Protein AF-0000000084516221 (afdb_homodimer)

InterPro domains:
  IPR004136 Nitronate monooxygenase [cd04730] (12-237)
  IPR013785 Aldolase-type TIM barrel [G3DSA:3.20.20.70] (4-315)

Structure (mmCIF, N/CA/C/O backbone):
data_AF-0000000084516221-model_v1
#
loop_
_entity.id
_entity.type
_entity.pdbx_description
1 polymer 'Putative enoyl-'
#
loop_
_atom_site.group_PDB
_atom_site.id
_atom_site.type_symbol
_atom_site.label_atom_id
_atom_site.label_alt_id
_atom_site.label_comp_id
_atom_site.label_asym_id
_atom_site.label_entity_id
_atom_site.label_seq_id
_atom_site.pdbx_PDB_ins_code
_atom_site.Cartn_x
_atom_si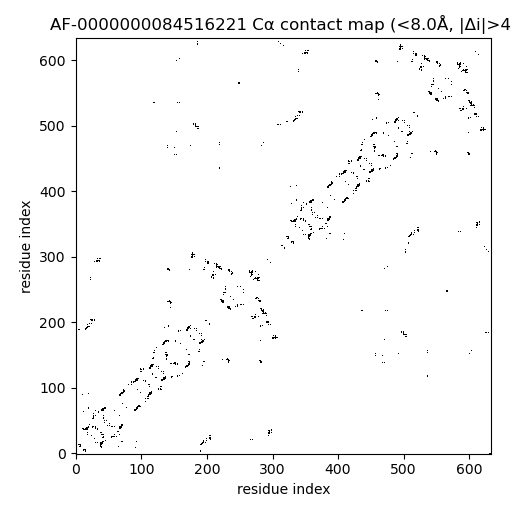te.Cartn_y
_atom_site.Cartn_z
_atom_site.occupancy
_atom_site.B_iso_or_equiv
_atom_site.auth_seq_id
_atom_site.auth_comp_id
_atom_site.auth_asym_id
_atom_site.auth_atom_id
_atom_site.pdbx_PDB_model_num
ATOM 1 N N . MET A 1 1 ? -27.266 -11.719 -10.594 1 51.94 1 MET A N 1
ATOM 2 C CA . MET A 1 1 ? -26.031 -10.969 -10.406 1 51.94 1 MET A CA 1
ATOM 3 C C . MET A 1 1 ? -25 -11.352 -11.461 1 51.94 1 MET A C 1
ATOM 5 O O . MET A 1 1 ? -24.906 -12.516 -11.852 1 51.94 1 MET A O 1
ATOM 9 N N . GLN A 1 2 ? -24.453 -10.406 -12.227 1 69.31 2 GLN A N 1
ATOM 10 C CA . GLN A 1 2 ? -23.469 -10.688 -13.258 1 69.31 2 GLN A CA 1
ATOM 11 C C . GLN A 1 2 ? -22.234 -11.383 -12.672 1 69.31 2 GLN A C 1
ATOM 13 O O . GLN A 1 2 ? -21.766 -11.023 -11.594 1 69.31 2 GLN A O 1
ATOM 18 N N . PRO A 1 3 ? -21.938 -12.391 -13.305 1 82.94 3 PRO A N 1
ATOM 19 C CA . PRO A 1 3 ? -20.781 -13.141 -12.797 1 82.94 3 PRO A CA 1
ATOM 20 C C . PRO A 1 3 ? -19.5 -12.312 -12.758 1 82.94 3 PRO A C 1
ATOM 22 O O . PRO A 1 3 ? -19.312 -11.422 -13.586 1 82.94 3 PRO A O 1
ATOM 25 N N . ASN A 1 4 ? -18.766 -12.445 -11.75 1 92.69 4 ASN A N 1
ATOM 26 C CA . ASN A 1 4 ? -17.453 -11.828 -11.641 1 92.69 4 ASN A CA 1
ATOM 27 C C . ASN A 1 4 ? -16.547 -12.227 -12.805 1 92.69 4 ASN A C 1
ATOM 29 O O . ASN A 1 4 ? -16.531 -13.391 -13.211 1 92.69 4 ASN A O 1
ATOM 33 N N . ARG A 1 5 ? -15.867 -11.336 -13.414 1 96.06 5 ARG A N 1
ATOM 34 C CA . ARG A 1 5 ? -15.055 -11.547 -14.609 1 96.06 5 ARG A CA 1
ATOM 35 C C . ARG A 1 5 ? -13.977 -12.602 -14.367 1 96.06 5 ARG A C 1
ATOM 37 O O . ARG A 1 5 ? -13.617 -13.352 -15.273 1 96.06 5 ARG A O 1
ATOM 44 N N . ILE A 1 6 ? -13.422 -12.656 -13.164 1 98.38 6 ILE A N 1
ATOM 45 C CA . ILE A 1 6 ? -12.359 -13.602 -12.836 1 98.38 6 ILE A CA 1
ATOM 46 C C . ILE A 1 6 ? -12.945 -15.008 -12.711 1 98.38 6 ILE A C 1
ATOM 48 O O . ILE A 1 6 ? -12.391 -15.969 -13.242 1 98.38 6 ILE A O 1
ATOM 52 N N . THR A 1 7 ? -14.062 -15.141 -11.992 1 98.06 7 THR A N 1
ATOM 53 C CA . THR A 1 7 ? -14.68 -16.453 -11.836 1 98.06 7 THR A CA 1
ATOM 54 C C . THR A 1 7 ? -15.141 -17 -13.188 1 98.06 7 THR A C 1
ATOM 56 O O . THR A 1 7 ? -15.047 -18.203 -13.438 1 98.06 7 THR A O 1
ATOM 59 N N . LYS A 1 8 ? -15.617 -16.109 -14.023 1 97.75 8 LYS A N 1
ATOM 60 C CA . LYS A 1 8 ? -16.016 -16.531 -15.367 1 97.75 8 LYS A CA 1
ATOM 61 C C . LYS A 1 8 ? -14.805 -16.969 -16.188 1 97.75 8 LYS A C 1
ATOM 63 O O . LYS A 1 8 ? -14.852 -17.984 -16.875 1 97.75 8 LYS A O 1
ATOM 68 N N . LEU A 1 9 ? -13.75 -16.219 -16.141 1 98.38 9 LEU A N 1
ATOM 69 C CA . LEU A 1 9 ? -12.539 -16.469 -16.922 1 98.38 9 LEU A CA 1
ATOM 70 C C . LEU A 1 9 ? -11.922 -17.812 -16.547 1 98.38 9 LEU A C 1
ATOM 72 O O . LEU A 1 9 ? -11.492 -18.562 -17.422 1 98.38 9 LEU A O 1
ATOM 76 N N . PHE A 1 10 ? -11.898 -18.141 -15.234 1 98.5 10 PHE A N 1
ATOM 77 C CA . PHE A 1 10 ? -11.141 -19.281 -14.773 1 98.5 10 PHE A CA 1
ATOM 78 C C . PHE A 1 10 ? -12.062 -20.469 -14.484 1 98.5 10 PHE A C 1
ATOM 80 O O . PHE A 1 10 ? -11.594 -21.594 -14.297 1 98.5 10 PHE A O 1
ATOM 87 N N . GLY A 1 11 ? -13.367 -20.234 -14.406 1 97.94 11 GLY A N 1
ATOM 88 C CA . GLY A 1 11 ? -14.297 -21.297 -14.031 1 97.94 11 GLY A CA 1
ATOM 89 C C . GLY A 1 11 ? -14.227 -21.656 -12.562 1 97.94 11 GLY A C 1
ATOM 90 O O . GLY A 1 11 ? -14.336 -22.828 -12.195 1 97.94 11 GLY A O 1
ATOM 91 N N . THR A 1 12 ? -13.992 -20.688 -11.711 1 98.25 12 THR A N 1
ATOM 92 C CA . THR A 1 12 ? -13.906 -20.906 -10.266 1 98.25 12 THR A CA 1
ATOM 93 C C . THR A 1 12 ? -15.133 -20.344 -9.562 1 98.25 12 THR A C 1
ATOM 95 O O . THR A 1 12 ? -15.906 -19.594 -10.156 1 98.25 12 THR A O 1
ATOM 98 N N . LYS A 1 13 ? -15.273 -20.75 -8.32 1 98.12 13 LYS A N 1
ATOM 99 C CA . LYS A 1 13 ? -16.375 -20.25 -7.516 1 98.12 13 LYS A CA 1
ATOM 100 C C . LYS A 1 13 ? -16.078 -18.859 -6.977 1 98.12 13 LYS A C 1
ATOM 102 O O . LYS A 1 13 ? -16.953 -18 -6.91 1 98.12 13 LYS A O 1
ATOM 107 N N . TYR A 1 14 ? -14.883 -18.625 -6.5 1 98.69 14 TYR A N 1
ATOM 108 C CA . TYR A 1 14 ? -14.469 -17.359 -5.91 1 98.69 14 TYR A CA 1
ATOM 109 C C . TYR A 1 14 ? -13.336 -16.734 -6.707 1 98.69 14 TYR A C 1
ATOM 111 O O . TYR A 1 14 ? -12.531 -17.438 -7.324 1 98.69 14 TYR A O 1
ATOM 119 N N . PRO A 1 15 ? -13.234 -15.398 -6.75 1 98.75 15 PRO A N 1
ATOM 120 C CA . PRO A 1 15 ? -12.148 -14.719 -7.453 1 98.75 15 PRO A CA 1
ATOM 121 C C . PRO A 1 15 ? -10.883 -14.609 -6.609 1 98.75 15 PRO A C 1
ATOM 123 O O . PRO A 1 15 ? -10.344 -13.516 -6.426 1 98.75 15 PRO A O 1
ATOM 126 N N . ILE A 1 16 ? -10.43 -15.711 -6.102 1 98.94 16 ILE A N 1
ATOM 127 C CA . ILE A 1 16 ? -9.242 -15.844 -5.266 1 98.94 16 ILE A CA 1
ATOM 128 C C . ILE A 1 16 ? -8.242 -16.781 -5.938 1 98.94 16 ILE A C 1
ATOM 130 O O . ILE A 1 16 ? -8.562 -17.938 -6.238 1 98.94 16 ILE A O 1
ATOM 134 N N . VAL A 1 17 ? -7.074 -16.25 -6.203 1 98.94 17 VAL A N 1
ATOM 135 C CA . VAL A 1 17 ? -6 -17.031 -6.809 1 98.94 17 VAL A CA 1
ATOM 136 C C . VAL A 1 17 ? -4.859 -17.203 -5.809 1 98.94 17 VAL A C 1
ATOM 138 O O . VAL A 1 17 ? -4.406 -16.234 -5.199 1 98.94 17 VAL A O 1
ATOM 141 N N . GLN A 1 18 ? -4.488 -18.422 -5.566 1 98.94 18 GLN A N 1
ATOM 142 C CA . GLN A 1 18 ? -3.221 -18.688 -4.887 1 98.94 18 GLN A CA 1
ATOM 143 C C . GLN A 1 18 ? -2.039 -18.453 -5.824 1 98.94 18 GLN A C 1
ATOM 145 O O . GLN A 1 18 ? -1.926 -19.109 -6.863 1 98.94 18 GLN A O 1
ATOM 150 N N . GLY A 1 19 ? -1.216 -17.484 -5.516 1 97.88 19 GLY A N 1
ATOM 151 C CA . GLY A 1 19 ? -0.15 -17.062 -6.41 1 97.88 19 GLY A CA 1
ATOM 152 C C . GLY A 1 19 ? 0.954 -18.094 -6.551 1 97.88 19 GLY A C 1
ATOM 153 O O . GLY A 1 19 ? 1.023 -19.047 -5.773 1 97.88 19 GLY A O 1
ATOM 154 N N . GLY A 1 20 ? 1.755 -17.922 -7.602 1 96.56 20 GLY A N 1
ATOM 155 C CA . GLY A 1 20 ? 2.963 -18.719 -7.75 1 96.56 20 GLY A CA 1
ATOM 156 C C . GLY A 1 20 ? 4.023 -18.391 -6.719 1 96.56 20 GLY A C 1
ATOM 157 O O . GLY A 1 20 ? 4.484 -17.25 -6.633 1 96.56 20 GLY A O 1
ATOM 158 N N . MET A 1 21 ? 4.395 -19.344 -5.984 1 97.25 21 MET A N 1
ATOM 159 C CA . MET A 1 21 ? 5.359 -19.156 -4.902 1 97.25 21 MET A CA 1
ATOM 160 C C . MET A 1 21 ? 6.398 -20.281 -4.902 1 97.25 21 MET A C 1
ATOM 162 O O . MET A 1 21 ? 6.074 -21.438 -4.625 1 97.25 21 MET A O 1
ATOM 166 N N . ILE A 1 22 ? 7.617 -19.906 -5.148 1 96.12 22 ILE A N 1
ATOM 167 C CA . ILE A 1 22 ? 8.688 -20.891 -5.117 1 96.12 22 ILE A CA 1
ATOM 168 C C . ILE A 1 22 ? 8.742 -21.562 -3.738 1 96.12 22 ILE A C 1
ATOM 170 O O . ILE A 1 22 ? 8.5 -20.906 -2.721 1 96.12 22 ILE A O 1
ATOM 174 N N . TRP A 1 23 ? 8.914 -22.875 -3.746 1 97.69 23 TRP A N 1
ATOM 175 C CA . TRP A 1 23 ? 9.117 -23.719 -2.568 1 97.69 23 TRP A CA 1
ATOM 176 C C . TRP A 1 23 ? 7.832 -23.828 -1.755 1 97.69 23 TRP A C 1
ATOM 178 O O . TRP A 1 23 ? 7.82 -24.438 -0.684 1 97.69 23 TRP A O 1
ATOM 188 N N . CYS A 1 24 ? 6.707 -23.203 -2.197 1 98.25 24 CYS A N 1
ATOM 189 C CA . CYS A 1 24 ? 5.43 -23.266 -1.502 1 98.25 24 CYS A CA 1
ATOM 190 C C . CYS A 1 24 ? 4.371 -23.938 -2.367 1 98.25 24 CYS A C 1
ATOM 192 O O . CYS A 1 24 ? 3.508 -24.656 -1.855 1 98.25 24 CYS A O 1
ATOM 194 N N . GLY A 1 25 ? 4.398 -23.672 -3.658 1 98.12 25 GLY A N 1
ATOM 195 C CA . GLY A 1 25 ? 3.279 -23.953 -4.547 1 98.12 25 GLY A CA 1
ATOM 196 C C . GLY A 1 25 ? 3.32 -25.344 -5.145 1 98.12 25 GLY A C 1
ATOM 197 O O . GLY A 1 25 ? 3.391 -25.5 -6.363 1 98.12 25 GLY A O 1
ATOM 198 N N . GLY A 1 26 ? 3.289 -26.406 -4.406 1 98.5 26 GLY A N 1
ATOM 199 C CA . GLY A 1 26 ? 3.152 -27.766 -4.887 1 98.5 26 GLY A CA 1
ATOM 200 C C . GLY A 1 26 ? 1.711 -28.172 -5.133 1 98.5 26 GLY A C 1
ATOM 201 O O . GLY A 1 26 ? 0.797 -27.359 -4.977 1 98.5 26 GLY A O 1
ATOM 202 N N . TRP A 1 27 ? 1.504 -29.469 -5.551 1 98.75 27 TRP A N 1
ATOM 203 C CA . TRP A 1 27 ? 0.184 -29.938 -5.961 1 98.75 27 TRP A CA 1
ATOM 204 C C . TRP A 1 27 ? -0.775 -29.969 -4.773 1 98.75 27 TRP A C 1
ATOM 206 O O . TRP A 1 27 ? -1.981 -29.766 -4.938 1 98.75 27 TRP A O 1
ATOM 216 N N . ARG A 1 28 ? -0.313 -30.188 -3.518 1 98.88 28 ARG A N 1
ATOM 217 C CA . ARG A 1 28 ? -1.202 -30.25 -2.363 1 98.88 28 ARG A CA 1
ATOM 218 C C . ARG A 1 28 ? -1.867 -28.891 -2.115 1 98.88 28 ARG A C 1
ATOM 220 O O . ARG A 1 28 ? -3.074 -28.828 -1.88 1 98.88 28 ARG A O 1
ATOM 227 N N . LEU A 1 29 ? -1.044 -27.828 -2.186 1 98.94 29 LEU A N 1
ATOM 228 C CA . LEU A 1 29 ? -1.582 -26.484 -1.982 1 98.94 29 LEU A CA 1
ATOM 229 C C . LEU A 1 29 ? -2.498 -26.094 -3.135 1 98.94 29 LEU A C 1
ATOM 231 O O . LEU A 1 29 ? -3.619 -25.641 -2.912 1 98.94 29 LEU A O 1
ATOM 235 N N . ALA A 1 30 ? -2.039 -26.281 -4.352 1 98.94 30 ALA A N 1
ATOM 236 C CA . ALA A 1 30 ? -2.801 -25.875 -5.531 1 98.94 30 ALA A CA 1
ATOM 237 C C . ALA A 1 30 ? -4.156 -26.562 -5.574 1 98.94 30 ALA A C 1
ATOM 239 O O . ALA A 1 30 ? -5.191 -25.922 -5.758 1 98.94 30 ALA A O 1
ATOM 240 N N . SER A 1 31 ? -4.164 -27.906 -5.398 1 98.94 31 SER A N 1
ATOM 241 C CA . SER A 1 31 ? -5.418 -28.656 -5.461 1 98.94 31 SER A CA 1
ATOM 242 C C . SER A 1 31 ? -6.34 -28.281 -4.305 1 98.94 31 SER A C 1
ATOM 244 O O . SER A 1 31 ? -7.559 -28.219 -4.469 1 98.94 31 SER A O 1
ATOM 246 N N . ALA A 1 32 ? -5.766 -28.016 -3.1 1 98.94 32 ALA A N 1
ATOM 247 C CA . ALA A 1 32 ? -6.57 -27.625 -1.944 1 98.94 32 ALA A CA 1
ATOM 248 C C . ALA A 1 32 ? -7.293 -26.312 -2.191 1 98.94 32 ALA A C 1
ATOM 250 O O . ALA A 1 32 ? -8.469 -26.156 -1.855 1 98.94 32 ALA A O 1
ATOM 251 N N . VAL A 1 33 ? -6.617 -25.344 -2.766 1 98.94 33 VAL A N 1
ATOM 252 C CA . VAL A 1 33 ? -7.215 -24.047 -3.062 1 98.94 33 VAL A CA 1
ATOM 253 C C . VAL A 1 33 ? -8.297 -24.203 -4.121 1 98.94 33 VAL A C 1
ATOM 255 O O . VAL A 1 33 ? -9.398 -23.641 -3.984 1 98.94 33 VAL A O 1
ATOM 258 N N . SER A 1 34 ? -8 -24.969 -5.188 1 98.94 34 SER A N 1
ATOM 259 C CA . SER A 1 34 ? -8.984 -25.203 -6.238 1 98.94 34 SER A CA 1
ATOM 260 C C . SER A 1 34 ? -10.227 -25.891 -5.688 1 98.94 34 SER A C 1
ATOM 262 O O . SER A 1 34 ? -11.352 -25.484 -5.98 1 98.94 34 SER A O 1
ATOM 264 N N . ASN A 1 35 ? -9.984 -26.906 -4.887 1 98.94 35 ASN A N 1
ATOM 265 C CA . ASN A 1 35 ? -11.102 -27.641 -4.293 1 98.94 35 ASN A CA 1
ATOM 266 C C . ASN A 1 35 ? -11.953 -26.734 -3.402 1 98.94 35 ASN A C 1
ATOM 268 O O . ASN A 1 35 ? -13.156 -26.953 -3.258 1 98.94 35 ASN A O 1
ATOM 272 N N . ALA A 1 36 ? -11.328 -25.734 -2.816 1 98.88 36 ALA A N 1
ATOM 273 C CA . ALA A 1 36 ? -12.023 -24.812 -1.914 1 98.88 36 ALA A CA 1
ATOM 274 C C . ALA A 1 36 ? -12.758 -23.734 -2.693 1 98.88 36 ALA A C 1
ATOM 276 O O . ALA A 1 36 ? -13.477 -22.922 -2.107 1 98.88 36 ALA A O 1
ATOM 277 N N . GLY A 1 37 ? -12.617 -23.703 -4.02 1 98.75 37 GLY A N 1
ATOM 278 C CA . GLY A 1 37 ? -13.398 -22.797 -4.84 1 98.75 37 GLY A CA 1
ATOM 279 C C . GLY A 1 37 ? -12.57 -21.688 -5.461 1 98.75 37 GLY A C 1
ATOM 280 O O . GLY A 1 37 ? -13.078 -20.906 -6.266 1 98.75 37 GLY A O 1
ATOM 281 N N . GLY A 1 38 ? -11.266 -21.531 -5.09 1 98.81 38 GLY A N 1
ATOM 282 C CA . GLY A 1 38 ? -10.344 -20.609 -5.738 1 98.81 38 GLY A CA 1
ATOM 283 C C . GLY A 1 38 ? -9.578 -21.234 -6.887 1 98.81 38 GLY A C 1
ATOM 284 O O . GLY A 1 38 ? -9.984 -22.281 -7.41 1 98.81 38 GLY A O 1
ATOM 285 N N . LEU A 1 39 ? -8.609 -20.578 -7.367 1 98.94 39 LEU A N 1
ATOM 286 C CA . LEU A 1 39 ? -7.695 -21.109 -8.367 1 98.94 39 LEU A CA 1
ATOM 287 C C . LEU A 1 39 ? -6.324 -21.391 -7.75 1 98.94 39 LEU A C 1
ATOM 289 O O . LEU A 1 39 ? -5.652 -20.484 -7.281 1 98.94 39 LEU A O 1
ATOM 293 N N . GLY A 1 40 ? -5.969 -22.641 -7.707 1 98.88 40 GLY A N 1
ATOM 294 C CA . GLY A 1 40 ? -4.633 -23 -7.27 1 98.88 40 GLY A CA 1
ATOM 295 C C . GLY A 1 40 ? -3.619 -23.047 -8.398 1 98.88 40 GLY A C 1
ATOM 296 O O . GLY A 1 40 ? -3.941 -23.453 -9.516 1 98.88 40 GLY A O 1
ATOM 297 N N . LEU A 1 41 ? -2.369 -22.656 -8.125 1 98.94 41 LEU A N 1
ATOM 298 C CA . LEU A 1 41 ? -1.301 -22.672 -9.117 1 98.94 41 LEU A CA 1
ATOM 299 C C . LEU A 1 41 ? -0.158 -23.578 -8.664 1 98.94 41 LEU A C 1
ATOM 301 O O . LEU A 1 41 ? 0.379 -23.406 -7.566 1 98.94 41 LEU A O 1
ATOM 305 N N . VAL A 1 42 ? 0.215 -24.484 -9.469 1 98.81 42 VAL A N 1
ATOM 306 C CA . VAL A 1 42 ? 1.478 -25.203 -9.297 1 98.81 42 VAL A CA 1
ATOM 307 C C . VAL A 1 42 ? 2.635 -24.312 -9.758 1 98.81 42 VAL A C 1
ATOM 309 O O . VAL A 1 42 ? 2.65 -23.859 -10.898 1 98.81 42 VAL A O 1
ATOM 312 N N . SER A 1 43 ? 3.584 -24.094 -8.906 1 98.06 43 SER A N 1
ATOM 313 C CA . SER A 1 43 ? 4.66 -23.156 -9.195 1 98.06 43 SER A CA 1
ATOM 314 C C . SER A 1 43 ? 5.895 -23.875 -9.734 1 98.06 43 SER A C 1
ATOM 316 O O . SER A 1 43 ? 6.547 -24.625 -9.008 1 98.06 43 SER A O 1
ATOM 318 N N . ALA A 1 44 ? 6.344 -23.547 -10.852 1 96.94 44 ALA A N 1
ATOM 319 C CA . ALA A 1 44 ? 7.422 -24.266 -11.539 1 96.94 44 ALA A CA 1
ATOM 320 C C . ALA A 1 44 ? 8.789 -23.75 -11.078 1 96.94 44 ALA A C 1
ATOM 322 O O . ALA A 1 44 ? 9.781 -24.469 -11.156 1 96.94 44 ALA A O 1
ATOM 323 N N . GLY A 1 45 ? 8.852 -22.516 -10.594 1 93.38 45 GLY A N 1
ATOM 324 C CA . GLY A 1 45 ? 10.078 -21.734 -10.484 1 93.38 45 GLY A CA 1
ATOM 325 C C . GLY A 1 45 ? 11.141 -22.422 -9.641 1 93.38 45 GLY A C 1
ATOM 326 O O . GLY A 1 45 ? 12.336 -22.188 -9.82 1 93.38 45 GLY A O 1
ATOM 327 N N . SER A 1 46 ? 10.734 -23.297 -8.703 1 91.69 46 SER A N 1
ATOM 328 C CA . SER A 1 46 ? 11.695 -23.938 -7.805 1 91.69 46 SER A CA 1
ATOM 329 C C . SER A 1 46 ? 11.797 -25.422 -8.086 1 91.69 46 SER A C 1
ATOM 331 O O . SER A 1 46 ? 12.266 -26.188 -7.234 1 91.69 46 SER A O 1
ATOM 333 N N . MET A 1 47 ? 11.383 -25.891 -9.258 1 95.69 47 MET A N 1
ATOM 334 C CA . MET A 1 47 ? 11.289 -27.328 -9.539 1 95.69 47 MET A CA 1
ATOM 335 C C . MET A 1 47 ? 12.148 -27.703 -10.742 1 95.69 47 MET A C 1
ATOM 337 O O . MET A 1 47 ? 12.156 -26.984 -11.75 1 95.69 47 MET A O 1
ATOM 341 N N . ASN A 1 48 ? 12.852 -28.812 -10.547 1 96.38 48 ASN A N 1
ATOM 342 C CA . ASN A 1 48 ? 13.305 -29.469 -11.766 1 96.38 48 ASN A CA 1
ATOM 343 C C . ASN A 1 48 ? 12.125 -29.938 -12.625 1 96.38 48 ASN A C 1
ATOM 345 O O . ASN A 1 48 ? 11.016 -30.109 -12.125 1 96.38 48 ASN A O 1
ATOM 349 N N . PHE A 1 49 ? 12.438 -30.078 -13.906 1 97.56 49 PHE A N 1
ATOM 350 C CA . PHE A 1 49 ? 11.367 -30.359 -14.844 1 97.56 49 PHE A CA 1
ATOM 351 C C . PHE A 1 49 ? 10.602 -31.609 -14.438 1 97.56 49 PHE A C 1
ATOM 353 O O . PHE A 1 49 ? 9.375 -31.672 -14.539 1 97.56 49 PHE A O 1
ATOM 360 N N . ASP A 1 50 ? 11.281 -32.688 -13.992 1 98.19 50 ASP A N 1
ATOM 361 C CA . ASP A 1 50 ? 10.633 -33.906 -13.586 1 98.19 50 ASP A CA 1
ATOM 362 C C . ASP A 1 50 ? 9.742 -33.688 -12.375 1 98.19 50 ASP A C 1
ATOM 364 O O . ASP A 1 50 ? 8.656 -34.281 -12.273 1 98.19 50 ASP A O 1
ATOM 368 N N . VAL A 1 51 ? 10.18 -32.875 -11.469 1 98.25 51 VAL A N 1
ATOM 369 C CA . VAL A 1 51 ? 9.398 -32.531 -10.281 1 98.25 51 VAL A CA 1
ATOM 370 C C . VAL A 1 51 ? 8.164 -31.734 -10.68 1 98.25 51 VAL A C 1
ATOM 372 O O . VAL A 1 51 ? 7.078 -31.953 -10.141 1 98.25 51 VAL A O 1
ATOM 375 N N . PHE A 1 52 ? 8.367 -30.828 -11.594 1 98.38 52 PHE A N 1
ATOM 376 C CA . PHE A 1 52 ? 7.254 -30.062 -12.133 1 98.38 52 PHE A CA 1
ATOM 377 C C . PHE A 1 52 ? 6.203 -30.969 -12.75 1 98.38 52 PHE A C 1
ATOM 379 O O . PHE A 1 52 ? 5.012 -30.844 -12.453 1 98.38 52 PHE A O 1
ATOM 386 N N . GLN A 1 53 ? 6.656 -31.922 -13.562 1 98.56 53 GLN A N 1
ATOM 387 C CA . GLN A 1 53 ? 5.746 -32.906 -14.172 1 98.56 53 GLN A CA 1
ATOM 388 C C . GLN A 1 53 ? 4.984 -33.688 -13.102 1 98.56 53 GLN A C 1
ATOM 390 O O . GLN A 1 53 ? 3.777 -33.906 -13.234 1 98.56 53 GLN A O 1
ATOM 395 N N . HIS A 1 54 ? 5.707 -34.062 -12.109 1 98.62 54 HIS A N 1
ATOM 396 C CA . HIS A 1 54 ? 5.102 -34.812 -11.016 1 98.62 54 HIS A CA 1
ATOM 397 C C . HIS A 1 54 ? 3.98 -34 -10.359 1 98.62 54 HIS A C 1
ATOM 399 O O . HIS A 1 54 ? 2.885 -34.531 -10.141 1 98.62 54 HIS A O 1
ATOM 405 N N . HIS A 1 55 ? 4.199 -32.75 -10.086 1 98.69 55 HIS A N 1
ATOM 406 C CA . HIS A 1 55 ? 3.223 -31.938 -9.391 1 98.69 55 HIS A CA 1
ATOM 407 C C . HIS A 1 55 ? 2.01 -31.656 -10.266 1 98.69 55 HIS A C 1
ATOM 409 O O . HIS A 1 55 ? 0.876 -31.625 -9.781 1 98.69 55 HIS A O 1
ATOM 415 N N . VAL A 1 56 ? 2.217 -31.438 -11.562 1 98.75 56 VAL A N 1
ATOM 416 C CA . VAL A 1 56 ? 1.095 -31.219 -12.469 1 98.75 56 VAL A CA 1
ATOM 417 C C . VAL A 1 56 ? 0.228 -32.469 -12.523 1 98.75 56 VAL A C 1
ATOM 419 O O . VAL A 1 56 ? -0.997 -32.406 -12.398 1 98.75 56 VAL A O 1
ATOM 422 N N . SER A 1 57 ? 0.877 -33.625 -12.672 1 98.5 57 SER A N 1
ATOM 423 C CA . SER A 1 57 ? 0.165 -34.875 -12.742 1 98.5 57 SER A CA 1
ATOM 424 C C . SER A 1 57 ? -0.621 -35.156 -11.461 1 98.5 57 SER A C 1
ATOM 426 O O . SER A 1 57 ? -1.798 -35.5 -11.508 1 98.5 57 SER A O 1
ATOM 428 N N . ARG A 1 58 ? 0.006 -34.906 -10.328 1 98.69 58 ARG A N 1
ATOM 429 C CA . ARG A 1 58 ? -0.644 -35.156 -9.039 1 98.69 58 ARG A CA 1
ATOM 430 C C . ARG A 1 58 ? -1.808 -34.188 -8.828 1 98.69 58 ARG A C 1
ATOM 432 O O . ARG A 1 58 ? -2.818 -34.562 -8.227 1 98.69 58 ARG A O 1
ATOM 439 N N . CYS A 1 59 ? -1.63 -33 -9.234 1 98.69 59 CYS A N 1
ATOM 440 C CA . CYS A 1 59 ? -2.705 -32 -9.094 1 98.69 59 CYS A CA 1
ATOM 441 C C . CYS A 1 59 ? -3.93 -32.438 -9.898 1 98.69 59 CYS A C 1
ATOM 443 O O . CYS A 1 59 ? -5.059 -32.312 -9.422 1 98.69 59 CYS A O 1
ATOM 445 N N . LYS A 1 60 ? -3.779 -32.938 -11.117 1 98.19 60 LYS A N 1
ATOM 446 C CA . LYS A 1 60 ? -4.863 -33.406 -11.969 1 98.19 60 LYS A CA 1
ATOM 447 C C . LYS A 1 60 ? -5.629 -34.531 -11.289 1 98.19 60 LYS A C 1
ATOM 449 O O . LYS A 1 60 ? -6.844 -34.656 -11.453 1 98.19 60 LYS A O 1
ATOM 454 N N . GLU A 1 61 ? -4.91 -35.312 -10.578 1 98.44 61 GLU A N 1
ATOM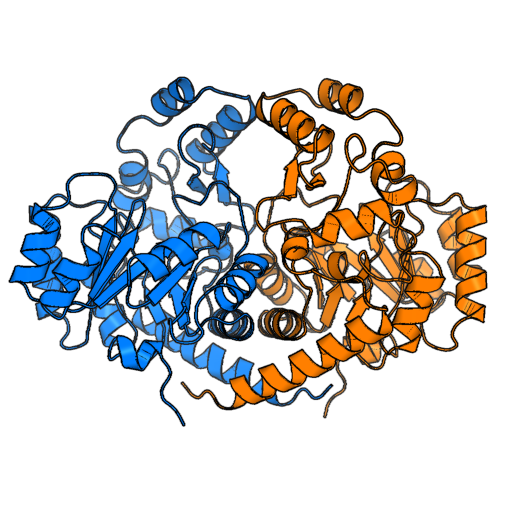 455 C CA . GLU A 1 61 ? -5.523 -36.406 -9.867 1 98.44 61 GLU A CA 1
ATOM 456 C C . GLU A 1 61 ? -6.277 -35.938 -8.625 1 98.44 61 GLU A C 1
ATOM 458 O O . GLU A 1 61 ? -7.305 -36.5 -8.258 1 98.44 61 GLU A O 1
ATOM 463 N N . ALA A 1 62 ? -5.805 -34.906 -8.008 1 98.62 62 ALA A N 1
ATOM 464 C CA . ALA A 1 62 ? -6.266 -34.5 -6.684 1 98.62 62 ALA A CA 1
ATOM 465 C C . ALA A 1 62 ? -7.477 -33.562 -6.781 1 98.62 62 ALA A C 1
ATOM 467 O O . ALA A 1 62 ? -8.172 -33.344 -5.789 1 98.62 62 ALA A O 1
ATOM 468 N N . THR A 1 63 ? -7.766 -33.031 -7.965 1 98.5 63 THR A N 1
ATOM 469 C CA . THR A 1 63 ? -8.906 -32.125 -8.086 1 98.5 63 THR A CA 1
ATOM 470 C C . THR A 1 63 ? -9.539 -32.25 -9.477 1 98.5 63 THR A C 1
ATOM 472 O O . THR A 1 63 ? -8.836 -32.469 -10.461 1 98.5 63 THR A O 1
ATOM 475 N N . LYS A 1 64 ? -10.805 -32.062 -9.57 1 97.94 64 LYS A N 1
ATOM 476 C CA . LYS A 1 64 ? -11.539 -31.969 -10.828 1 97.94 64 LYS A CA 1
ATOM 477 C C . LYS A 1 64 ? -11.867 -30.516 -11.172 1 97.94 64 LYS A C 1
ATOM 479 O O . LYS A 1 64 ? -12.469 -30.234 -12.203 1 97.94 64 LYS A O 1
ATOM 484 N N . LYS A 1 65 ? -11.492 -29.609 -10.234 1 98.5 65 LYS A N 1
ATOM 485 C CA . LYS A 1 65 ? -11.672 -28.172 -10.438 1 98.5 65 LYS A CA 1
ATOM 486 C C . LYS A 1 65 ? -10.516 -27.578 -11.227 1 98.5 65 LYS A C 1
ATOM 488 O O . LYS A 1 65 ? -9.445 -28.188 -11.312 1 98.5 65 LYS A O 1
ATOM 493 N N . PRO A 1 66 ? -10.758 -26.438 -11.812 1 98.25 66 PRO A N 1
ATOM 494 C CA . PRO A 1 66 ? -9.664 -25.797 -12.555 1 98.25 66 PRO A CA 1
ATOM 495 C C . PRO A 1 66 ? -8.461 -25.469 -11.664 1 98.25 66 PRO A C 1
ATOM 497 O O . PRO A 1 66 ? -8.641 -25.047 -10.516 1 98.25 66 PRO A O 1
ATOM 500 N N . PHE A 1 67 ? -7.289 -25.703 -12.156 1 98.75 67 PHE A N 1
ATOM 501 C CA . PHE A 1 67 ? -6.031 -25.234 -11.602 1 98.75 67 PHE A CA 1
ATOM 502 C C . PHE A 1 67 ? -5.117 -24.703 -12.703 1 98.75 67 PHE A C 1
ATOM 504 O O . PHE A 1 67 ? -5.418 -24.844 -13.891 1 98.75 67 PHE A O 1
ATOM 511 N N . GLY A 1 68 ? -4.07 -23.953 -12.359 1 98.81 68 GLY A N 1
ATOM 512 C CA . GLY A 1 68 ? -3.09 -23.469 -13.312 1 98.81 68 GLY A CA 1
ATOM 513 C C . GLY A 1 68 ? -1.659 -23.734 -12.891 1 98.81 68 GLY A C 1
ATOM 514 O O . GLY A 1 68 ? -1.418 -24.516 -11.961 1 98.81 68 GLY A O 1
ATOM 515 N N . VAL A 1 69 ? -0.784 -23.266 -13.711 1 98.81 69 VAL A N 1
ATOM 516 C CA . VAL A 1 69 ? 0.639 -23.312 -13.391 1 98.81 69 VAL A CA 1
ATOM 517 C C . VAL A 1 69 ? 1.233 -21.906 -13.469 1 98.81 69 VAL A C 1
ATOM 519 O O . VAL A 1 69 ? 0.72 -21.047 -14.188 1 98.81 69 VAL A O 1
ATOM 522 N N . ASN A 1 70 ? 2.154 -21.641 -12.672 1 98.75 70 ASN A N 1
ATOM 523 C CA . ASN A 1 70 ? 2.945 -20.422 -12.719 1 98.75 70 ASN A CA 1
ATOM 524 C C . ASN A 1 70 ? 4.344 -20.688 -13.273 1 98.75 70 ASN A C 1
ATOM 526 O O . ASN A 1 70 ? 5.078 -21.516 -12.75 1 98.75 70 ASN A O 1
ATOM 530 N N . ILE A 1 71 ? 4.723 -20 -14.32 1 98.25 71 ILE A N 1
ATOM 531 C CA . ILE A 1 71 ? 6.012 -20.156 -14.984 1 98.25 71 ILE A CA 1
ATOM 532 C C . ILE A 1 71 ? 6.656 -18.781 -15.188 1 98.25 71 ILE A C 1
ATOM 534 O O . ILE A 1 71 ? 6.125 -17.938 -15.906 1 98.25 71 ILE A O 1
ATOM 538 N N . SER A 1 72 ? 7.809 -18.562 -14.555 1 95.88 72 SER A N 1
ATOM 539 C CA . SER A 1 72 ? 8.578 -17.344 -14.766 1 95.88 72 SER A CA 1
ATOM 540 C C . SER A 1 72 ? 9.336 -17.391 -16.094 1 95.88 72 SER A C 1
ATOM 542 O O . SER A 1 72 ? 9.961 -18.391 -16.422 1 95.88 72 SER A O 1
ATOM 544 N N . LEU A 1 73 ? 9.352 -16.328 -16.844 1 94.62 73 LEU A N 1
ATOM 545 C CA . LEU A 1 73 ? 9.961 -16.281 -18.172 1 94.62 73 LEU A CA 1
ATOM 546 C C . LEU A 1 73 ? 11.391 -15.758 -18.094 1 94.62 73 LEU A C 1
ATOM 548 O O . LEU A 1 73 ? 11.789 -14.898 -18.891 1 94.62 73 LEU A O 1
ATOM 552 N N . THR A 1 74 ? 12.156 -16.203 -17.156 1 88 74 THR A N 1
ATOM 553 C CA . THR A 1 74 ? 13.523 -15.742 -16.938 1 88 74 THR A CA 1
ATOM 554 C C . THR A 1 74 ? 14.492 -16.484 -17.859 1 88 74 THR A C 1
ATOM 556 O O . THR A 1 74 ? 15.625 -16.047 -18.062 1 88 74 THR A O 1
ATOM 559 N N . GLY A 1 75 ? 14.18 -17.594 -18.469 1 88.06 75 GLY A N 1
ATOM 560 C CA . GLY A 1 75 ? 15 -18.406 -19.359 1 88.06 75 GLY A CA 1
ATOM 561 C C . GLY A 1 75 ? 14.203 -19.109 -20.438 1 88.06 75 GLY A C 1
ATOM 562 O O . GLY A 1 75 ? 13.141 -18.641 -20.844 1 88.06 75 GLY A O 1
ATOM 563 N N . ASP A 1 76 ? 14.828 -20.125 -20.984 1 92 76 ASP A N 1
ATOM 564 C CA . ASP A 1 76 ? 14.125 -20.938 -21.969 1 92 76 ASP A CA 1
ATOM 565 C C . ASP A 1 76 ? 13.109 -21.859 -21.297 1 92 76 ASP A C 1
ATOM 567 O O . ASP A 1 76 ? 13.492 -22.844 -20.641 1 92 76 ASP A O 1
ATOM 571 N N . MET A 1 77 ? 11.875 -21.516 -21.547 1 95.19 77 MET A N 1
ATOM 572 C CA . MET A 1 77 ? 10.82 -22.281 -20.891 1 95.19 77 MET A CA 1
ATOM 573 C C . MET A 1 77 ? 10.062 -23.141 -21.891 1 95.19 77 MET A C 1
ATOM 575 O O . MET A 1 77 ? 8.922 -23.531 -21.641 1 95.19 77 MET A O 1
ATOM 579 N N . SER A 1 78 ? 10.711 -23.438 -23 1 96.56 78 SER A N 1
ATOM 580 C CA . SER A 1 78 ? 10.047 -24.172 -24.062 1 96.56 78 SER A CA 1
ATOM 581 C C . SER A 1 78 ? 9.562 -25.531 -23.578 1 96.56 78 SER A C 1
ATOM 583 O O . SER A 1 78 ? 8.43 -25.938 -23.875 1 96.56 78 SER A O 1
ATOM 585 N N . GLN A 1 79 ? 10.414 -26.219 -22.859 1 97.25 79 GLN A N 1
ATOM 586 C CA . GLN A 1 79 ? 10.07 -27.547 -22.375 1 97.25 79 GLN A CA 1
ATOM 587 C C . GLN A 1 79 ? 8.836 -27.5 -21.469 1 97.25 79 GLN A C 1
ATOM 589 O O . GLN A 1 79 ? 7.945 -28.344 -21.562 1 97.25 79 GLN A O 1
ATOM 594 N N . HIS A 1 80 ? 8.812 -26.547 -20.578 1 98.12 80 HIS A N 1
ATOM 595 C CA . HIS A 1 80 ? 7.68 -26.375 -19.672 1 98.12 80 HIS A CA 1
ATOM 596 C C . HIS A 1 80 ? 6.402 -26.047 -20.438 1 98.12 80 HIS A C 1
ATOM 598 O O . HIS A 1 80 ? 5.348 -26.625 -20.172 1 98.12 80 HIS A O 1
ATOM 604 N N . MET A 1 81 ? 6.535 -25.141 -21.422 1 98.06 81 MET A N 1
ATOM 605 C CA . MET A 1 81 ? 5.375 -24.672 -22.172 1 98.06 81 MET A CA 1
ATOM 606 C C . MET A 1 81 ? 4.809 -25.797 -23.031 1 98.06 81 MET A C 1
ATOM 608 O O . MET A 1 81 ? 3.59 -25.984 -23.109 1 98.06 81 MET A O 1
ATOM 612 N N . GLU A 1 82 ? 5.672 -26.5 -23.641 1 98.06 82 GLU A N 1
ATOM 613 C CA . GLU A 1 82 ? 5.223 -27.625 -24.453 1 98.06 82 GLU A CA 1
ATOM 614 C C . GLU A 1 82 ? 4.512 -28.672 -23.594 1 98.06 82 GLU A C 1
ATOM 616 O O . GLU A 1 82 ? 3.5 -29.234 -24 1 98.06 82 GLU A O 1
ATOM 621 N N . TYR A 1 83 ? 5.078 -28.938 -22.484 1 98.5 83 TYR A N 1
ATOM 622 C CA . TYR A 1 83 ? 4.461 -29.891 -21.562 1 98.5 83 TYR A CA 1
ATOM 623 C C . TYR A 1 83 ? 3.076 -29.422 -21.141 1 98.5 83 TYR A C 1
ATOM 625 O O . TYR A 1 83 ? 2.131 -30.219 -21.094 1 98.5 83 TYR A O 1
ATOM 633 N N . VAL A 1 84 ? 2.9 -28.188 -20.781 1 98.06 84 VAL A N 1
ATOM 634 C CA . VAL A 1 84 ? 1.631 -27.609 -20.359 1 98.06 84 VAL A CA 1
ATOM 635 C C . VAL A 1 84 ? 0.599 -27.766 -21.484 1 98.06 84 VAL A C 1
ATOM 637 O O . VAL A 1 84 ? -0.566 -28.062 -21.219 1 98.06 84 VAL A O 1
ATOM 640 N N . ILE A 1 85 ? 1.018 -27.516 -22.719 1 98.25 85 ILE A N 1
ATOM 641 C CA . ILE A 1 85 ? 0.144 -27.672 -23.875 1 98.25 85 ILE A CA 1
ATOM 642 C C . ILE A 1 85 ? -0.291 -29.125 -24 1 98.25 85 ILE A C 1
ATOM 644 O O . ILE A 1 85 ? -1.481 -29.422 -24.141 1 98.25 85 ILE A O 1
ATOM 648 N N . ASP A 1 86 ? 0.723 -30 -23.891 1 98.31 86 ASP A N 1
ATOM 649 C CA . ASP A 1 86 ? 0.466 -31.438 -24.047 1 98.31 86 ASP A CA 1
ATOM 650 C C . ASP A 1 86 ? -0.501 -31.938 -22.969 1 98.31 86 ASP A C 1
ATOM 652 O O . ASP A 1 86 ? -1.371 -32.75 -23.25 1 98.31 86 ASP A O 1
ATOM 656 N N . GLN A 1 87 ? -0.319 -31.422 -21.766 1 97.94 87 GLN A N 1
ATOM 657 C CA . GLN A 1 87 ? -1.123 -31.875 -20.641 1 97.94 87 GLN A CA 1
ATOM 658 C C . GLN A 1 87 ? -2.453 -31.125 -20.578 1 97.94 87 GLN A C 1
ATOM 660 O O . GLN A 1 87 ? -3.307 -31.422 -19.75 1 97.94 87 GLN A O 1
ATOM 665 N N . LYS A 1 88 ? -2.645 -30.141 -21.406 1 97.12 88 LYS A N 1
ATOM 666 C CA . LYS A 1 88 ? -3.865 -29.344 -21.516 1 97.12 88 LYS A CA 1
ATOM 667 C C . LYS A 1 88 ? -4.184 -28.656 -20.188 1 97.12 88 LYS A C 1
ATOM 669 O O . LYS A 1 88 ? -5.32 -28.703 -19.703 1 97.12 88 LYS A O 1
ATOM 674 N N . VAL A 1 89 ? -3.152 -28.188 -19.531 1 97.88 89 VAL A N 1
ATOM 675 C CA . VAL A 1 89 ? -3.383 -27.312 -18.375 1 97.88 89 VAL A CA 1
ATOM 676 C C . VAL A 1 89 ? -4.195 -26.094 -18.812 1 97.88 89 VAL A C 1
ATOM 678 O O . VAL A 1 89 ? -3.852 -25.422 -19.781 1 97.88 89 VAL A O 1
ATOM 681 N N . PRO A 1 90 ? -5.23 -25.781 -18.125 1 98 90 PRO A N 1
ATOM 682 C CA . PRO A 1 90 ? -6.172 -24.797 -18.656 1 98 90 PRO A CA 1
ATOM 683 C C . PRO A 1 90 ? -5.664 -23.359 -18.516 1 98 90 PRO A C 1
ATOM 685 O O . PRO A 1 90 ? -6.07 -22.484 -19.297 1 98 90 PRO A O 1
ATOM 688 N N . ILE A 1 91 ? -4.809 -23.062 -17.547 1 98.81 91 ILE A N 1
ATOM 689 C CA . ILE A 1 91 ? -4.445 -21.688 -17.234 1 98.81 91 ILE A CA 1
ATOM 690 C C . ILE A 1 91 ? -2.951 -21.609 -16.922 1 98.81 91 ILE A C 1
ATOM 692 O O . ILE A 1 91 ? -2.422 -22.438 -16.172 1 98.81 91 ILE A O 1
ATOM 696 N N . VAL A 1 92 ? -2.256 -20.609 -17.469 1 98.81 92 VAL A N 1
ATOM 697 C CA . VAL A 1 92 ? -0.841 -20.359 -17.203 1 98.81 92 VAL A CA 1
ATOM 698 C C . VAL A 1 92 ? -0.645 -18.922 -16.734 1 98.81 92 VAL A C 1
ATOM 700 O O . VAL A 1 92 ? -1.084 -17.984 -17.391 1 98.81 92 VAL A O 1
ATOM 703 N N . PHE A 1 93 ? -0.084 -18.766 -15.562 1 98.88 93 PHE A N 1
ATOM 704 C CA . PHE A 1 93 ? 0.403 -17.484 -15.078 1 98.88 93 PHE A CA 1
ATOM 705 C C . PHE A 1 93 ? 1.887 -17.312 -15.383 1 98.88 93 PHE A C 1
ATOM 707 O O . PHE A 1 93 ? 2.691 -18.188 -15.07 1 98.88 93 PHE A O 1
ATOM 714 N N . THR A 1 94 ? 2.244 -16.219 -16 1 98.31 94 THR A N 1
ATOM 715 C CA . THR A 1 94 ? 3.645 -15.938 -16.281 1 98.31 94 THR A CA 1
ATOM 716 C C . THR A 1 94 ? 4.094 -14.664 -15.57 1 98.31 94 THR A C 1
ATOM 718 O O . THR A 1 94 ? 3.264 -13.891 -15.094 1 98.31 94 THR A O 1
ATOM 721 N N . SER A 1 95 ? 5.441 -14.547 -15.391 1 95.06 95 SER A N 1
ATOM 722 C CA . SER A 1 95 ? 6.07 -13.391 -14.766 1 95.06 95 SER A CA 1
ATOM 723 C C . SER A 1 95 ? 7.508 -13.219 -15.242 1 95.06 95 SER A C 1
ATOM 725 O O . SER A 1 95 ? 8.023 -14.039 -16 1 95.06 95 SER A O 1
ATOM 727 N N . ALA A 1 96 ? 8.281 -12.164 -14.805 1 89.88 96 ALA A N 1
ATOM 728 C CA . ALA A 1 96 ? 9.711 -11.883 -14.953 1 89.88 96 ALA A CA 1
ATOM 729 C C . ALA A 1 96 ? 10.133 -11.953 -16.422 1 89.88 96 ALA A C 1
ATOM 731 O O . ALA A 1 96 ? 11.281 -12.273 -16.734 1 89.88 96 ALA A O 1
ATOM 732 N N . GLY A 1 97 ? 9.477 -11.422 -17.359 1 90.19 97 GLY A N 1
ATOM 733 C CA . GLY A 1 97 ? 9.75 -11.422 -18.781 1 90.19 97 GLY A CA 1
ATOM 734 C C . GLY A 1 97 ? 8.578 -10.938 -19.625 1 90.19 97 GLY A C 1
ATOM 735 O O . GLY A 1 97 ? 7.535 -10.57 -19.078 1 90.19 97 GLY A O 1
ATOM 736 N N . SER A 1 98 ? 8.836 -11.078 -20.922 1 93.56 98 SER A N 1
ATOM 737 C CA . SER A 1 98 ? 7.797 -10.609 -21.828 1 93.56 98 SER A CA 1
ATOM 738 C C . SER A 1 98 ? 6.781 -11.703 -22.141 1 93.56 98 SER A C 1
ATOM 740 O O . SER A 1 98 ? 7.156 -12.82 -22.516 1 93.56 98 SER A O 1
ATOM 742 N N . PRO A 1 99 ? 5.531 -11.375 -21.953 1 94.44 99 PRO A N 1
ATOM 743 C CA . PRO A 1 99 ? 4.516 -12.375 -22.281 1 94.44 99 PRO A CA 1
ATOM 744 C C . PRO A 1 99 ? 4.285 -12.508 -23.797 1 94.44 99 PRO A C 1
ATOM 746 O O . PRO A 1 99 ? 3.492 -13.352 -24.219 1 94.44 99 PRO A O 1
ATOM 749 N N . LYS A 1 100 ? 4.965 -11.805 -24.641 1 94.44 100 LYS A N 1
ATOM 750 C CA . LYS A 1 100 ? 4.691 -11.719 -26.062 1 94.44 100 LYS A CA 1
ATOM 751 C C . LYS A 1 100 ? 4.891 -13.07 -26.75 1 94.44 100 LYS A C 1
ATOM 753 O O . LYS A 1 100 ? 4.082 -13.477 -27.578 1 94.44 100 LYS A O 1
ATOM 758 N N . LEU A 1 101 ? 5.883 -13.75 -26.359 1 92.56 101 LEU A N 1
ATOM 759 C CA . LEU A 1 101 ? 6.309 -14.953 -27.078 1 92.56 101 LEU A CA 1
ATOM 760 C C . LEU A 1 101 ? 5.289 -16.078 -26.922 1 92.56 101 LEU A C 1
ATOM 762 O O . LEU A 1 101 ? 4.969 -16.766 -27.875 1 92.56 101 LEU A O 1
ATOM 766 N N . TRP A 1 102 ? 4.773 -16.25 -25.781 1 96 102 TRP A N 1
ATOM 767 C CA . TRP A 1 102 ? 4.066 -17.5 -25.5 1 96 102 TRP A CA 1
ATOM 768 C C . TRP A 1 102 ? 2.559 -17.266 -25.469 1 96 102 TRP A C 1
ATOM 770 O O . TRP A 1 102 ? 1.78 -18.219 -25.547 1 96 102 TRP A O 1
ATOM 780 N N . THR A 1 103 ? 2.074 -16.078 -25.297 1 98.19 103 THR A N 1
ATOM 781 C CA . THR A 1 103 ? 0.662 -15.805 -25.062 1 98.19 103 THR A CA 1
ATOM 782 C C . THR A 1 103 ? -0.197 -16.359 -26.188 1 98.19 103 THR A C 1
ATOM 784 O O . THR A 1 103 ? -1.083 -17.188 -25.953 1 98.19 103 THR A O 1
ATOM 787 N N . GLN A 1 104 ? 0.102 -16.031 -27.422 1 97.75 104 GLN A N 1
ATOM 788 C CA . GLN A 1 104 ? -0.715 -16.453 -28.547 1 97.75 104 GLN A CA 1
ATOM 789 C C . GLN A 1 104 ? -0.635 -17.969 -28.75 1 97.75 104 GLN A C 1
ATOM 791 O O . GLN A 1 104 ? -1.638 -18.609 -29.078 1 97.75 104 GLN A O 1
ATOM 796 N N . LYS A 1 105 ? 0.581 -18.469 -28.625 1 97.25 105 LYS A N 1
ATOM 797 C CA . LYS A 1 105 ? 0.749 -19.906 -28.797 1 97.25 105 LYS A CA 1
ATOM 798 C C . LYS A 1 105 ? -0.114 -20.672 -27.797 1 97.25 105 LYS A C 1
ATOM 800 O O . LYS A 1 105 ? -0.819 -21.609 -28.188 1 97.25 105 LYS A O 1
ATOM 805 N N . LEU A 1 106 ? -0.054 -20.312 -26.562 1 98.56 106 LEU A N 1
ATOM 806 C CA . LEU A 1 106 ? -0.826 -20.984 -25.516 1 98.56 106 LEU A CA 1
ATOM 807 C C . LEU A 1 106 ? -2.322 -20.812 -25.766 1 98.56 106 LEU A C 1
ATOM 809 O O . LEU A 1 106 ? -3.078 -21.797 -25.672 1 98.56 106 LEU A O 1
ATOM 813 N N . GLN A 1 107 ? -2.719 -19.656 -26.109 1 98.5 107 GLN A N 1
ATOM 814 C CA . GLN A 1 107 ? -4.129 -19.375 -26.375 1 98.5 107 GLN A CA 1
ATOM 815 C C . GLN A 1 107 ? -4.633 -20.172 -27.562 1 98.5 107 GLN A C 1
ATOM 817 O O . GLN A 1 107 ? -5.793 -20.594 -27.609 1 98.5 107 GLN A O 1
ATOM 822 N N . GLY A 1 108 ? -3.789 -20.344 -28.547 1 98.31 108 GLY A N 1
ATOM 823 C CA . GLY A 1 108 ? -4.133 -21.156 -29.703 1 98.31 108 GLY A CA 1
ATOM 824 C C . GLY A 1 108 ? -4.488 -22.594 -29.328 1 98.31 108 GLY A C 1
ATOM 825 O O . GLY A 1 108 ? -5.16 -23.281 -30.094 1 98.31 108 GLY A O 1
ATOM 826 N N . HIS A 1 109 ? -4.051 -23.031 -28.234 1 98.38 109 HIS A N 1
ATOM 827 C CA . HIS A 1 109 ? -4.355 -24.375 -27.75 1 98.38 109 HIS A CA 1
ATOM 828 C C . HIS A 1 109 ? -5.434 -24.344 -26.672 1 98.38 109 HIS A C 1
ATOM 830 O O . HIS A 1 109 ? -5.594 -25.297 -25.906 1 98.38 109 HIS A O 1
ATOM 836 N N . GLY A 1 110 ? -6.074 -23.156 -26.5 1 98.06 110 GLY A N 1
ATOM 837 C CA . GLY A 1 110 ? -7.191 -23.031 -25.594 1 98.06 110 GLY A CA 1
ATOM 838 C C . GLY A 1 110 ? -6.766 -22.719 -24.172 1 98.06 110 GLY A C 1
ATOM 839 O O . GLY A 1 110 ? -7.574 -22.797 -23.234 1 98.06 110 GLY A O 1
ATOM 840 N N . ILE A 1 111 ? -5.539 -22.391 -23.922 1 98.69 111 ILE A N 1
ATOM 841 C CA . ILE A 1 111 ? -5.008 -22.125 -22.594 1 98.69 111 ILE A CA 1
ATOM 842 C C . ILE A 1 111 ? -5.105 -20.625 -22.297 1 98.69 111 ILE A C 1
ATOM 844 O O . ILE A 1 111 ? -4.73 -19.797 -23.125 1 98.69 111 ILE A O 1
ATOM 848 N N . LYS A 1 112 ? -5.652 -20.25 -21.125 1 98.75 112 LYS A N 1
ATOM 849 C CA . LYS A 1 112 ? -5.703 -18.859 -20.688 1 98.75 112 LYS A CA 1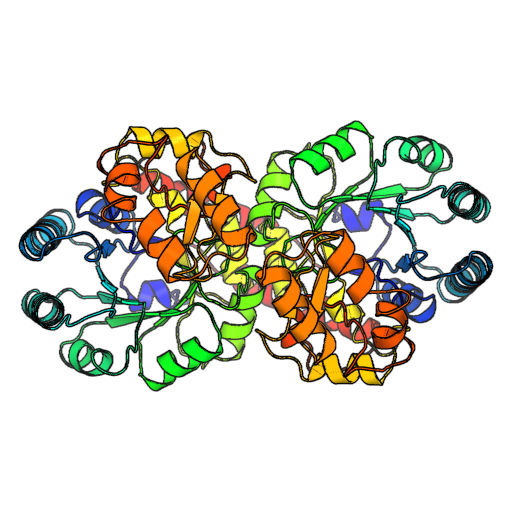
ATOM 850 C C . LYS A 1 112 ? -4.352 -18.406 -20.141 1 98.75 112 LYS A C 1
ATOM 852 O O . LYS A 1 112 ? -3.682 -19.156 -19.438 1 98.75 112 LYS A O 1
ATOM 857 N N . VAL A 1 113 ? -3.969 -17.188 -20.5 1 98.81 113 VAL A N 1
ATOM 858 C CA . VAL A 1 113 ? -2.672 -16.656 -20.094 1 98.81 113 VAL A CA 1
ATOM 859 C C . VAL A 1 113 ? -2.871 -15.398 -19.25 1 98.81 113 VAL A C 1
ATOM 861 O O . VAL A 1 113 ? -3.562 -14.461 -19.672 1 98.81 113 VAL A O 1
ATOM 864 N N . VAL A 1 114 ? -2.342 -15.406 -18.062 1 98.88 114 VAL A N 1
ATOM 865 C CA . VAL A 1 114 ? -2.316 -14.273 -17.141 1 98.88 114 VAL A CA 1
ATOM 866 C C . VAL A 1 114 ? -0.87 -13.875 -16.844 1 98.88 114 VAL A C 1
ATOM 868 O O . VAL A 1 114 ? 0.009 -14.734 -16.75 1 98.88 114 VAL A O 1
ATOM 871 N N . HIS A 1 115 ? -0.568 -12.586 -16.734 1 98.88 115 HIS A N 1
ATOM 872 C CA . HIS A 1 115 ? 0.803 -12.148 -16.5 1 98.88 115 HIS A CA 1
ATOM 873 C C . HIS A 1 115 ? 0.875 -11.18 -15.32 1 98.88 115 HIS A C 1
ATOM 875 O O . HIS A 1 115 ? 0.027 -10.297 -15.188 1 98.88 115 HIS A O 1
ATOM 881 N N . VAL A 1 116 ? 1.843 -11.383 -14.477 1 98.69 116 VAL A N 1
ATOM 882 C CA . VAL A 1 116 ? 2.043 -10.57 -13.281 1 98.69 116 VAL A CA 1
ATOM 883 C C . VAL A 1 116 ? 2.963 -9.391 -13.602 1 98.69 116 VAL A C 1
ATOM 885 O O . VAL A 1 116 ? 4.043 -9.578 -14.164 1 98.69 116 VAL A O 1
ATOM 888 N N . VAL A 1 117 ? 2.547 -8.18 -13.25 1 98.5 117 VAL A N 1
ATOM 889 C CA . VAL A 1 117 ? 3.352 -6.992 -13.523 1 98.5 117 VAL A CA 1
ATOM 890 C C . VAL A 1 117 ? 3.404 -6.113 -12.273 1 98.5 117 VAL A C 1
ATOM 892 O O . VAL A 1 117 ? 2.465 -6.102 -11.477 1 98.5 117 VAL A O 1
ATOM 895 N N . PRO A 1 118 ? 4.445 -5.293 -12.117 1 98.19 118 PRO A N 1
ATOM 896 C CA . PRO A 1 118 ? 4.57 -4.395 -10.961 1 98.19 118 PRO A CA 1
ATOM 897 C C . PRO A 1 118 ? 4.285 -2.936 -11.32 1 98.19 118 PRO A C 1
ATOM 899 O O . PRO A 1 118 ? 4.574 -2.035 -10.531 1 98.19 118 PRO A O 1
ATOM 902 N N . SER A 1 119 ? 3.748 -2.631 -12.57 1 97.94 119 SER A N 1
ATOM 903 C CA . SER A 1 119 ? 3.578 -1.242 -12.977 1 97.94 119 SER A CA 1
ATOM 904 C C . SER A 1 119 ? 2.531 -1.114 -14.078 1 97.94 119 SER A C 1
ATOM 906 O O . SER A 1 119 ? 2.184 -2.104 -14.734 1 97.94 119 SER A O 1
ATOM 908 N N . CYS A 1 120 ? 2.074 0.067 -14.203 1 97.31 120 CYS A N 1
ATOM 909 C CA . CYS A 1 120 ? 1.126 0.377 -15.266 1 97.31 120 CYS A CA 1
ATOM 910 C C . CYS A 1 120 ? 1.773 0.224 -16.641 1 97.31 120 CYS A C 1
ATOM 912 O O . CYS A 1 120 ? 1.152 -0.293 -17.562 1 97.31 120 CYS A O 1
ATOM 914 N N . LYS A 1 121 ? 2.953 0.716 -16.734 1 96.25 121 LYS A N 1
ATOM 915 C CA . LYS A 1 121 ? 3.693 0.61 -17.984 1 96.25 121 LYS A CA 1
ATOM 916 C C . LYS A 1 121 ? 3.758 -0.836 -18.469 1 96.25 121 LYS A C 1
ATOM 918 O O . LYS A 1 121 ? 3.49 -1.12 -19.641 1 96.25 121 LYS A O 1
ATOM 923 N N . LEU A 1 122 ? 4.078 -1.734 -17.609 1 97.81 122 LEU A N 1
ATOM 924 C CA . LEU A 1 122 ? 4.199 -3.143 -17.969 1 97.81 122 LEU A CA 1
ATOM 925 C C . LEU A 1 122 ? 2.824 -3.775 -18.172 1 97.81 122 LEU A C 1
ATOM 927 O O . LEU A 1 122 ? 2.67 -4.699 -18.969 1 97.81 122 LEU A O 1
ATOM 931 N N . ALA A 1 123 ? 1.823 -3.273 -17.453 1 98.5 123 ALA A N 1
ATOM 932 C CA . ALA A 1 123 ? 0.457 -3.742 -17.672 1 98.5 123 ALA A CA 1
ATOM 933 C C . ALA A 1 123 ? 0.007 -3.475 -19.109 1 98.5 123 ALA A C 1
ATOM 935 O O . ALA A 1 123 ? -0.644 -4.316 -19.719 1 98.5 123 ALA A O 1
ATOM 936 N N . LEU A 1 124 ? 0.332 -2.322 -19.578 1 98.12 124 LEU A N 1
ATOM 937 C CA . LEU A 1 124 ? -0.046 -1.965 -20.938 1 98.12 124 LEU A CA 1
ATOM 938 C C . LEU A 1 124 ? 0.658 -2.863 -21.953 1 98.12 124 LEU A C 1
ATOM 940 O O . LEU A 1 124 ? 0.094 -3.184 -23 1 98.12 124 LEU A O 1
ATOM 944 N N . LYS A 1 125 ? 1.878 -3.26 -21.641 1 97.62 125 LYS A N 1
ATOM 945 C CA . LYS A 1 125 ? 2.58 -4.215 -22.5 1 97.62 125 LYS A CA 1
ATOM 946 C C . LYS A 1 125 ? 1.876 -5.566 -22.516 1 97.62 125 LYS A C 1
ATOM 948 O O . LYS A 1 125 ? 1.867 -6.262 -23.531 1 97.62 125 LYS A O 1
ATOM 953 N N . CYS A 1 126 ? 1.357 -5.977 -21.375 1 98.25 126 CYS A N 1
ATOM 954 C CA . CYS A 1 126 ? 0.584 -7.211 -21.281 1 98.25 126 CYS A CA 1
ATOM 955 C C . CYS A 1 126 ? -0.664 -7.133 -22.156 1 98.25 126 CYS A C 1
ATOM 957 O O . CYS A 1 126 ? -1.005 -8.094 -22.844 1 98.25 126 CYS A O 1
ATOM 959 N N . GLU A 1 127 ? -1.349 -5.996 -22.047 1 98.25 127 GLU A N 1
ATOM 960 C CA . GLU A 1 127 ? -2.516 -5.797 -22.906 1 98.25 127 GLU A CA 1
ATOM 961 C C . GLU A 1 127 ? -2.15 -5.93 -24.375 1 98.25 127 GLU A C 1
ATOM 963 O O . GLU A 1 127 ? -2.852 -6.602 -25.141 1 98.25 127 GLU A O 1
ATOM 968 N N . ALA A 1 128 ? -1.031 -5.297 -24.766 1 98.06 128 ALA A N 1
ATOM 969 C CA . ALA A 1 128 ? -0.563 -5.355 -26.156 1 98.06 128 ALA A CA 1
ATOM 970 C C . ALA A 1 128 ? -0.227 -6.789 -26.562 1 98.06 128 ALA A C 1
ATOM 972 O O . ALA A 1 128 ? -0.411 -7.172 -27.719 1 98.06 128 ALA A O 1
ATOM 973 N N . ALA A 1 129 ? 0.208 -7.59 -25.625 1 98.12 129 ALA A N 1
ATOM 974 C CA . ALA A 1 129 ? 0.569 -8.984 -25.875 1 98.12 129 ALA A CA 1
ATOM 975 C C . ALA A 1 129 ? -0.672 -9.867 -25.938 1 98.12 129 ALA A C 1
ATOM 977 O O . ALA A 1 129 ? -0.594 -11.031 -26.344 1 98.12 129 ALA A O 1
ATOM 978 N N . GLY A 1 130 ? -1.798 -9.336 -25.484 1 98.38 130 GLY A N 1
ATOM 979 C CA . GLY A 1 130 ? -3.064 -10.031 -25.625 1 98.38 130 GLY A CA 1
ATOM 980 C C . GLY A 1 130 ? -3.332 -11.023 -24.516 1 98.38 130 GLY A C 1
ATOM 981 O O . GLY A 1 130 ? -4.035 -12.016 -24.703 1 98.38 130 GLY A O 1
ATOM 982 N N . VAL A 1 131 ? -2.809 -10.773 -23.344 1 98.69 131 VAL A N 1
ATOM 983 C CA . VAL A 1 131 ? -3.047 -11.695 -22.25 1 98.69 131 VAL A CA 1
ATOM 984 C C . VAL A 1 131 ? -4.531 -11.703 -21.891 1 98.69 131 VAL A C 1
ATOM 986 O O . VAL A 1 131 ? -5.262 -10.773 -22.234 1 98.69 131 VAL A O 1
ATOM 989 N N . ASN A 1 132 ? -4.98 -12.773 -21.25 1 98.81 132 ASN A N 1
ATOM 990 C CA . ASN A 1 132 ? -6.387 -12.891 -20.875 1 98.81 132 ASN A CA 1
ATOM 991 C C . ASN A 1 132 ? -6.711 -12.062 -19.641 1 98.81 132 ASN A C 1
ATOM 993 O O . ASN A 1 132 ? -7.852 -11.633 -19.453 1 98.81 132 ASN A O 1
ATOM 997 N N . ALA A 1 133 ? -5.746 -11.82 -18.766 1 98.88 133 ALA A N 1
ATOM 998 C CA . ALA A 1 133 ? -5.859 -11.008 -17.562 1 98.88 133 ALA A CA 1
ATOM 999 C C . ALA A 1 133 ? -4.488 -10.547 -17.078 1 98.88 133 ALA A C 1
ATOM 1001 O O . ALA A 1 133 ? -3.459 -11.055 -17.531 1 98.88 133 ALA A O 1
ATOM 1002 N N . VAL A 1 134 ? -4.484 -9.555 -16.219 1 98.94 134 VAL A N 1
ATOM 1003 C CA . VAL A 1 134 ? -3.256 -9 -15.656 1 98.94 134 VAL A CA 1
ATOM 1004 C C . VAL A 1 134 ? -3.299 -9.086 -14.125 1 98.94 134 VAL A C 1
ATOM 1006 O O . VAL A 1 134 ? -4.34 -8.844 -13.516 1 98.94 134 VAL A O 1
ATOM 1009 N N . VAL A 1 135 ? -2.236 -9.547 -13.523 1 98.94 135 VAL A N 1
ATOM 1010 C CA . VAL A 1 135 ? -2.035 -9.391 -12.086 1 98.94 135 VAL A CA 1
ATOM 1011 C C . VAL A 1 135 ? -1.123 -8.195 -11.82 1 98.94 135 VAL A C 1
ATOM 1013 O O . VAL A 1 135 ? 0.013 -8.156 -12.297 1 98.94 135 VAL A O 1
ATOM 1016 N N . ALA A 1 136 ? -1.629 -7.195 -11.141 1 98.88 136 ALA A N 1
ATOM 1017 C CA . ALA A 1 136 ? -0.78 -6.102 -10.688 1 98.88 136 ALA A CA 1
ATOM 1018 C C . ALA A 1 136 ? -0.33 -6.32 -9.242 1 98.88 136 ALA A C 1
ATOM 1020 O O . ALA A 1 136 ? -1.159 -6.434 -8.336 1 98.88 136 ALA A O 1
ATOM 1021 N N . GLU A 1 137 ? 0.945 -6.402 -9.078 1 98.81 137 GLU A N 1
ATOM 1022 C CA . GLU A 1 137 ? 1.516 -6.773 -7.785 1 98.81 137 GLU A CA 1
ATOM 1023 C C . GLU A 1 137 ? 2.266 -5.605 -7.152 1 98.81 137 GLU A C 1
ATOM 1025 O O . GLU A 1 137 ? 3.197 -5.062 -7.75 1 98.81 137 GLU A O 1
ATOM 1030 N N . GLY A 1 138 ? 1.884 -5.227 -5.91 1 98.69 138 GLY A N 1
ATOM 1031 C CA . GLY A 1 138 ? 2.408 -4.043 -5.25 1 98.69 138 GLY A CA 1
ATOM 1032 C C . GLY A 1 138 ? 3.688 -4.309 -4.48 1 98.69 138 GLY A C 1
ATOM 1033 O O . GLY A 1 138 ? 4.082 -5.461 -4.297 1 98.69 138 GLY A O 1
ATOM 1034 N N . PHE A 1 139 ? 4.227 -3.26 -3.936 1 98.44 139 PHE A N 1
ATOM 1035 C CA . PHE A 1 139 ? 5.496 -3.121 -3.238 1 98.44 139 PHE A CA 1
ATOM 1036 C C . PHE A 1 139 ? 5.57 -4.074 -2.049 1 98.44 139 PHE A C 1
ATOM 1038 O O . PHE A 1 139 ? 6.641 -4.578 -1.715 1 98.44 139 PHE A O 1
ATOM 1045 N N . GLU A 1 140 ? 4.477 -4.344 -1.389 1 97.88 140 GLU A N 1
ATOM 1046 C CA . GLU A 1 140 ? 4.449 -5.066 -0.121 1 97.88 140 GLU A CA 1
ATOM 1047 C C . GLU A 1 140 ? 4.422 -6.578 -0.346 1 97.88 140 GLU A C 1
ATOM 1049 O O . GLU A 1 140 ? 4.379 -7.352 0.611 1 97.88 140 GLU A O 1
ATOM 1054 N N . ALA A 1 141 ? 4.461 -7.016 -1.633 1 98.56 141 ALA A N 1
ATOM 1055 C CA . ALA A 1 141 ? 4.469 -8.445 -1.944 1 98.56 141 ALA A CA 1
ATOM 1056 C C . ALA A 1 141 ? 5.781 -9.094 -1.509 1 98.56 141 ALA A C 1
ATOM 1058 O O . ALA A 1 141 ? 6.805 -8.414 -1.382 1 98.56 141 ALA A O 1
ATOM 1059 N N . GLY A 1 142 ? 5.77 -10.344 -1.268 1 98.19 142 GLY A N 1
ATOM 1060 C CA . GLY A 1 142 ? 6.965 -11.117 -0.975 1 98.19 142 GLY A CA 1
ATOM 1061 C C . GLY A 1 142 ? 7.746 -11.5 -2.219 1 98.19 142 GLY A C 1
ATOM 1062 O O . GLY A 1 142 ? 7.188 -11.57 -3.312 1 98.19 142 GLY A O 1
ATOM 1063 N N . GLY A 1 143 ? 8.969 -11.773 -1.97 1 96.88 143 GLY A N 1
ATOM 1064 C CA . GLY A 1 143 ? 9.797 -12.227 -3.08 1 96.88 143 GLY A CA 1
ATOM 1065 C C . GLY A 1 143 ? 10.297 -11.086 -3.951 1 96.88 143 GLY A C 1
ATOM 1066 O O . GLY A 1 143 ? 10.672 -10.031 -3.445 1 96.88 143 GLY A O 1
ATOM 1067 N N . HIS A 1 144 ? 10.398 -11.32 -5.215 1 94.56 144 HIS A N 1
ATOM 1068 C CA . HIS A 1 144 ? 10.977 -10.359 -6.156 1 94.56 144 HIS A CA 1
ATOM 1069 C C . HIS A 1 144 ? 9.969 -9.289 -6.547 1 94.56 144 HIS A C 1
ATOM 1071 O O . HIS A 1 144 ? 8.883 -9.609 -7.039 1 94.56 144 HIS A O 1
ATOM 1077 N N . ASN A 1 145 ? 10.352 -8.07 -6.355 1 94.81 145 ASN A N 1
ATOM 1078 C CA . ASN A 1 145 ? 9.461 -6.93 -6.566 1 94.81 145 ASN A CA 1
ATOM 1079 C C . ASN A 1 145 ? 9.922 -6.074 -7.742 1 94.81 145 ASN A C 1
ATOM 1081 O O . ASN A 1 145 ? 11.023 -6.262 -8.258 1 94.81 145 ASN A O 1
ATOM 1085 N N . GLY A 1 146 ? 8.969 -5.215 -8.094 1 92.31 146 GLY A N 1
ATOM 1086 C CA . GLY A 1 146 ? 9.312 -4.242 -9.117 1 92.31 146 GLY A CA 1
ATOM 1087 C C . GLY A 1 146 ? 10.297 -3.189 -8.633 1 92.31 146 GLY A C 1
ATOM 1088 O O . GLY A 1 146 ? 10.414 -2.949 -7.43 1 92.31 146 GLY A O 1
ATOM 1089 N N . LEU A 1 147 ? 10.891 -2.557 -9.578 1 91.31 147 LEU A N 1
ATOM 1090 C CA . LEU A 1 147 ? 11.938 -1.584 -9.297 1 91.31 147 LEU A CA 1
ATOM 1091 C C . LEU A 1 147 ? 11.344 -0.286 -8.758 1 91.31 147 LEU A C 1
ATOM 1093 O O . LEU A 1 147 ? 11.977 0.396 -7.945 1 91.31 147 LEU A O 1
ATOM 1097 N N . GLU A 1 148 ? 10.172 0.049 -9.125 1 95.31 148 GLU A N 1
ATOM 1098 C CA . GLU A 1 148 ? 9.633 1.383 -8.883 1 95.31 148 GLU A CA 1
ATOM 1099 C C . GLU A 1 148 ? 8.93 1.461 -7.527 1 95.31 148 GLU A C 1
ATOM 1101 O O . GLU A 1 148 ? 8.492 2.535 -7.113 1 95.31 148 GLU A O 1
ATOM 1106 N N . GLU A 1 149 ? 8.828 0.375 -6.785 1 97.38 149 GLU A N 1
ATOM 1107 C CA . GLU A 1 149 ? 8.312 0.305 -5.422 1 97.38 149 GLU A CA 1
ATOM 1108 C C . GLU A 1 149 ? 6.926 0.937 -5.324 1 97.38 149 GLU A C 1
ATOM 1110 O O . GLU A 1 149 ? 6.668 1.743 -4.426 1 97.38 149 GLU A O 1
ATOM 1115 N N . ILE A 1 150 ? 6.016 0.622 -6.262 1 98.62 150 ILE A N 1
ATOM 1116 C CA . ILE A 1 150 ? 4.652 1.142 -6.273 1 98.62 150 ILE A CA 1
ATOM 1117 C C . ILE A 1 150 ? 3.756 0.263 -5.402 1 98.62 150 ILE A C 1
ATOM 1119 O O . ILE A 1 150 ? 3.729 -0.959 -5.566 1 98.62 150 ILE A O 1
ATOM 1123 N N . THR A 1 151 ? 3.039 0.864 -4.48 1 98.81 151 THR A N 1
ATOM 1124 C CA . THR A 1 151 ? 2.252 0.121 -3.5 1 98.81 151 THR A CA 1
ATOM 1125 C C . THR A 1 151 ? 0.922 -0.325 -4.102 1 98.81 151 THR A C 1
ATOM 1127 O O . THR A 1 151 ? 0.44 0.271 -5.066 1 98.81 151 THR A O 1
ATOM 1130 N N . THR A 1 152 ? 0.351 -1.342 -3.549 1 98.88 152 THR A N 1
ATOM 1131 C CA . THR A 1 152 ? -0.925 -1.866 -4.023 1 98.88 152 THR A CA 1
ATOM 1132 C C . THR A 1 152 ? -1.998 -0.782 -3.996 1 98.88 152 THR A C 1
ATOM 1134 O O . THR A 1 152 ? -2.771 -0.644 -4.945 1 98.88 152 THR A O 1
ATOM 1137 N N . MET A 1 153 ? -2.016 0.054 -2.961 1 98.88 153 MET A N 1
ATOM 1138 C CA . MET A 1 153 ? -2.994 1.124 -2.795 1 98.88 153 MET A CA 1
ATOM 1139 C C . MET A 1 153 ? -2.951 2.09 -3.975 1 98.88 153 MET A C 1
ATOM 1141 O O . MET A 1 153 ? -3.986 2.605 -4.398 1 98.88 153 MET A O 1
ATOM 1145 N N . THR A 1 154 ? -1.77 2.332 -4.52 1 98.88 154 THR A N 1
ATOM 1146 C CA . THR A 1 154 ? -1.622 3.314 -5.59 1 98.88 154 THR A CA 1
ATOM 1147 C C . THR A 1 154 ? -1.564 2.627 -6.949 1 98.88 154 THR A C 1
ATOM 1149 O O . THR A 1 154 ? -2.018 3.186 -7.953 1 98.88 154 THR A O 1
ATOM 1152 N N . LEU A 1 155 ? -1.091 1.403 -7.027 1 98.88 155 LEU A N 1
ATOM 1153 C CA . LEU A 1 155 ? -0.866 0.675 -8.273 1 98.88 155 LEU A CA 1
ATOM 1154 C C . LEU A 1 155 ? -2.189 0.254 -8.906 1 98.88 155 LEU A C 1
ATOM 1156 O O . LEU A 1 155 ? -2.396 0.441 -10.102 1 98.88 155 LEU A O 1
ATOM 1160 N N . ILE A 1 156 ? -3.125 -0.314 -8.141 1 98.88 156 ILE A N 1
ATOM 1161 C CA . ILE A 1 156 ? -4.316 -0.964 -8.672 1 98.88 156 ILE A CA 1
ATOM 1162 C C . ILE A 1 156 ? -5.191 0.065 -9.383 1 98.88 156 ILE A C 1
ATOM 1164 O O . ILE A 1 156 ? -5.602 -0.144 -10.531 1 98.88 156 ILE A O 1
ATOM 1168 N N . PRO A 1 157 ? -5.477 1.237 -8.703 1 98.69 157 PRO A N 1
ATOM 1169 C CA . PRO A 1 157 ? -6.324 2.191 -9.422 1 98.69 157 PRO A CA 1
ATOM 1170 C C . PRO A 1 157 ? -5.664 2.729 -10.695 1 98.69 157 PRO A C 1
ATOM 1172 O O . PRO A 1 157 ? -6.348 2.998 -11.68 1 98.69 157 PRO A O 1
ATOM 1175 N N . GLN A 1 158 ? -4.363 2.879 -10.68 1 98.25 158 GLN A N 1
ATOM 1176 C CA . GLN A 1 158 ? -3.662 3.381 -11.859 1 98.25 158 GLN A CA 1
ATOM 1177 C C . GLN A 1 158 ? -3.699 2.363 -12.992 1 98.25 158 GLN A C 1
ATOM 1179 O O . GLN A 1 158 ? -3.943 2.723 -14.148 1 98.25 158 GLN A O 1
ATOM 1184 N N . VAL A 1 159 ? -3.459 1.116 -12.68 1 98.81 159 VAL A N 1
ATOM 1185 C CA . VAL A 1 159 ? -3.49 0.063 -13.695 1 98.81 159 VAL A CA 1
ATOM 1186 C C . VAL A 1 159 ? -4.906 -0.082 -14.242 1 98.81 159 VAL A C 1
ATOM 1188 O O . VAL A 1 159 ? -5.094 -0.24 -15.453 1 98.81 159 VAL A O 1
ATOM 1191 N N . ARG A 1 160 ? -5.902 -0.086 -13.352 1 98.62 160 ARG A N 1
ATOM 1192 C CA . ARG A 1 160 ? -7.289 -0.19 -13.805 1 98.62 160 ARG A CA 1
ATOM 1193 C C . ARG A 1 160 ? -7.621 0.912 -14.805 1 98.62 160 ARG A C 1
ATOM 1195 O O . ARG A 1 160 ? -8.266 0.659 -15.82 1 98.62 160 ARG A O 1
ATOM 1202 N N . GLN A 1 161 ? -7.223 2.121 -14.477 1 97.56 161 GLN A N 1
ATOM 1203 C CA . GLN A 1 161 ? -7.496 3.258 -15.344 1 97.56 161 GLN A CA 1
ATOM 1204 C C . GLN A 1 161 ? -6.77 3.115 -16.688 1 97.56 161 GLN A C 1
ATOM 1206 O O . GLN A 1 161 ? -7.277 3.543 -17.719 1 97.56 161 GLN A O 1
ATOM 1211 N N . ALA A 1 162 ? -5.621 2.535 -16.672 1 97.81 162 ALA A N 1
ATOM 1212 C CA . ALA A 1 162 ? -4.773 2.453 -17.859 1 97.81 162 ALA A CA 1
ATOM 1213 C C . ALA A 1 162 ? -5.246 1.342 -18.781 1 97.81 162 ALA A C 1
ATOM 1215 O O . ALA A 1 162 ? -5.234 1.505 -20.016 1 97.81 162 ALA A O 1
ATOM 1216 N N . LEU A 1 163 ? -5.648 0.219 -18.25 1 98.5 163 LEU A N 1
ATOM 1217 C CA . LEU A 1 163 ? -6.039 -0.942 -19.031 1 98.5 163 LEU A CA 1
ATOM 1218 C C . LEU A 1 163 ? -7.41 -0.733 -19.672 1 98.5 163 LEU A C 1
ATOM 1220 O O . LEU A 1 163 ? -8.258 -0.042 -19.109 1 98.5 163 LEU A O 1
ATOM 1224 N N . SER A 1 164 ? -7.613 -1.361 -20.828 1 97.94 164 SER A N 1
ATOM 1225 C CA . SER A 1 164 ? -8.969 -1.459 -21.359 1 97.94 164 SER A CA 1
ATOM 1226 C C . SER A 1 164 ? -9.922 -2.064 -20.328 1 97.94 164 SER A C 1
ATOM 1228 O O . SER A 1 164 ? -9.57 -3.014 -19.625 1 97.94 164 SER A O 1
ATOM 1230 N N . PRO A 1 165 ? -11.125 -1.485 -20.281 1 95.94 165 PRO A N 1
ATOM 1231 C CA . PRO A 1 165 ? -12.086 -1.967 -19.297 1 95.94 165 PRO A CA 1
ATOM 1232 C C . PRO A 1 165 ? -12.398 -3.453 -19.438 1 95.94 165 PRO A C 1
ATOM 1234 O O . PRO A 1 165 ? -12.859 -4.09 -18.5 1 95.94 165 PRO A O 1
ATOM 1237 N N . GLU A 1 166 ? -12.117 -4.031 -20.547 1 96.38 166 GLU A N 1
ATOM 1238 C CA . GLU A 1 166 ? -12.484 -5.418 -20.828 1 96.38 166 GLU A CA 1
ATOM 1239 C C . GLU A 1 166 ? -11.445 -6.387 -20.25 1 96.38 166 GLU A C 1
ATOM 1241 O O . GLU A 1 166 ? -11.703 -7.586 -20.156 1 96.38 166 GLU A O 1
ATOM 1246 N N . ILE A 1 167 ? -10.266 -5.91 -19.922 1 98.31 167 ILE A N 1
ATOM 1247 C CA . ILE A 1 167 ? -9.211 -6.785 -19.422 1 98.31 167 ILE A CA 1
ATOM 1248 C C . ILE A 1 167 ? -9.383 -6.992 -17.906 1 98.31 167 ILE A C 1
ATOM 1250 O O . ILE A 1 167 ? -9.273 -6.047 -17.125 1 98.31 167 ILE A O 1
ATOM 1254 N N . PRO A 1 168 ? -9.656 -8.258 -17.453 1 98.81 168 PRO A N 1
ATOM 1255 C CA . PRO A 1 168 ? -9.742 -8.516 -16.016 1 98.81 168 PRO A CA 1
ATOM 1256 C C . PRO A 1 168 ? -8.438 -8.203 -15.289 1 98.81 168 PRO A C 1
ATOM 1258 O O . PRO A 1 168 ? -7.352 -8.453 -15.82 1 98.81 168 PRO A O 1
ATOM 1261 N N . LEU A 1 169 ? -8.555 -7.625 -14.125 1 98.94 169 LEU A N 1
ATOM 1262 C CA . LEU A 1 169 ? -7.418 -7.223 -13.305 1 98.94 169 LEU A CA 1
ATOM 1263 C C . LEU A 1 169 ? -7.457 -7.91 -11.945 1 98.94 169 LEU A C 1
ATOM 1265 O O . LEU A 1 169 ? -8.492 -7.898 -11.266 1 98.94 169 LEU A O 1
ATOM 1269 N N . LEU A 1 170 ? -6.371 -8.57 -11.602 1 98.94 170 LEU A N 1
ATOM 1270 C CA . LEU A 1 170 ? -6.164 -9.109 -10.266 1 98.94 170 LEU A CA 1
ATOM 1271 C C . LEU A 1 170 ? -5.176 -8.258 -9.477 1 98.94 170 LEU A C 1
ATOM 1273 O O . LEU A 1 170 ? -4.164 -7.812 -10.023 1 98.94 170 LEU A O 1
ATOM 1277 N N . ALA A 1 171 ? -5.52 -8 -8.211 1 98.94 171 ALA A N 1
ATOM 1278 C CA . ALA A 1 171 ? -4.594 -7.312 -7.316 1 98.94 171 ALA A CA 1
ATOM 1279 C C . ALA A 1 171 ? -3.773 -8.312 -6.5 1 98.94 171 ALA A C 1
ATOM 1281 O O . ALA A 1 171 ? -4.301 -9.32 -6.035 1 98.94 171 ALA A O 1
ATOM 1282 N N . ALA A 1 172 ? -2.521 -8.016 -6.367 1 98.88 172 ALA A N 1
ATOM 1283 C CA . ALA A 1 172 ? -1.635 -8.805 -5.516 1 98.88 172 ALA A CA 1
ATOM 1284 C C . ALA A 1 172 ? -0.723 -7.902 -4.691 1 98.88 172 ALA A C 1
ATOM 1286 O O . ALA A 1 172 ? -0.313 -6.832 -5.152 1 98.88 172 ALA A O 1
ATOM 1287 N N . GLY A 1 173 ? -0.365 -8.359 -3.479 1 98.69 173 GLY A N 1
ATOM 1288 C CA . GLY A 1 173 ? 0.486 -7.625 -2.557 1 98.69 173 GLY A CA 1
ATOM 1289 C C . GLY A 1 173 ? -0.258 -7.109 -1.34 1 98.69 173 GLY A C 1
ATOM 1290 O O . GLY A 1 173 ? -1.077 -6.195 -1.447 1 98.69 173 GLY A O 1
ATOM 1291 N N . GLY A 1 174 ? 0.02 -7.676 -0.196 1 98.69 174 GLY A N 1
ATOM 1292 C CA . GLY A 1 174 ? -0.517 -7.16 1.054 1 98.69 174 GLY A CA 1
ATOM 1293 C C . GLY A 1 174 ? -1.926 -7.641 1.342 1 98.69 174 GLY A C 1
ATOM 1294 O O . GLY A 1 174 ? -2.654 -7.023 2.119 1 98.69 174 GLY A O 1
ATOM 1295 N N . ILE A 1 175 ? -2.381 -8.703 0.744 1 98.88 175 ILE A N 1
ATOM 1296 C CA . ILE A 1 175 ? -3.756 -9.164 0.887 1 98.88 175 ILE A CA 1
ATOM 1297 C C . ILE A 1 175 ? -3.771 -10.516 1.599 1 98.88 175 ILE A C 1
ATOM 1299 O O . ILE A 1 175 ? -3.234 -11.5 1.086 1 98.88 175 ILE A O 1
ATOM 1303 N N . ALA A 1 176 ? -4.387 -10.547 2.805 1 98.75 176 ALA A N 1
ATOM 1304 C CA . ALA A 1 176 ? -4.441 -11.797 3.549 1 98.75 176 ALA A CA 1
ATOM 1305 C C . ALA A 1 176 ? -5.844 -12.062 4.078 1 98.75 176 ALA A C 1
ATOM 1307 O O . ALA A 1 176 ? -6.098 -13.109 4.691 1 98.75 176 ALA A O 1
ATOM 1308 N N . THR A 1 177 ? -6.836 -11.133 3.875 1 98.81 177 THR A N 1
ATOM 1309 C CA . THR A 1 177 ? -8.18 -11.25 4.438 1 98.81 177 THR A CA 1
ATOM 1310 C C . THR A 1 177 ? -9.234 -10.898 3.396 1 98.81 177 THR A C 1
ATOM 1312 O O . THR A 1 177 ? -8.914 -10.336 2.344 1 98.81 177 THR A O 1
ATOM 1315 N N . GLY A 1 178 ? -10.461 -11.242 3.754 1 98.81 178 GLY A N 1
ATOM 1316 C CA . GLY A 1 178 ? -11.578 -10.875 2.896 1 98.81 178 GLY A CA 1
ATOM 1317 C C . GLY A 1 178 ? -11.812 -9.375 2.828 1 98.81 178 GLY A C 1
ATOM 1318 O O . GLY A 1 178 ? -12.227 -8.859 1.793 1 98.81 178 GLY A O 1
ATOM 1319 N N . SER A 1 179 ? -11.594 -8.695 3.928 1 98.75 179 SER A N 1
ATOM 1320 C CA . SER A 1 179 ? -11.719 -7.242 3.938 1 98.75 179 SER A CA 1
ATOM 1321 C C . SER A 1 179 ? -10.688 -6.594 3.016 1 98.75 179 SER A C 1
ATOM 1323 O O . SER A 1 179 ? -10.992 -5.613 2.336 1 98.75 179 SER A O 1
ATOM 1325 N N . ALA A 1 180 ? -9.469 -7.141 3.01 1 98.88 180 ALA A N 1
ATOM 1326 C CA . ALA A 1 180 ? -8.445 -6.633 2.098 1 98.88 180 ALA A CA 1
ATOM 1327 C C . ALA A 1 180 ? -8.805 -6.93 0.646 1 98.88 180 ALA A C 1
ATOM 1329 O O . ALA A 1 180 ? -8.508 -6.137 -0.25 1 98.88 180 ALA A O 1
ATOM 1330 N N . MET A 1 181 ? -9.422 -8.117 0.4 1 98.88 181 MET A N 1
ATOM 1331 C CA . MET A 1 181 ? -9.93 -8.406 -0.937 1 98.88 181 MET A CA 1
ATOM 1332 C C . MET A 1 181 ? -10.961 -7.371 -1.37 1 98.88 181 MET A C 1
ATOM 1334 O O . MET A 1 181 ? -10.906 -6.871 -2.494 1 98.88 181 MET A O 1
ATOM 1338 N N . LEU A 1 182 ? -11.883 -7.035 -0.452 1 98.88 182 LEU A N 1
ATOM 1339 C CA . LEU A 1 182 ? -12.875 -6.008 -0.75 1 98.88 182 LEU A CA 1
ATOM 1340 C C . LEU A 1 182 ? -12.203 -4.676 -1.053 1 98.88 182 LEU A C 1
ATOM 1342 O O . LEU A 1 182 ? -12.602 -3.965 -1.976 1 98.88 182 LEU A O 1
ATOM 1346 N N . ALA A 1 183 ? -11.203 -4.324 -0.265 1 98.94 183 ALA A N 1
ATOM 1347 C CA . ALA A 1 183 ? -10.445 -3.098 -0.501 1 98.94 183 ALA A CA 1
ATOM 1348 C C . ALA A 1 183 ? -9.828 -3.09 -1.9 1 98.94 183 ALA A C 1
ATOM 1350 O O . ALA A 1 183 ? -9.93 -2.096 -2.621 1 98.94 183 ALA A O 1
ATOM 1351 N N . ALA A 1 184 ? -9.227 -4.211 -2.275 1 98.94 184 ALA A N 1
ATOM 1352 C CA . ALA A 1 184 ? -8.617 -4.324 -3.6 1 98.94 184 ALA A CA 1
ATOM 1353 C C . ALA A 1 184 ? -9.656 -4.141 -4.699 1 98.94 184 ALA A C 1
ATOM 1355 O O . ALA A 1 184 ? -9.391 -3.502 -5.719 1 98.94 184 ALA A O 1
ATOM 1356 N N . MET A 1 185 ? -10.773 -4.723 -4.512 1 98.81 185 MET A N 1
ATOM 1357 C CA . MET A 1 185 ? -11.836 -4.613 -5.512 1 98.81 185 MET A CA 1
ATOM 1358 C C . MET A 1 185 ? -12.383 -3.193 -5.57 1 98.81 185 MET A C 1
ATOM 1360 O O . MET A 1 185 ? -12.742 -2.707 -6.645 1 98.81 185 MET A O 1
ATOM 1364 N N . ALA A 1 186 ? -12.453 -2.496 -4.406 1 98.88 186 ALA A N 1
ATOM 1365 C CA . ALA A 1 186 ? -12.828 -1.084 -4.391 1 98.88 186 ALA A CA 1
ATOM 1366 C C . ALA A 1 186 ? -11.844 -0.246 -5.199 1 98.88 186 ALA A C 1
ATOM 1368 O O . ALA A 1 186 ? -12.219 0.759 -5.805 1 98.88 186 ALA A O 1
ATOM 1369 N N . LEU A 1 187 ? -10.625 -0.652 -5.254 1 98.88 187 LEU A N 1
ATOM 1370 C CA . LEU A 1 187 ? -9.586 0.068 -5.977 1 98.88 187 LEU A CA 1
ATOM 1371 C C . LEU A 1 187 ? -9.664 -0.212 -7.473 1 98.88 187 LEU A C 1
ATOM 1373 O O . LEU A 1 187 ? -8.992 0.443 -8.273 1 98.88 187 LEU A O 1
ATOM 1377 N N . GLY A 1 188 ? -10.406 -1.246 -7.871 1 98.62 188 GLY A N 1
ATOM 1378 C CA . GLY A 1 188 ? -10.633 -1.463 -9.289 1 98.62 188 GLY A CA 1
ATOM 1379 C C . GLY A 1 188 ? -10.289 -2.871 -9.742 1 98.62 188 GLY A C 1
ATOM 1380 O O . GLY A 1 188 ? -10.445 -3.205 -10.914 1 98.62 188 GLY A O 1
ATOM 1381 N N . ALA A 1 189 ? -9.836 -3.738 -8.844 1 98.88 189 ALA A N 1
ATOM 1382 C CA . ALA A 1 189 ? -9.531 -5.121 -9.211 1 98.88 189 ALA A CA 1
ATOM 1383 C C . ALA A 1 189 ? -10.805 -5.949 -9.328 1 98.88 189 ALA A C 1
ATOM 1385 O O . ALA A 1 189 ? -11.828 -5.613 -8.727 1 98.88 189 ALA A O 1
ATOM 1386 N N . ASP A 1 190 ? -10.734 -7.047 -10.117 1 98.69 190 ASP A N 1
ATOM 1387 C CA . ASP A 1 190 ? -11.852 -7.973 -10.273 1 98.69 190 ASP A CA 1
ATOM 1388 C C . ASP A 1 190 ? -11.711 -9.164 -9.32 1 98.69 190 ASP A C 1
ATOM 1390 O O . ASP A 1 190 ? -12.641 -9.961 -9.18 1 98.69 190 ASP A O 1
ATOM 1394 N N . GLY A 1 191 ? -10.633 -9.336 -8.695 1 98.81 191 GLY A N 1
ATOM 1395 C CA . GLY A 1 191 ? -10.25 -10.391 -7.77 1 98.81 191 GLY A CA 1
ATOM 1396 C C . GLY A 1 191 ? -8.852 -10.219 -7.211 1 98.81 191 GLY A C 1
ATOM 1397 O O . GLY A 1 191 ? -8.25 -9.156 -7.348 1 98.81 191 GLY A O 1
ATOM 1398 N N . VAL A 1 192 ? -8.375 -11.289 -6.535 1 98.94 192 VAL A N 1
ATOM 1399 C CA . VAL A 1 192 ? -7.09 -11.109 -5.867 1 98.94 192 VAL A CA 1
ATOM 1400 C C . VAL A 1 192 ? -6.211 -12.336 -6.102 1 98.94 192 VAL A C 1
ATOM 1402 O O . VAL A 1 192 ? -6.719 -13.445 -6.277 1 98.94 192 VAL A O 1
ATOM 1405 N N . GLN A 1 193 ? -4.93 -12.117 -6.23 1 98.94 193 GLN A N 1
ATOM 1406 C CA . GLN A 1 193 ? -3.885 -13.125 -6.082 1 98.94 193 GLN A CA 1
ATOM 1407 C C . GLN A 1 193 ? -3.207 -13.023 -4.719 1 98.94 193 GLN A C 1
ATOM 1409 O O . GLN A 1 193 ? -2.641 -11.984 -4.379 1 98.94 193 GLN A O 1
ATOM 1414 N N . VAL A 1 194 ? -3.277 -14.109 -3.973 1 98.94 194 VAL A N 1
ATOM 1415 C CA . VAL A 1 194 ? -2.811 -14.141 -2.59 1 98.94 194 VAL A CA 1
ATOM 1416 C C . VAL A 1 194 ? -1.588 -15.047 -2.477 1 98.94 194 VAL A C 1
ATOM 1418 O O . VAL A 1 194 ? -1.619 -16.203 -2.916 1 98.94 194 VAL A O 1
ATOM 1421 N N . GLY A 1 195 ? -0.52 -14.508 -1.944 1 98.81 195 GLY A N 1
ATOM 1422 C CA . GLY A 1 195 ? 0.705 -15.273 -1.761 1 98.81 195 GLY A CA 1
ATOM 1423 C C . GLY A 1 195 ? 0.984 -15.617 -0.309 1 98.81 195 GLY A C 1
ATOM 1424 O O . GLY A 1 195 ? 0.65 -16.703 0.153 1 98.81 195 GLY A O 1
ATOM 1425 N N . THR A 1 196 ? 1.265 -14.625 0.52 1 98.94 196 THR A N 1
ATOM 1426 C CA . THR A 1 196 ? 1.748 -14.766 1.889 1 98.94 196 THR A CA 1
ATOM 1427 C C . THR A 1 196 ? 0.779 -15.609 2.717 1 98.94 196 THR A C 1
ATOM 1429 O O . THR A 1 196 ? 1.192 -16.547 3.402 1 98.94 196 THR A O 1
ATOM 1432 N N . ARG A 1 197 ? -0.467 -15.336 2.699 1 98.94 197 ARG A N 1
ATOM 1433 C CA . ARG A 1 197 ? -1.42 -16.062 3.539 1 98.94 197 ARG A CA 1
ATOM 1434 C C . ARG A 1 197 ? -1.462 -17.531 3.176 1 98.94 197 ARG A C 1
ATOM 1436 O O . ARG A 1 197 ? -1.59 -18.391 4.055 1 98.94 197 ARG A O 1
ATOM 1443 N N . PHE A 1 198 ? -1.328 -17.859 1.862 1 98.94 198 PHE A N 1
ATOM 1444 C CA . PHE A 1 198 ? -1.364 -19.25 1.429 1 98.94 198 PHE A CA 1
ATOM 1445 C C . PHE A 1 198 ? -0.028 -19.938 1.688 1 98.94 198 PHE A C 1
ATOM 1447 O O . PHE A 1 198 ? 0.025 -21.141 1.896 1 98.94 198 PHE A O 1
ATOM 1454 N N . ALA A 1 199 ? 1.096 -19.156 1.692 1 98.94 199 ALA A N 1
ATOM 1455 C CA . ALA A 1 199 ? 2.398 -19.719 2.021 1 98.94 199 ALA A CA 1
ATOM 1456 C C . ALA A 1 199 ? 2.4 -20.312 3.432 1 98.94 199 ALA A C 1
ATOM 1458 O O . ALA A 1 199 ? 3.15 -21.234 3.725 1 98.94 199 ALA A O 1
ATOM 1459 N N . VAL A 1 200 ? 1.521 -19.734 4.301 1 98.88 200 VAL A N 1
ATOM 1460 C CA . VAL A 1 200 ? 1.46 -20.141 5.703 1 98.88 200 VAL A CA 1
ATOM 1461 C C . VAL A 1 200 ? 0.239 -21.016 5.938 1 98.88 200 VAL A C 1
ATOM 1463 O O . VAL A 1 200 ? -0.588 -20.734 6.805 1 98.88 200 VAL A O 1
ATOM 1466 N N . THR A 1 201 ? 0.079 -22.031 5.16 1 98.94 201 THR A N 1
ATOM 1467 C CA . THR A 1 201 ? -0.983 -23.031 5.293 1 98.94 201 THR A CA 1
ATOM 1468 C C . THR A 1 201 ? -0.401 -24.438 5.426 1 98.94 201 THR A C 1
ATOM 1470 O O . THR A 1 201 ? 0.773 -24.656 5.125 1 98.94 201 THR A O 1
ATOM 1473 N N . LYS A 1 202 ? -1.243 -25.391 5.844 1 98.88 202 LYS A N 1
ATOM 1474 C CA . LYS A 1 202 ? -0.824 -26.766 6.078 1 98.88 202 LYS A CA 1
ATOM 1475 C C . LYS A 1 202 ? -0.332 -27.422 4.789 1 98.88 202 LYS A C 1
ATOM 1477 O O . LYS A 1 202 ? 0.606 -28.219 4.812 1 98.88 202 LYS A O 1
ATOM 1482 N N . GLU A 1 203 ? -0.903 -27.047 3.639 1 98.94 203 GLU A N 1
ATOM 1483 C CA . GLU A 1 203 ? -0.651 -27.734 2.373 1 98.94 203 GLU A CA 1
ATOM 1484 C C . GLU A 1 203 ? 0.548 -27.125 1.648 1 98.94 203 GLU A C 1
ATOM 1486 O O . GLU A 1 203 ? 1.042 -27.688 0.673 1 98.94 203 GLU A O 1
ATOM 1491 N N . SER A 1 204 ? 1.03 -25.922 2.09 1 98.88 204 SER A N 1
ATOM 1492 C CA . SER A 1 204 ? 2.213 -25.312 1.485 1 98.88 204 SER A CA 1
ATOM 1493 C C . SER A 1 204 ? 3.414 -26.25 1.565 1 98.88 204 SER A C 1
ATOM 1495 O O . SER A 1 204 ? 3.629 -26.906 2.586 1 98.88 204 SER A O 1
ATOM 1497 N N . SER A 1 205 ? 4.215 -26.25 0.546 1 98.62 205 SER A N 1
ATOM 1498 C CA . SER A 1 205 ? 5.383 -27.125 0.497 1 98.62 205 SER A CA 1
ATOM 1499 C C . SER A 1 205 ? 6.52 -26.562 1.347 1 98.62 205 SER A C 1
ATOM 1501 O O . SER A 1 205 ? 7.535 -27.234 1.548 1 98.62 205 SER A O 1
ATOM 1503 N N . ALA A 1 206 ? 6.41 -25.359 1.841 1 98.75 206 ALA A N 1
ATOM 1504 C CA . ALA A 1 206 ? 7.465 -24.734 2.641 1 98.75 206 ALA A CA 1
ATOM 1505 C C . ALA A 1 206 ? 7.707 -25.516 3.93 1 98.75 206 ALA A C 1
ATOM 1507 O O . ALA A 1 206 ? 6.816 -26.203 4.422 1 98.75 206 ALA A O 1
ATOM 1508 N N . ALA A 1 207 ? 8.867 -25.422 4.441 1 98.88 207 ALA A N 1
ATOM 1509 C CA . ALA A 1 207 ? 9.234 -26.094 5.691 1 98.88 207 ALA A CA 1
ATOM 1510 C C . ALA A 1 207 ? 8.336 -25.625 6.84 1 98.88 207 ALA A C 1
ATOM 1512 O O . ALA A 1 207 ? 7.961 -24.453 6.906 1 98.88 207 ALA A O 1
ATOM 1513 N N . GLU A 1 208 ? 8.078 -26.609 7.77 1 98.75 208 GLU A N 1
ATOM 1514 C CA . GLU A 1 208 ? 7.301 -26.266 8.953 1 98.75 208 GLU A CA 1
ATOM 1515 C C . GLU A 1 208 ? 7.961 -25.141 9.75 1 98.75 208 GLU A C 1
ATOM 1517 O O . GLU A 1 208 ? 7.277 -24.266 10.281 1 98.75 208 GLU A O 1
ATOM 1522 N N . ALA A 1 209 ? 9.258 -25.141 9.812 1 98.88 209 ALA A N 1
ATOM 1523 C CA . ALA A 1 209 ? 9.992 -24.125 10.547 1 98.88 209 ALA A CA 1
ATOM 1524 C C . ALA A 1 209 ? 9.773 -22.734 9.922 1 98.88 209 ALA A C 1
ATOM 1526 O O . ALA A 1 209 ? 9.664 -21.734 10.641 1 98.88 209 ALA A O 1
ATOM 1527 N N . PHE A 1 210 ? 9.805 -22.719 8.641 1 98.88 210 PHE A N 1
ATOM 1528 C CA . PHE A 1 210 ? 9.539 -21.469 7.938 1 98.88 210 PHE A CA 1
ATOM 1529 C C . PHE A 1 210 ? 8.141 -20.953 8.258 1 98.88 210 PHE A C 1
ATOM 1531 O O . PHE A 1 210 ? 7.977 -19.781 8.602 1 98.88 210 PHE A O 1
ATOM 1538 N N . LYS A 1 211 ? 7.121 -21.812 8.148 1 98.94 211 LYS A N 1
ATOM 1539 C CA . LYS A 1 211 ? 5.742 -21.406 8.43 1 98.94 211 LYS A CA 1
ATOM 1540 C C . LYS A 1 211 ? 5.598 -20.906 9.867 1 98.94 211 LYS A C 1
ATOM 1542 O O . LYS A 1 211 ? 4.957 -19.891 10.109 1 98.94 211 LYS A O 1
ATOM 1547 N N . LYS A 1 212 ? 6.176 -21.594 10.766 1 98.81 212 LYS A N 1
ATOM 1548 C CA . LYS A 1 212 ? 6.117 -21.188 12.164 1 98.81 212 LYS A CA 1
ATOM 1549 C C . LYS A 1 212 ? 6.785 -19.828 12.375 1 98.81 212 LYS A C 1
ATOM 1551 O O . LYS A 1 212 ? 6.273 -18.984 13.117 1 98.81 212 LYS A O 1
ATOM 1556 N N . ARG A 1 213 ? 7.949 -19.625 11.758 1 98.81 213 ARG A N 1
ATOM 1557 C CA . ARG A 1 213 ? 8.641 -18.344 11.852 1 98.81 213 ARG A CA 1
ATOM 1558 C C . ARG A 1 213 ? 7.758 -17.203 11.328 1 98.81 213 ARG A C 1
ATOM 1560 O O . ARG A 1 213 ? 7.77 -16.109 11.883 1 98.81 213 ARG A O 1
ATOM 1567 N N . CYS A 1 214 ? 7.039 -17.438 10.273 1 98.88 214 CYS A N 1
ATOM 1568 C CA . CYS A 1 214 ? 6.133 -16.453 9.703 1 98.88 214 CYS A CA 1
ATOM 1569 C C . CYS A 1 214 ? 5.066 -16.031 10.703 1 98.88 214 CYS A C 1
ATOM 1571 O O . CYS A 1 214 ? 4.727 -14.852 10.797 1 98.88 214 CYS A O 1
ATOM 1573 N N . THR A 1 215 ? 4.531 -16.984 11.523 1 98.75 215 THR A N 1
ATOM 1574 C CA . THR A 1 215 ? 3.418 -16.703 12.43 1 98.75 215 THR A CA 1
ATOM 1575 C C . THR A 1 215 ? 3.865 -15.805 13.57 1 98.75 215 THR A C 1
ATOM 1577 O O . THR A 1 215 ? 3.035 -15.234 14.289 1 98.75 215 THR A O 1
ATOM 1580 N N . THR A 1 216 ? 5.223 -15.617 13.742 1 98.31 216 THR A N 1
ATOM 1581 C CA . THR A 1 216 ? 5.727 -14.797 14.844 1 98.31 216 THR A CA 1
ATOM 1582 C C . THR A 1 216 ? 6.258 -13.469 14.32 1 98.31 216 THR A C 1
ATOM 1584 O O . THR A 1 216 ? 6.719 -12.633 15.102 1 98.31 216 THR A O 1
ATOM 1587 N N . ALA A 1 217 ? 6.203 -13.273 13.062 1 98.44 217 ALA A N 1
ATOM 1588 C CA . ALA A 1 217 ? 6.727 -12.047 12.453 1 98.44 217 ALA A CA 1
ATOM 1589 C C . ALA A 1 217 ? 5.852 -10.844 12.797 1 98.44 217 ALA A C 1
ATOM 1591 O O . ALA A 1 217 ? 4.625 -10.953 12.828 1 98.44 217 ALA A O 1
ATOM 1592 N N . GLY A 1 218 ? 6.484 -9.703 13.039 1 97.5 218 GLY A N 1
ATOM 1593 C CA . GLY A 1 218 ? 5.785 -8.453 13.281 1 97.5 218 GLY A CA 1
ATOM 1594 C C . GLY A 1 218 ? 5.699 -7.574 12.047 1 97.5 218 GLY A C 1
ATOM 1595 O O . GLY A 1 218 ? 6.164 -7.953 10.977 1 97.5 218 GLY A O 1
ATOM 1596 N N . GLU A 1 219 ? 5.109 -6.426 12.195 1 95.88 219 GLU A N 1
ATOM 1597 C CA . GLU A 1 219 ? 4.785 -5.531 11.086 1 95.88 219 GLU A CA 1
ATOM 1598 C C . GLU A 1 219 ? 6.047 -5.004 10.422 1 95.88 219 GLU A C 1
ATOM 1600 O O . GLU A 1 219 ? 6.039 -4.684 9.227 1 95.88 219 GLU A O 1
ATOM 1605 N N . ALA A 1 220 ? 7.121 -4.941 11.141 1 95.62 220 ALA A N 1
ATOM 1606 C CA . ALA A 1 220 ? 8.352 -4.348 10.625 1 95.62 220 ALA A CA 1
ATOM 1607 C C . ALA A 1 220 ? 9.406 -5.414 10.344 1 95.62 220 ALA A C 1
ATOM 1609 O O . ALA A 1 220 ? 10.578 -5.098 10.141 1 95.62 220 ALA A O 1
ATOM 1610 N N . ASP A 1 221 ? 8.992 -6.652 10.281 1 98.12 221 ASP A N 1
ATOM 1611 C CA . ASP A 1 221 ? 9.961 -7.738 10.242 1 98.12 221 ASP A CA 1
ATOM 1612 C C . ASP A 1 221 ? 10.336 -8.102 8.805 1 98.12 221 ASP A C 1
ATOM 1614 O O . ASP A 1 221 ? 11.195 -8.953 8.578 1 98.12 221 ASP A O 1
ATOM 1618 N N . THR A 1 222 ? 9.758 -7.539 7.801 1 98.56 222 THR A N 1
ATOM 1619 C CA . THR A 1 222 ? 10.188 -7.758 6.426 1 98.56 222 THR A CA 1
ATOM 1620 C C . THR A 1 222 ? 10.727 -6.469 5.812 1 98.56 222 THR A C 1
ATOM 1622 O O . THR A 1 222 ? 10.367 -5.371 6.25 1 98.56 222 THR A O 1
ATOM 1625 N N . TRP A 1 223 ? 11.508 -6.609 4.848 1 98 223 TRP A N 1
ATOM 1626 C CA . TRP A 1 223 ? 12.109 -5.477 4.156 1 98 223 TRP A CA 1
ATOM 1627 C C . TRP A 1 223 ? 12.398 -5.816 2.695 1 98 223 TRP A C 1
ATOM 1629 O O . TRP A 1 223 ? 12.688 -6.969 2.369 1 98 223 TRP A O 1
ATOM 1639 N N . LEU A 1 224 ? 12.188 -4.887 1.814 1 97.94 224 LEU A N 1
ATOM 1640 C CA . LEU A 1 224 ? 12.695 -5.027 0.453 1 97.94 224 LEU A CA 1
ATOM 1641 C C . LEU A 1 224 ? 14.172 -4.66 0.384 1 97.94 224 LEU A C 1
ATOM 1643 O O . LEU A 1 224 ? 14.539 -3.508 0.625 1 97.94 224 LEU A O 1
ATOM 1647 N N . THR A 1 225 ? 15.008 -5.574 0.121 1 97 225 THR A N 1
ATOM 1648 C CA . THR A 1 225 ? 16.453 -5.363 0.092 1 97 225 THR A CA 1
ATOM 1649 C C . THR A 1 225 ? 17.062 -5.973 -1.165 1 97 225 THR A C 1
ATOM 1651 O O . THR A 1 225 ? 16.359 -6.277 -2.123 1 97 225 THR A O 1
ATOM 1654 N N . LEU A 1 226 ? 18.391 -5.961 -1.34 1 97.31 226 LEU A N 1
ATOM 1655 C CA . LEU A 1 226 ? 19.141 -6.465 -2.488 1 97.31 226 LEU A CA 1
ATOM 1656 C C . LEU A 1 226 ? 18.703 -5.75 -3.768 1 97.31 226 LEU A C 1
ATOM 1658 O O . LEU A 1 226 ? 18.625 -6.367 -4.832 1 97.31 226 LEU A O 1
ATOM 1662 N N . LYS A 1 227 ? 18.375 -4.539 -3.721 1 95 227 LYS A N 1
ATOM 1663 C CA . LYS A 1 227 ? 17.797 -3.807 -4.84 1 95 227 LYS A CA 1
ATOM 1664 C C . LYS A 1 227 ? 18.781 -3.67 -5.992 1 95 227 LYS A C 1
ATOM 1666 O O . LYS A 1 227 ? 18.391 -3.66 -7.16 1 95 227 LYS A O 1
ATOM 1671 N N . GLN A 1 228 ? 20.062 -3.529 -5.656 1 94.5 228 GLN A N 1
ATOM 1672 C CA . GLN A 1 228 ? 21.078 -3.4 -6.684 1 94.5 228 GLN A CA 1
ATOM 1673 C C . GLN A 1 228 ? 21.25 -4.703 -7.469 1 94.5 228 GLN A C 1
ATOM 1675 O O . GLN A 1 228 ? 21.766 -4.699 -8.586 1 94.5 228 GLN A O 1
ATOM 1680 N N . LEU A 1 229 ? 20.906 -5.809 -6.918 1 95.62 229 LEU A N 1
ATOM 1681 C CA . LEU A 1 229 ? 20.922 -7.117 -7.562 1 95.62 229 LEU A CA 1
ATOM 1682 C C . LEU A 1 229 ? 19.562 -7.477 -8.117 1 95.62 229 LEU A C 1
ATOM 1684 O O . LEU A 1 229 ? 19.297 -7.285 -9.305 1 95.62 229 LEU A O 1
ATOM 1688 N N . MET A 1 230 ? 18.641 -7.73 -7.281 1 95 230 MET A N 1
ATOM 1689 C CA . MET A 1 230 ? 17.234 -8.023 -7.531 1 95 230 MET A CA 1
ATOM 1690 C C . MET A 1 230 ? 16.391 -7.695 -6.305 1 95 230 MET A C 1
ATOM 1692 O O . MET A 1 230 ? 16.484 -8.375 -5.281 1 95 230 MET A O 1
ATOM 1696 N N . PRO A 1 231 ? 15.578 -6.691 -6.492 1 96.88 231 PRO A N 1
ATOM 1697 C CA . PRO A 1 231 ? 14.773 -6.344 -5.32 1 96.88 231 PRO A CA 1
ATOM 1698 C C . PRO A 1 231 ? 14.008 -7.539 -4.762 1 96.88 231 PRO A C 1
ATOM 1700 O O . PRO A 1 231 ? 13.195 -8.148 -5.473 1 96.88 231 PRO A O 1
ATOM 1703 N N . THR A 1 232 ? 14.258 -7.891 -3.506 1 98.06 232 THR A N 1
ATOM 1704 C CA . THR A 1 232 ? 13.664 -9.062 -2.869 1 98.06 232 THR A CA 1
ATOM 1705 C C . THR A 1 232 ? 13.164 -8.719 -1.467 1 98.06 232 THR A C 1
ATOM 1707 O O . THR A 1 232 ? 13.922 -8.219 -0.638 1 98.06 232 THR A O 1
ATOM 1710 N N . ARG A 1 233 ? 11.906 -8.945 -1.227 1 98.69 233 ARG A N 1
ATOM 1711 C CA . ARG A 1 233 ? 11.391 -8.773 0.13 1 98.69 233 ARG A CA 1
ATOM 1712 C C . ARG A 1 233 ? 11.516 -10.07 0.925 1 98.69 233 ARG A C 1
ATOM 1714 O O . ARG A 1 233 ? 11.094 -11.133 0.459 1 98.69 233 ARG A O 1
ATOM 1721 N N . MET A 1 234 ? 12 -9.922 2.107 1 98.81 234 MET A N 1
ATOM 1722 C CA . MET A 1 234 ? 12.242 -11.086 2.953 1 98.81 234 MET A CA 1
ATOM 1723 C C . MET A 1 234 ? 12.18 -10.711 4.43 1 98.81 234 MET A C 1
ATOM 1725 O O . MET A 1 234 ? 12.203 -9.531 4.773 1 98.81 234 MET A O 1
ATOM 1729 N N . ILE A 1 235 ? 12.023 -11.664 5.312 1 98.81 235 ILE A N 1
ATOM 1730 C CA . ILE A 1 235 ? 12.102 -11.469 6.758 1 98.81 235 ILE A CA 1
ATOM 1731 C C . ILE A 1 235 ? 13.516 -11.07 7.152 1 98.81 235 ILE A C 1
ATOM 1733 O O . ILE A 1 235 ? 14.492 -11.625 6.637 1 98.81 235 ILE A O 1
ATOM 1737 N N . LEU A 1 236 ? 13.617 -10.172 8.07 1 98.31 236 LEU A N 1
ATOM 1738 C CA . LEU A 1 236 ? 14.906 -9.734 8.594 1 98.31 236 LEU A CA 1
ATOM 1739 C C . LEU A 1 236 ? 15.398 -10.688 9.68 1 98.31 236 LEU A C 1
ATOM 1741 O O . LEU A 1 236 ? 15.562 -10.289 10.836 1 98.31 236 LEU A O 1
ATOM 1745 N N . ASN A 1 237 ? 15.602 -11.891 9.344 1 98.5 237 ASN A N 1
ATOM 1746 C CA . ASN A 1 237 ? 16.375 -12.781 10.195 1 98.5 237 ASN A CA 1
ATOM 1747 C C . ASN A 1 237 ? 17.859 -12.43 10.172 1 98.5 237 ASN A C 1
ATOM 1749 O O . ASN A 1 237 ? 18.234 -11.328 9.766 1 98.5 237 ASN A O 1
ATOM 1753 N N . GLU A 1 238 ? 18.781 -13.297 10.617 1 98.56 238 GLU A N 1
ATOM 1754 C CA . GLU A 1 238 ? 20.219 -12.984 10.617 1 98.56 238 GLU A CA 1
ATOM 1755 C C . GLU A 1 238 ? 20.703 -12.656 9.211 1 98.56 238 GLU A C 1
ATOM 1757 O O . GLU A 1 238 ? 21.375 -11.648 9 1 98.56 238 GLU A O 1
ATOM 1762 N N . TYR A 1 239 ? 20.406 -13.508 8.281 1 98.56 239 TYR A N 1
ATOM 1763 C CA . TYR A 1 239 ? 20.781 -13.289 6.891 1 98.56 239 TYR A CA 1
ATOM 1764 C C . TYR A 1 239 ? 20.156 -12.008 6.348 1 98.56 239 TYR A C 1
ATOM 1766 O O . TYR A 1 239 ? 20.812 -11.211 5.695 1 98.56 239 TYR A O 1
ATOM 1774 N N . GLY A 1 240 ? 18.812 -11.844 6.516 1 98.62 240 GLY A N 1
ATOM 1775 C CA . GLY A 1 240 ? 18.094 -10.688 6 1 98.62 240 GLY A CA 1
ATOM 1776 C C . GLY A 1 240 ? 18.656 -9.375 6.504 1 98.62 240 GLY A C 1
ATOM 1777 O O . GLY A 1 240 ? 18.766 -8.406 5.746 1 98.62 240 GLY A O 1
ATOM 1778 N N . LYS A 1 241 ? 18.984 -9.328 7.777 1 98.56 241 LYS A N 1
ATOM 1779 C CA . LYS A 1 241 ? 19.578 -8.125 8.359 1 98.56 241 LYS A CA 1
ATOM 1780 C C . LYS A 1 241 ? 20.922 -7.797 7.699 1 98.56 241 LYS A C 1
ATOM 1782 O O . LYS A 1 241 ? 21.203 -6.633 7.414 1 98.56 241 LYS A O 1
ATOM 1787 N N . GLU A 1 242 ? 21.75 -8.82 7.516 1 98.44 242 GLU A N 1
ATOM 1788 C CA . GLU A 1 242 ? 23.031 -8.625 6.852 1 98.44 242 GLU A CA 1
ATOM 1789 C C . GLU A 1 242 ? 22.844 -8.156 5.41 1 98.44 242 GLU A C 1
ATOM 1791 O O . GLU A 1 242 ? 23.547 -7.27 4.938 1 98.44 242 GLU A O 1
ATOM 1796 N N . ALA A 1 243 ? 21.938 -8.773 4.707 1 98.44 243 ALA A N 1
ATOM 1797 C CA . ALA A 1 243 ? 21.625 -8.391 3.334 1 98.44 243 ALA A CA 1
ATOM 1798 C C . ALA A 1 243 ? 21.219 -6.914 3.26 1 98.44 243 ALA A C 1
ATOM 1800 O O . ALA A 1 243 ? 21.672 -6.191 2.369 1 98.44 243 ALA A O 1
ATOM 1801 N N . ARG A 1 244 ? 20.344 -6.527 4.16 1 97.44 244 ARG A N 1
ATOM 1802 C CA . ARG A 1 244 ? 19.891 -5.145 4.211 1 97.44 244 ARG A CA 1
ATOM 1803 C C . ARG A 1 244 ? 21.047 -4.191 4.48 1 97.44 244 ARG A C 1
ATOM 1805 O O . ARG A 1 244 ? 21.188 -3.166 3.811 1 97.44 244 ARG A O 1
ATOM 1812 N N . GLN A 1 245 ? 21.844 -4.531 5.449 1 97.19 245 GLN A N 1
ATOM 1813 C CA . GLN A 1 245 ? 22.984 -3.695 5.809 1 97.19 245 GLN A CA 1
ATOM 1814 C C . GLN A 1 245 ? 23.938 -3.52 4.629 1 97.19 245 GLN A C 1
ATOM 1816 O O . GLN A 1 245 ? 24.391 -2.406 4.348 1 97.19 245 GLN A O 1
ATOM 1821 N N . LEU A 1 246 ? 24.25 -4.609 3.994 1 97.31 246 LEU A N 1
ATOM 1822 C CA . LEU A 1 246 ? 25.141 -4.566 2.838 1 97.31 246 LEU A CA 1
ATOM 1823 C C . LEU A 1 246 ? 24.547 -3.727 1.718 1 97.31 246 LEU A C 1
ATOM 1825 O O . LEU A 1 246 ? 25.234 -2.93 1.087 1 97.31 246 LEU A O 1
ATOM 1829 N N . SER A 1 247 ? 23.297 -3.926 1.454 1 95.94 247 SER A N 1
ATOM 1830 C CA . SER A 1 247 ? 22.594 -3.154 0.429 1 95.94 247 SER A CA 1
ATOM 1831 C C . SER A 1 247 ? 22.641 -1.661 0.737 1 95.94 247 SER A C 1
ATOM 1833 O O . SER A 1 247 ? 22.906 -0.847 -0.15 1 95.94 247 SER A O 1
ATOM 1835 N N . ASP A 1 248 ? 22.344 -1.281 1.949 1 93.44 248 ASP A N 1
ATOM 1836 C CA . ASP A 1 248 ? 22.266 0.111 2.377 1 93.44 248 ASP A CA 1
ATOM 1837 C C . ASP A 1 248 ? 23.641 0.776 2.361 1 93.44 248 ASP A C 1
ATOM 1839 O O . ASP A 1 248 ? 23.734 2.004 2.348 1 93.44 248 ASP A O 1
ATOM 1843 N N . SER A 1 249 ? 24.703 -0.023 2.381 1 94.56 249 SER A N 1
ATOM 1844 C CA . SER A 1 249 ? 26.062 0.511 2.404 1 94.56 249 SER A CA 1
ATOM 1845 C C . SER A 1 249 ? 26.547 0.847 0.999 1 94.56 249 SER A C 1
ATOM 1847 O O . SER A 1 249 ? 27.672 1.316 0.821 1 94.56 249 SER A O 1
ATOM 1849 N N . GLY A 1 250 ? 25.672 0.539 -0.017 1 93.81 250 GLY A N 1
ATOM 1850 C CA . GLY A 1 250 ? 26.047 0.865 -1.387 1 93.81 250 GLY A CA 1
ATOM 1851 C C . GLY A 1 250 ? 26.828 -0.234 -2.072 1 93.81 250 GLY A C 1
ATOM 1852 O O . GLY A 1 250 ? 27.578 0.028 -3.016 1 93.81 250 GLY A O 1
ATOM 1853 N N . ALA A 1 251 ? 26.688 -1.463 -1.562 1 96.19 251 ALA A N 1
ATOM 1854 C CA . ALA A 1 251 ? 27.359 -2.605 -2.178 1 96.19 251 ALA A CA 1
ATOM 1855 C C . ALA A 1 251 ? 26.984 -2.729 -3.652 1 96.19 251 ALA A C 1
ATOM 1857 O O . ALA A 1 251 ? 25.859 -2.436 -4.043 1 96.19 251 ALA A O 1
ATOM 1858 N N . SER A 1 252 ? 27.938 -3.195 -4.434 1 96.56 252 SER A N 1
ATOM 1859 C CA . SER A 1 252 ? 27.688 -3.404 -5.855 1 96.56 252 SER A CA 1
ATOM 1860 C C . SER A 1 252 ? 26.875 -4.668 -6.102 1 96.56 252 SER A C 1
ATOM 1862 O O . SER A 1 252 ? 26.703 -5.484 -5.199 1 96.56 252 SER A O 1
ATOM 1864 N N . LYS A 1 253 ? 26.391 -4.742 -7.293 1 96.94 253 LYS A N 1
ATOM 1865 C CA . LYS A 1 253 ? 25.672 -5.941 -7.719 1 96.94 253 LYS A CA 1
ATOM 1866 C C . LYS A 1 253 ? 26.516 -7.195 -7.504 1 96.94 253 LYS A C 1
ATOM 1868 O O . LYS A 1 253 ? 26.016 -8.219 -7.031 1 96.94 253 LYS A O 1
ATOM 1873 N N . GLU A 1 254 ? 27.797 -7.176 -7.863 1 97.88 254 GLU A N 1
ATOM 1874 C CA . GLU A 1 254 ? 28.703 -8.312 -7.746 1 97.88 254 GLU A CA 1
ATOM 1875 C C . GLU A 1 254 ? 28.906 -8.703 -6.285 1 97.88 254 GLU A C 1
ATOM 1877 O O . GLU A 1 254 ? 28.922 -9.891 -5.953 1 97.88 254 GLU A O 1
ATOM 1882 N N . GLN A 1 255 ? 29.062 -7.68 -5.438 1 97.81 255 GLN A N 1
ATOM 1883 C CA . GLN A 1 255 ? 29.234 -7.934 -4.012 1 97.81 255 GLN A CA 1
ATOM 1884 C C . GLN A 1 255 ? 28 -8.617 -3.42 1 97.81 255 GLN A C 1
ATOM 1886 O O . GLN A 1 255 ? 28.125 -9.547 -2.625 1 97.81 255 GLN A O 1
ATOM 1891 N N . LEU A 1 256 ? 26.844 -8.156 -3.818 1 97.94 256 LEU A N 1
ATOM 1892 C CA . LEU A 1 256 ? 25.594 -8.727 -3.307 1 97.94 256 LEU A CA 1
ATOM 1893 C C . LEU A 1 256 ? 25.391 -10.141 -3.834 1 97.94 256 LEU A C 1
ATOM 1895 O O . LEU A 1 256 ? 24.891 -11.008 -3.115 1 97.94 256 LEU A O 1
ATOM 1899 N N . ALA A 1 257 ? 25.719 -10.375 -5.09 1 97.81 257 ALA A N 1
ATOM 1900 C CA . ALA A 1 257 ? 25.625 -11.719 -5.664 1 97.81 257 ALA A CA 1
ATOM 1901 C C . ALA A 1 257 ? 26.516 -12.703 -4.926 1 97.81 257 ALA A C 1
ATOM 1903 O O . ALA A 1 257 ? 26.125 -13.836 -4.66 1 97.81 257 ALA A O 1
ATOM 1904 N N . GLU A 1 258 ? 27.734 -12.242 -4.676 1 98 258 GLU A N 1
ATOM 1905 C CA . GLU A 1 258 ? 28.672 -13.078 -3.93 1 98 258 GLU A CA 1
ATOM 1906 C C . GLU A 1 258 ? 28.141 -13.375 -2.525 1 98 258 GLU A C 1
ATOM 1908 O O . GLU A 1 258 ? 28.219 -14.508 -2.057 1 98 258 GLU A O 1
ATOM 1913 N N . PHE A 1 259 ? 27.656 -12.383 -1.869 1 98 259 PHE A N 1
ATOM 1914 C CA . PHE A 1 259 ? 27.109 -12.523 -0.528 1 98 259 PHE A CA 1
ATOM 1915 C C . PHE A 1 259 ? 25.938 -13.5 -0.524 1 98 259 PHE A C 1
ATOM 1917 O O . PHE A 1 259 ? 25.859 -14.383 0.328 1 98 259 PHE A O 1
ATOM 1924 N N . ARG A 1 260 ? 24.953 -13.258 -1.456 1 97.25 260 ARG A N 1
ATOM 1925 C CA . ARG A 1 260 ? 23.734 -14.062 -1.506 1 97.25 260 ARG A CA 1
ATOM 1926 C C . ARG A 1 260 ? 24.062 -15.523 -1.79 1 97.25 260 ARG A C 1
ATOM 1928 O O . ARG A 1 260 ? 23.469 -16.422 -1.198 1 97.25 260 ARG A O 1
ATOM 1935 N N . GLY A 1 261 ? 25.031 -15.711 -2.729 1 95.75 261 GLY A N 1
ATOM 1936 C CA . GLY A 1 261 ? 25.359 -17.062 -3.127 1 95.75 261 GLY A CA 1
ATOM 1937 C C . GLY A 1 261 ? 24.219 -17.797 -3.795 1 95.75 261 GLY A C 1
ATOM 1938 O O . GLY A 1 261 ? 23.344 -17.172 -4.402 1 95.75 261 GLY A O 1
ATOM 1939 N N . LYS A 1 262 ? 24.312 -19.156 -3.703 1 94.56 262 LYS A N 1
ATOM 1940 C CA . LYS A 1 262 ? 23.297 -19.984 -4.355 1 94.56 262 LYS A CA 1
ATOM 1941 C C . LYS A 1 262 ? 22.469 -20.75 -3.33 1 94.56 262 LYS A C 1
ATOM 1943 O O . LYS A 1 262 ? 22.969 -21.125 -2.266 1 94.56 262 LYS A O 1
ATOM 1948 N N . GLY A 1 263 ? 21.188 -20.891 -3.641 1 95.81 263 GLY A N 1
ATOM 1949 C CA . GLY A 1 263 ? 20.328 -21.812 -2.904 1 95.81 263 GLY A CA 1
ATOM 1950 C C . GLY A 1 263 ? 19.844 -21.234 -1.58 1 95.81 263 GLY A C 1
ATOM 1951 O O . GLY A 1 263 ? 19.422 -21.984 -0.693 1 95.81 263 GLY A O 1
ATOM 1952 N N . ARG A 1 264 ? 20 -19.906 -1.348 1 96.12 264 ARG A N 1
ATOM 1953 C CA . ARG A 1 264 ? 19.656 -19.297 -0.072 1 96.12 264 ARG A CA 1
ATOM 1954 C C . ARG A 1 264 ? 18.156 -19.406 0.206 1 96.12 264 ARG A C 1
ATOM 1956 O O . ARG A 1 264 ? 17.75 -19.594 1.352 1 96.12 264 ARG A O 1
ATOM 1963 N N . THR A 1 265 ? 17.359 -19.25 -0.815 1 97.62 265 THR A N 1
ATOM 1964 C CA . THR A 1 265 ? 15.914 -19.344 -0.629 1 97.62 265 THR A CA 1
ATOM 1965 C C . THR A 1 265 ? 15.5 -20.766 -0.291 1 97.62 265 THR A C 1
ATOM 1967 O O . THR A 1 265 ? 14.641 -20.984 0.568 1 97.62 265 THR A O 1
ATOM 1970 N N . ARG A 1 266 ? 16.062 -21.781 -0.996 1 98.12 266 ARG A N 1
ATOM 1971 C CA . ARG A 1 266 ? 15.797 -23.172 -0.655 1 98.12 266 ARG A CA 1
ATOM 1972 C C . ARG A 1 266 ? 16.172 -23.453 0.795 1 98.12 266 ARG A C 1
ATOM 1974 O O . ARG A 1 266 ? 15.383 -24.062 1.53 1 98.12 266 ARG A O 1
ATOM 1981 N N . ARG A 1 267 ? 17.328 -23.016 1.18 1 98.31 267 ARG A N 1
ATOM 1982 C CA . ARG A 1 267 ? 17.828 -23.219 2.531 1 98.31 267 ARG A CA 1
ATOM 1983 C C . ARG A 1 267 ? 16.859 -22.703 3.572 1 98.31 267 ARG A C 1
ATOM 1985 O O . ARG A 1 267 ? 16.625 -23.344 4.602 1 98.31 267 ARG A O 1
ATOM 1992 N N . GLY A 1 268 ? 16.281 -21.531 3.35 1 98.62 268 GLY A N 1
ATOM 1993 C CA . GLY A 1 268 ? 15.375 -20.922 4.305 1 98.62 268 GLY A CA 1
ATOM 1994 C C . GLY A 1 268 ? 13.977 -21.5 4.262 1 98.62 268 GLY A C 1
ATOM 1995 O O . GLY A 1 268 ? 13.453 -21.953 5.281 1 98.62 268 GLY A O 1
ATOM 1996 N N . MET A 1 269 ? 13.414 -21.594 3.066 1 98.69 269 MET A N 1
ATOM 1997 C CA . MET A 1 269 ? 11.984 -21.828 2.916 1 98.69 269 MET A CA 1
ATOM 1998 C C . MET A 1 269 ? 11.68 -23.312 2.828 1 98.69 269 MET A C 1
ATOM 2000 O O . MET A 1 269 ? 10.641 -23.766 3.299 1 98.69 269 MET A O 1
ATOM 2004 N N . PHE A 1 270 ? 12.539 -24.094 2.264 1 98.5 270 PHE A N 1
ATOM 2005 C CA . PHE A 1 270 ? 12.258 -25.5 2.029 1 98.5 270 PHE A CA 1
ATOM 2006 C C . PHE A 1 270 ? 12.992 -26.375 3.033 1 98.5 270 PHE A C 1
ATOM 2008 O O . PHE A 1 270 ? 12.43 -27.328 3.572 1 98.5 270 PHE A O 1
ATOM 2015 N N . ASP A 1 271 ? 14.305 -26.016 3.256 1 98.44 271 ASP A N 1
ATOM 2016 C CA . ASP A 1 271 ? 15.102 -26.812 4.188 1 98.44 271 ASP A CA 1
ATOM 2017 C C . ASP A 1 271 ? 14.828 -26.391 5.633 1 98.44 271 ASP A C 1
ATOM 2019 O O . ASP A 1 271 ? 15.133 -27.141 6.566 1 98.44 271 ASP A O 1
ATOM 2023 N N . GLY A 1 272 ? 14.383 -25.141 5.871 1 98.62 272 GLY A N 1
ATOM 2024 C CA . GLY A 1 272 ? 13.891 -24.75 7.18 1 98.62 272 GLY A CA 1
ATOM 2025 C C . GLY A 1 272 ? 14.938 -24.031 8.016 1 98.62 272 GLY A C 1
ATOM 2026 O O . GLY A 1 272 ? 14.789 -23.922 9.242 1 98.62 272 GLY A O 1
ATOM 2027 N N . ASP A 1 273 ? 16.016 -23.594 7.457 1 98.69 273 ASP A N 1
ATOM 2028 C CA . ASP A 1 273 ? 16.969 -22.75 8.18 1 98.69 273 ASP A CA 1
ATOM 2029 C C . ASP A 1 273 ? 16.453 -21.328 8.297 1 98.69 273 ASP A C 1
ATOM 2031 O O . ASP A 1 273 ? 16.828 -20.453 7.512 1 98.69 273 ASP A O 1
ATOM 2035 N N . VAL A 1 274 ? 15.773 -21.031 9.312 1 98.62 274 VAL A N 1
ATOM 2036 C CA . VAL A 1 274 ? 15.062 -19.766 9.453 1 98.62 274 VAL A CA 1
ATOM 2037 C C . VAL A 1 274 ? 16.016 -18.688 9.961 1 98.62 274 VAL A C 1
ATOM 2039 O O . VAL A 1 274 ? 15.648 -17.516 10.062 1 98.62 274 VAL A O 1
ATOM 2042 N N . ASN A 1 275 ? 17.234 -19.031 10.32 1 98.31 275 ASN A N 1
ATOM 2043 C CA . ASN A 1 275 ? 18.219 -18.062 10.812 1 98.31 275 ASN A CA 1
ATOM 2044 C C . ASN A 1 275 ? 19.094 -17.531 9.688 1 98.31 275 ASN A C 1
ATOM 2046 O O . ASN A 1 275 ? 19.297 -16.312 9.57 1 98.31 275 ASN A O 1
ATOM 2050 N N . LYS A 1 276 ? 19.609 -18.5 8.844 1 97.88 276 LYS A N 1
ATOM 2051 C CA . LYS A 1 276 ? 20.594 -18.094 7.848 1 97.88 276 LYS A CA 1
ATOM 2052 C C . LYS A 1 276 ? 20.031 -18.188 6.434 1 97.88 276 LYS A C 1
ATOM 2054 O O . LYS A 1 276 ? 20.641 -17.719 5.477 1 97.88 276 LYS A O 1
ATOM 2059 N N . GLY A 1 277 ? 18.875 -18.781 6.277 1 98.62 277 GLY A N 1
ATOM 2060 C CA . GLY A 1 277 ? 18.25 -18.859 4.969 1 98.62 277 GLY A CA 1
ATOM 2061 C C . GLY A 1 277 ? 17.531 -17.594 4.578 1 98.62 277 GLY A C 1
ATOM 2062 O O . GLY A 1 277 ? 17.266 -16.734 5.422 1 98.62 277 GLY A O 1
ATOM 2063 N N . GLU A 1 278 ? 17.328 -17.406 3.248 1 98.69 278 GLU A N 1
ATOM 2064 C CA . GLU A 1 278 ? 16.5 -16.312 2.734 1 98.69 278 GLU A CA 1
ATOM 2065 C C . GLU A 1 278 ? 15.008 -16.641 2.871 1 98.69 278 GLU A C 1
ATOM 2067 O O . GLU A 1 278 ? 14.539 -17.641 2.332 1 98.69 278 GLU A O 1
ATOM 2072 N N . LEU A 1 279 ? 14.273 -15.875 3.625 1 98.88 279 LEU A N 1
ATOM 2073 C CA . LEU A 1 279 ? 12.859 -16.109 3.91 1 98.88 279 LEU A CA 1
ATOM 2074 C C . LEU A 1 279 ? 11.992 -15.086 3.18 1 98.88 279 LEU A C 1
ATOM 2076 O O . LEU A 1 279 ? 11.578 -14.086 3.766 1 98.88 279 LEU A O 1
ATOM 2080 N N . GLU A 1 280 ? 11.68 -15.375 1.927 1 98.75 280 GLU A N 1
ATOM 2081 C CA . GLU A 1 280 ? 10.867 -14.484 1.109 1 98.75 280 GLU A CA 1
ATOM 2082 C C . GLU A 1 280 ? 9.398 -14.547 1.515 1 98.75 280 GLU A C 1
ATOM 2084 O O . GLU A 1 280 ? 8.781 -15.617 1.461 1 98.75 280 GLU A O 1
ATOM 2089 N N . ILE A 1 281 ? 8.867 -13.406 1.973 1 98.88 281 ILE A N 1
ATOM 2090 C CA . ILE A 1 281 ? 7.477 -13.336 2.402 1 98.88 281 ILE A CA 1
ATOM 2091 C C . ILE A 1 281 ? 7.012 -11.883 2.391 1 98.88 281 ILE A C 1
ATOM 2093 O O . ILE A 1 281 ? 7.828 -10.961 2.498 1 98.88 281 ILE A O 1
ATOM 2097 N N . GLY A 1 282 ? 5.75 -11.656 2.17 1 98.75 282 GLY A N 1
ATOM 2098 C CA . GLY A 1 282 ? 5.215 -10.305 2.043 1 98.75 282 GLY A CA 1
ATOM 2099 C C . GLY A 1 282 ? 5.02 -9.609 3.377 1 98.75 282 GLY A C 1
ATOM 2100 O O . GLY A 1 282 ? 5.082 -10.25 4.43 1 98.75 282 GLY A O 1
ATOM 2101 N N . GLN A 1 283 ? 4.738 -8.344 3.32 1 98.62 283 GLN A N 1
ATOM 2102 C CA . GLN A 1 283 ? 4.652 -7.469 4.488 1 98.62 283 GLN A CA 1
ATOM 2103 C C . GLN A 1 283 ? 3.453 -7.836 5.359 1 98.62 283 GLN A C 1
ATOM 2105 O O . GLN A 1 283 ? 3.479 -7.633 6.574 1 98.62 283 GLN A O 1
ATOM 2110 N N . ILE A 1 284 ? 2.449 -8.484 4.809 1 98.75 284 ILE A N 1
ATOM 2111 C CA . ILE A 1 284 ? 1.208 -8.75 5.523 1 98.75 284 ILE A CA 1
ATOM 2112 C C . ILE A 1 284 ? 1.379 -9.984 6.41 1 98.75 284 ILE A C 1
ATOM 2114 O O . ILE A 1 284 ? 0.448 -10.391 7.113 1 98.75 284 ILE A O 1
ATOM 2118 N N . VAL A 1 285 ? 2.602 -10.586 6.402 1 98.81 285 VAL A N 1
ATOM 2119 C CA . VAL A 1 285 ? 2.877 -11.773 7.199 1 98.81 285 VAL A CA 1
ATOM 2120 C C . VAL A 1 285 ? 2.604 -11.484 8.672 1 98.81 285 VAL A C 1
ATOM 2122 O O . VAL A 1 285 ? 2.23 -12.383 9.43 1 98.81 285 VAL A O 1
ATOM 2125 N N . SER A 1 286 ? 2.674 -10.234 9.047 1 98.19 286 SER A N 1
ATOM 2126 C CA . SER A 1 286 ? 2.467 -9.82 10.43 1 98.19 286 SER A CA 1
ATOM 2127 C C . SER A 1 286 ? 1.044 -10.117 10.891 1 98.19 286 SER A C 1
ATOM 2129 O O . SER A 1 286 ? 0.77 -10.156 12.094 1 98.19 286 SER A O 1
ATOM 2131 N N . MET A 1 287 ? 0.143 -10.406 9.945 1 97.88 287 MET A N 1
ATOM 2132 C CA . MET A 1 287 ? -1.24 -10.711 10.305 1 97.88 287 MET A CA 1
ATOM 2133 C C . MET A 1 287 ? -1.49 -12.211 10.289 1 97.88 287 MET A C 1
ATOM 2135 O O . MET A 1 287 ? -2.572 -12.672 10.664 1 97.88 287 MET A O 1
ATOM 2139 N N . CYS A 1 288 ? -0.568 -12.961 9.773 1 98.44 288 CYS A N 1
ATOM 2140 C CA . CYS A 1 288 ? -0.703 -14.414 9.695 1 98.44 288 CYS A CA 1
ATOM 2141 C C . CYS A 1 288 ? -0.23 -15.07 10.984 1 98.44 288 CYS A C 1
ATOM 2143 O O . CYS A 1 288 ? 0.928 -15.484 11.086 1 98.44 288 CYS A O 1
ATOM 2145 N N . LYS A 1 289 ? -1.132 -15.352 11.953 1 98.38 289 LYS A N 1
ATOM 2146 C CA . LYS A 1 289 ? -0.735 -15.781 13.297 1 98.38 289 LYS A CA 1
ATOM 2147 C C . LYS A 1 289 ? -1.024 -17.266 13.508 1 98.38 289 LYS A C 1
ATOM 2149 O O . LYS A 1 289 ? -0.837 -17.781 14.609 1 98.38 289 LYS A O 1
ATOM 2154 N N . ASP A 1 290 ? -1.516 -17.969 12.508 1 98.81 290 ASP A N 1
ATOM 2155 C CA . ASP A 1 290 ? -1.812 -19.391 12.562 1 98.81 290 ASP A CA 1
ATOM 2156 C C . ASP A 1 290 ? -1.47 -20.078 11.234 1 98.81 290 ASP A C 1
ATOM 2158 O O . ASP A 1 290 ? -1.044 -19.406 10.281 1 98.81 290 ASP A O 1
ATOM 2162 N N . ILE A 1 291 ? -1.521 -21.422 11.234 1 98.88 291 ILE A N 1
ATOM 2163 C CA . ILE A 1 291 ? -1.249 -22.219 10.047 1 98.88 291 ILE A CA 1
ATOM 2164 C C . ILE A 1 291 ? -2.482 -23.031 9.688 1 98.88 291 ILE A C 1
ATOM 2166 O O . ILE A 1 291 ? -2.498 -24.25 9.867 1 98.88 291 ILE A O 1
ATOM 2170 N N . PRO A 1 292 ? -3.498 -22.438 9.164 1 98.94 292 PRO A N 1
ATOM 2171 C CA . PRO A 1 292 ? -4.727 -23.141 8.797 1 98.94 292 PRO A CA 1
ATOM 2172 C C . PRO A 1 292 ? -4.57 -23.969 7.52 1 98.94 292 PRO A C 1
ATOM 2174 O O . PRO A 1 292 ? -3.527 -23.906 6.867 1 98.94 292 PRO A O 1
ATOM 2177 N N . SER A 1 293 ? -5.586 -24.766 7.188 1 98.94 293 SER A N 1
ATOM 2178 C CA . SER A 1 293 ? -5.648 -25.359 5.852 1 98.94 293 SER A CA 1
ATOM 2179 C C . SER A 1 293 ? -5.945 -24.297 4.797 1 98.94 293 SER A C 1
ATOM 2181 O O . SER A 1 293 ? -6.484 -23.234 5.109 1 98.94 293 SER A O 1
ATOM 2183 N N . ALA A 1 294 ? -5.578 -24.578 3.572 1 98.94 294 ALA A N 1
ATOM 2184 C CA . ALA A 1 294 ? -5.898 -23.688 2.465 1 98.94 294 ALA A CA 1
ATOM 2185 C C . ALA A 1 294 ? -7.406 -23.469 2.352 1 98.94 294 ALA A C 1
ATOM 2187 O O . ALA A 1 294 ? -7.859 -22.359 2.078 1 98.94 294 ALA A O 1
ATOM 2188 N N . ALA A 1 295 ? -8.148 -24.516 2.545 1 98.94 295 ALA A N 1
ATOM 2189 C CA . ALA A 1 295 ? -9.609 -24.422 2.49 1 98.94 295 ALA A CA 1
ATOM 2190 C C . ALA A 1 295 ? -10.141 -23.453 3.537 1 98.94 295 ALA A C 1
ATOM 2192 O O . ALA A 1 295 ? -11.039 -22.656 3.258 1 98.94 295 ALA A O 1
ATOM 2193 N N . GLU A 1 296 ? -9.609 -23.547 4.758 1 98.94 296 GLU A N 1
ATOM 2194 C CA . GLU A 1 296 ? -10.016 -22.625 5.82 1 98.94 296 GLU A CA 1
ATOM 2195 C C . GLU A 1 296 ? -9.711 -21.172 5.449 1 98.94 296 GLU A C 1
ATOM 2197 O O . GLU A 1 296 ? -10.484 -20.281 5.762 1 98.94 296 GLU A O 1
ATOM 2202 N N . VAL A 1 297 ? -8.562 -20.922 4.828 1 98.94 297 VAL A N 1
ATOM 2203 C CA . VAL A 1 297 ? -8.188 -19.578 4.402 1 98.94 297 VAL A CA 1
ATOM 2204 C C . VAL A 1 297 ? -9.227 -19.031 3.42 1 98.94 297 VAL A C 1
ATOM 2206 O O . VAL A 1 297 ? -9.711 -17.906 3.568 1 98.94 297 VAL A O 1
ATOM 2209 N N . VAL A 1 298 ? -9.594 -19.844 2.402 1 98.94 298 VAL A N 1
ATOM 2210 C CA . VAL A 1 298 ? -10.578 -19.422 1.411 1 98.94 298 VAL A CA 1
ATOM 2211 C C . VAL A 1 298 ? -11.906 -19.125 2.098 1 98.94 298 VAL A C 1
ATOM 2213 O O . VAL A 1 298 ? -12.531 -18.094 1.841 1 98.94 298 VAL A O 1
ATOM 2216 N N . GLU A 1 299 ? -12.312 -20 2.977 1 98.88 299 GLU A N 1
ATOM 2217 C CA . GLU A 1 299 ? -13.57 -19.828 3.699 1 98.88 299 GLU A CA 1
ATOM 2218 C C . GLU A 1 299 ? -13.562 -18.547 4.52 1 98.88 299 GLU A C 1
ATOM 2220 O O . GLU A 1 299 ? -14.539 -17.781 4.504 1 98.88 299 GLU A O 1
ATOM 2225 N N . ARG A 1 300 ? -12.492 -18.312 5.266 1 98.88 300 ARG A N 1
ATOM 2226 C CA . ARG A 1 300 ? -12.367 -17.109 6.074 1 98.88 300 ARG A CA 1
ATOM 2227 C C . ARG A 1 300 ? -12.445 -15.859 5.203 1 98.88 300 ARG A C 1
ATOM 2229 O O . ARG A 1 300 ? -13.125 -14.891 5.555 1 98.88 300 ARG A O 1
ATOM 2236 N N . MET A 1 301 ? -11.766 -15.867 4.078 1 98.88 301 MET A N 1
ATOM 2237 C CA . MET A 1 301 ? -11.719 -14.703 3.201 1 98.88 301 MET A CA 1
ATOM 2238 C C . MET A 1 301 ? -13.102 -14.398 2.637 1 98.88 301 MET A C 1
ATOM 2240 O O . MET A 1 301 ? -13.516 -13.242 2.58 1 98.88 301 MET A O 1
ATOM 2244 N N . VAL A 1 302 ? -13.789 -15.453 2.229 1 98.75 302 VAL A N 1
ATOM 2245 C CA . VAL A 1 302 ? -15.125 -15.273 1.658 1 98.75 302 VAL A CA 1
ATOM 2246 C C . VAL A 1 302 ? -16.062 -14.711 2.717 1 98.75 302 VAL A C 1
ATOM 2248 O O . VAL A 1 302 ? -16.812 -13.773 2.451 1 98.75 302 VAL A O 1
ATOM 2251 N N . LYS A 1 303 ? -16 -15.258 3.922 1 98.75 303 LYS A N 1
ATOM 2252 C CA . LYS A 1 303 ? -16.859 -14.812 5.012 1 98.75 303 LYS A CA 1
ATOM 2253 C C . LYS A 1 303 ? -16.547 -13.359 5.391 1 98.75 303 LYS A C 1
ATOM 2255 O O . LYS A 1 303 ? -17.469 -12.555 5.57 1 98.75 303 LYS A O 1
ATOM 2260 N N . GLU A 1 304 ? -15.289 -13.078 5.539 1 98.69 304 GLU A N 1
ATOM 2261 C CA . GLU A 1 304 ? -14.875 -11.727 5.914 1 98.69 304 GLU A CA 1
ATOM 2262 C C . GLU A 1 304 ? -15.266 -10.711 4.844 1 98.69 304 GLU A C 1
ATOM 2264 O O . GLU A 1 304 ? -15.664 -9.586 5.164 1 98.69 304 GLU A O 1
ATOM 2269 N N . PHE A 1 305 ? -15.086 -11.094 3.574 1 98.69 305 PHE A N 1
ATOM 2270 C CA . PHE A 1 305 ? -15.516 -10.242 2.471 1 98.69 305 PHE A CA 1
ATOM 2271 C C . PHE A 1 305 ? -17 -9.906 2.596 1 98.69 305 PHE A C 1
ATOM 2273 O O . PHE A 1 305 ? -17.375 -8.734 2.525 1 98.69 305 PHE A O 1
ATOM 2280 N N . ALA A 1 306 ? -17.812 -10.922 2.754 1 98.25 306 ALA A N 1
ATOM 2281 C CA . ALA A 1 306 ? -19.25 -10.75 2.82 1 98.25 306 ALA A CA 1
ATOM 2282 C C . ALA A 1 306 ? -19.656 -9.867 4.004 1 98.25 306 ALA A C 1
ATOM 2284 O O . ALA A 1 306 ? -20.484 -8.969 3.865 1 98.25 306 ALA A O 1
ATOM 2285 N N . ASP A 1 307 ? -19.078 -10.125 5.188 1 98.31 307 ASP A N 1
ATOM 2286 C CA . ASP A 1 307 ? -19.391 -9.359 6.395 1 98.31 307 ASP A CA 1
ATOM 2287 C C . ASP A 1 307 ? -19 -7.891 6.23 1 98.31 307 ASP A C 1
ATOM 2289 O O . ASP A 1 307 ? -19.781 -7 6.566 1 98.31 307 ASP A O 1
ATOM 2293 N N . CYS A 1 308 ? -17.812 -7.664 5.727 1 98.38 308 CYS A N 1
ATOM 2294 C CA . CYS A 1 308 ? -17.328 -6.301 5.539 1 98.38 308 CYS A CA 1
ATOM 2295 C C . CYS A 1 308 ? -18.172 -5.562 4.504 1 98.38 308 CYS A C 1
ATOM 2297 O O . CYS A 1 308 ? -18.516 -4.395 4.688 1 98.38 308 CYS A O 1
ATOM 2299 N N . ASN A 1 309 ? -18.438 -6.234 3.395 1 98.06 309 ASN A N 1
ATOM 2300 C CA . ASN A 1 309 ? -19.25 -5.645 2.336 1 98.06 309 ASN A CA 1
ATOM 2301 C C . ASN A 1 309 ? -20.641 -5.246 2.844 1 98.06 309 ASN A C 1
ATOM 2303 O O . ASN A 1 309 ? -21.141 -4.172 2.512 1 98.06 309 ASN A O 1
ATOM 2307 N N . ALA A 1 310 ? -21.234 -6.094 3.645 1 97.31 310 ALA A N 1
ATOM 2308 C CA . ALA A 1 310 ? -22.547 -5.809 4.227 1 97.31 310 ALA A CA 1
ATOM 2309 C C . ALA A 1 310 ? -22.484 -4.578 5.129 1 97.31 310 ALA A C 1
ATOM 2311 O O . ALA A 1 310 ? -23.406 -3.76 5.129 1 97.31 310 ALA A O 1
ATOM 2312 N N . GLN A 1 311 ? -21.469 -4.477 5.859 1 96.44 311 GLN A N 1
ATOM 2313 C CA . GLN A 1 311 ? -21.312 -3.344 6.766 1 96.44 311 GLN A CA 1
ATOM 2314 C C . GLN A 1 311 ? -21.109 -2.043 5.996 1 96.44 311 GLN A C 1
ATOM 2316 O O . GLN A 1 311 ? -21.75 -1.03 6.305 1 96.44 311 GLN A O 1
ATOM 2321 N N . LEU A 1 312 ? -20.266 -2.043 4.992 1 97.12 312 LEU A N 1
ATOM 2322 C CA . LEU A 1 312 ? -19.938 -0.835 4.242 1 97.12 312 LEU A CA 1
ATOM 2323 C C . LEU A 1 312 ? -21.125 -0.389 3.393 1 97.12 312 LEU A C 1
ATOM 2325 O O . LEU A 1 312 ? -21.297 0.804 3.131 1 97.12 312 LEU A O 1
ATOM 2329 N N . SER A 1 313 ? -21.938 -1.371 2.934 1 96 313 SER A N 1
ATOM 2330 C CA . SER A 1 313 ? -23.078 -1.055 2.082 1 96 313 SER A CA 1
ATOM 2331 C C . SER A 1 313 ? -24.078 -0.16 2.807 1 96 313 SER A C 1
ATOM 2333 O O . SER A 1 313 ? -24.906 0.499 2.17 1 96 313 SER A O 1
ATOM 2335 N N . LYS A 1 314 ? -23.969 -0.072 4.152 1 94.38 314 LYS A N 1
ATOM 2336 C CA . LYS A 1 314 ? -24.891 0.726 4.957 1 94.38 314 LYS A CA 1
ATOM 2337 C C . LYS A 1 314 ? -24.422 2.174 5.059 1 94.38 314 LYS A C 1
ATOM 2339 O O . LYS A 1 314 ? -25.172 3.051 5.477 1 94.38 314 LYS A O 1
ATOM 2344 N N . ILE A 1 315 ? -23.203 2.41 4.742 1 93.19 315 ILE A N 1
ATOM 2345 C CA . ILE A 1 315 ? -22.641 3.75 4.879 1 93.19 315 ILE A CA 1
ATOM 2346 C C . ILE A 1 315 ? -23.078 4.621 3.707 1 93.19 315 ILE A C 1
ATOM 2348 O O . ILE A 1 315 ? -22.875 4.266 2.545 1 93.19 315 ILE A O 1
ATOM 2352 N N . LYS A 1 316 ? -23.797 5.73 4.023 1 89.69 316 LYS A N 1
ATOM 2353 C CA . LYS A 1 316 ? -24.203 6.734 3.047 1 89.69 316 LYS A CA 1
ATOM 2354 C C . LYS A 1 316 ? -23.578 8.094 3.359 1 89.69 316 LYS A C 1
ATOM 2356 O O . LYS A 1 316 ? -23.672 8.578 4.488 1 89.69 316 LYS A O 1
ATOM 2361 N N . LEU A 1 317 ? -22.828 8.555 2.432 1 89.75 317 LEU A N 1
ATOM 2362 C CA . LEU A 1 317 ? -22.234 9.875 2.613 1 89.75 317 LEU A CA 1
ATOM 2363 C C . LEU A 1 317 ? -23.125 10.953 1.999 1 89.75 317 LEU A C 1
ATOM 2365 O O . LEU A 1 317 ? -23.828 10.703 1.011 1 89.75 317 LEU A O 1
ATOM 2369 N N . MET B 1 1 ? -29.219 5.652 10.094 1 51.31 1 MET B N 1
ATOM 2370 C CA . MET B 1 1 ? -27.844 5.18 9.898 1 51.31 1 MET B CA 1
ATOM 2371 C C . MET B 1 1 ? -26.906 5.758 10.961 1 51.31 1 MET B C 1
ATOM 2373 O O . MET B 1 1 ? -27.062 6.914 11.359 1 51.31 1 MET B O 1
ATOM 2377 N N . GLN B 1 2 ? -26.188 4.945 11.727 1 68.06 2 GLN B N 1
ATOM 2378 C CA . GLN B 1 2 ? -25.281 5.422 12.766 1 68.06 2 GLN B CA 1
ATOM 2379 C C . GLN B 1 2 ? -24.219 6.363 12.188 1 68.06 2 GLN B C 1
ATOM 2381 O O . GLN B 1 2 ? -23.688 6.113 11.109 1 68.06 2 GLN B O 1
ATOM 2386 N N . PRO B 1 3 ? -24.141 7.41 12.828 1 82.5 3 PRO B N 1
ATOM 2387 C CA . PRO B 1 3 ? -23.172 8.398 12.336 1 82.5 3 PRO B CA 1
ATOM 2388 C C . PRO B 1 3 ? -21.75 7.859 12.289 1 82.5 3 PRO B C 1
ATOM 2390 O O . PRO B 1 3 ? -21.375 7.023 13.117 1 82.5 3 PRO B O 1
ATOM 2393 N N . ASN B 1 4 ? -21.047 8.125 11.297 1 92.44 4 ASN B N 1
ATOM 2394 C CA . ASN B 1 4 ? -19.625 7.809 11.188 1 92.44 4 ASN B CA 1
ATOM 2395 C C . ASN B 1 4 ? -18.844 8.391 12.352 1 92.44 4 ASN B C 1
ATOM 2397 O O . ASN B 1 4 ? -19.078 9.531 12.758 1 92.44 4 ASN B O 1
ATOM 2401 N N . ARG B 1 5 ? -18 7.668 12.969 1 96.12 5 ARG B N 1
ATOM 2402 C CA . ARG B 1 5 ? -17.25 8.047 14.164 1 96.12 5 ARG B CA 1
ATOM 2403 C C . ARG B 1 5 ? -16.438 9.312 13.93 1 96.12 5 ARG B C 1
ATOM 2405 O O . ARG B 1 5 ? -16.25 10.117 14.836 1 96.12 5 ARG B O 1
ATOM 2412 N N . ILE B 1 6 ? -15.875 9.484 12.727 1 98.38 6 ILE B N 1
ATOM 2413 C CA . ILE B 1 6 ? -15.039 10.641 12.398 1 98.38 6 ILE B CA 1
ATOM 2414 C C . ILE B 1 6 ? -15.914 11.883 12.273 1 98.38 6 ILE B C 1
ATOM 2416 O O . ILE B 1 6 ? -15.578 12.945 12.812 1 98.38 6 ILE B O 1
ATOM 2420 N N . THR B 1 7 ? -17.031 11.781 11.555 1 98.06 7 THR B N 1
ATOM 2421 C CA . THR B 1 7 ? -17.906 12.93 11.398 1 98.06 7 THR B CA 1
ATOM 2422 C C . THR B 1 7 ? -18.484 13.367 12.742 1 98.06 7 THR B C 1
ATOM 2424 O O . THR B 1 7 ? -18.641 14.562 13 1 98.06 7 THR B O 1
ATOM 2427 N N . LYS B 1 8 ? -18.766 12.398 13.578 1 97.69 8 LYS B N 1
ATOM 2428 C CA . LYS B 1 8 ? -19.25 12.711 14.922 1 97.69 8 LYS B CA 1
ATOM 2429 C C . LYS B 1 8 ? -18.156 13.398 15.75 1 97.69 8 LYS B C 1
ATOM 2431 O O . LYS B 1 8 ? -18.422 14.391 16.438 1 97.69 8 LYS B O 1
ATOM 2436 N N . LEU B 1 9 ? -16.969 12.891 15.703 1 98.31 9 LEU B N 1
ATOM 2437 C CA . LEU B 1 9 ? -15.852 13.391 16.5 1 98.31 9 LEU B CA 1
ATOM 2438 C C . LEU B 1 9 ? -15.531 14.836 16.125 1 98.31 9 LEU B C 1
ATOM 2440 O O . LEU B 1 9 ? -15.273 15.664 17 1 98.31 9 LEU B O 1
ATOM 2444 N N . PHE B 1 10 ? -15.562 15.156 14.812 1 98.5 10 PHE B N 1
ATOM 2445 C CA . PHE B 1 10 ? -15.062 16.453 14.352 1 98.5 10 PHE B CA 1
ATOM 2446 C C . PHE B 1 10 ? -16.219 17.406 14.07 1 98.5 10 PHE B C 1
ATOM 2448 O O . PHE B 1 10 ? -16 18.609 13.891 1 98.5 10 PHE B O 1
ATOM 2455 N N . GLY B 1 11 ? -17.453 16.906 13.984 1 97.94 11 GLY B N 1
ATOM 2456 C CA . GLY B 1 11 ? -18.578 17.734 13.602 1 97.94 11 GLY B CA 1
ATOM 2457 C C . GLY B 1 11 ? -18.594 18.094 12.133 1 97.94 11 GLY B C 1
ATOM 2458 O O . GLY B 1 11 ? -18.953 19.219 11.766 1 97.94 11 GLY B O 1
ATOM 2459 N N . THR B 1 12 ? -18.141 17.219 11.281 1 98.25 12 THR B N 1
ATOM 2460 C CA . THR B 1 12 ? -18.094 17.453 9.844 1 98.25 12 THR B CA 1
ATOM 2461 C C . THR B 1 12 ? -19.172 16.641 9.125 1 98.25 12 THR B C 1
ATOM 2463 O O . THR B 1 12 ? -19.766 15.742 9.711 1 98.25 12 THR B O 1
ATOM 2466 N N . LYS B 1 13 ? -19.391 17.016 7.875 1 98.12 13 LYS B N 1
ATOM 2467 C CA . LYS B 1 13 ? -20.359 16.297 7.066 1 98.12 13 LYS B CA 1
ATOM 2468 C C . LYS B 1 13 ? -19.766 14.992 6.527 1 98.12 13 LYS B C 1
ATOM 2470 O O . LYS B 1 13 ? -20.453 13.977 6.453 1 98.12 13 LYS B O 1
ATOM 2475 N N . TYR B 1 14 ? -18.547 15.023 6.055 1 98.69 14 TYR B N 1
ATOM 2476 C CA . TYR B 1 14 ? -17.875 13.867 5.469 1 98.69 14 TYR B CA 1
ATOM 2477 C C . TYR B 1 14 ? -16.625 13.5 6.27 1 98.69 14 TYR B C 1
ATOM 2479 O O . TYR B 1 14 ? -16 14.359 6.883 1 98.69 14 TYR B O 1
ATOM 2487 N N . PRO B 1 15 ? -16.266 12.219 6.324 1 98.75 15 PRO B N 1
ATOM 2488 C CA . PRO B 1 15 ? -15.055 11.781 7.027 1 98.75 15 PRO B CA 1
ATOM 2489 C C . PRO B 1 15 ? -13.789 11.945 6.191 1 98.75 15 PRO B C 1
ATOM 2491 O O . PRO B 1 15 ? -13.031 10.992 6.004 1 98.75 15 PRO B O 1
ATOM 2494 N N . ILE B 1 16 ? -13.578 13.117 5.68 1 98.94 16 ILE B N 1
ATOM 2495 C CA . ILE B 1 16 ? -12.445 13.5 4.848 1 98.94 16 ILE B CA 1
ATOM 2496 C C . ILE B 1 16 ? -11.664 14.633 5.523 1 98.94 16 ILE B C 1
ATOM 2498 O O . ILE B 1 16 ? -12.227 15.688 5.824 1 98.94 16 ILE B O 1
ATOM 2502 N N . VAL B 1 17 ? -10.414 14.367 5.797 1 98.94 17 VAL B N 1
ATOM 2503 C CA . VAL B 1 17 ? -9.539 15.359 6.406 1 98.94 17 VAL B CA 1
ATOM 2504 C C . VAL B 1 17 ? -8.461 15.773 5.41 1 98.94 17 VAL B C 1
ATOM 2506 O O . VAL B 1 17 ? -7.809 14.922 4.801 1 98.94 17 VAL B O 1
ATOM 2509 N N . GLN B 1 18 ? -8.352 17.047 5.168 1 98.94 18 GLN B N 1
ATOM 2510 C CA . GLN B 1 18 ? -7.168 17.562 4.496 1 98.94 18 GLN B CA 1
ATOM 2511 C C . GLN B 1 18 ? -5.965 17.594 5.438 1 98.94 18 GLN B C 1
ATOM 2513 O O . GLN B 1 18 ? -5.996 18.266 6.473 1 98.94 18 GLN B O 1
ATOM 2518 N N . GLY B 1 19 ? -4.961 16.812 5.129 1 97.94 19 GLY B N 1
ATOM 2519 C CA . GLY B 1 19 ? -3.832 16.641 6.023 1 97.94 19 GLY B CA 1
ATOM 2520 C C . GLY B 1 19 ? -2.979 17.875 6.176 1 97.94 19 GLY B C 1
ATOM 2521 O O . GLY B 1 19 ? -3.121 18.828 5.406 1 97.94 19 GLY B O 1
ATOM 2522 N N . GLY B 1 20 ? -2.154 17.891 7.227 1 96.56 20 GLY B N 1
ATOM 2523 C CA . GLY B 1 20 ? -1.151 18.922 7.387 1 96.56 20 GLY B CA 1
ATOM 2524 C C . GLY B 1 20 ? -0.031 18.844 6.367 1 96.56 20 GLY B C 1
ATOM 2525 O O . GLY B 1 20 ? 0.67 17.828 6.297 1 96.56 20 GLY B O 1
ATOM 2526 N N . MET B 1 21 ? 0.125 19.844 5.637 1 97.31 21 MET B N 1
ATOM 2527 C CA . MET B 1 21 ? 1.113 19.859 4.562 1 97.31 21 MET B CA 1
ATOM 2528 C C . MET B 1 21 ? 1.891 21.172 4.57 1 97.31 21 MET B C 1
ATOM 2530 O O . MET B 1 21 ? 1.326 22.234 4.301 1 97.31 21 MET B O 1
ATOM 2534 N N . ILE B 1 22 ? 3.16 21.078 4.809 1 96.25 22 ILE B N 1
ATOM 2535 C CA . ILE B 1 22 ? 3.992 22.266 4.777 1 96.25 22 ILE B CA 1
ATOM 2536 C C . ILE B 1 22 ? 3.908 22.922 3.4 1 96.25 22 ILE B C 1
ATOM 2538 O O . ILE B 1 22 ? 3.809 22.234 2.383 1 96.25 22 ILE B O 1
ATOM 2542 N N . TRP B 1 23 ? 3.799 24.25 3.408 1 97.81 23 TRP B N 1
ATOM 2543 C CA . TRP B 1 23 ? 3.828 25.109 2.23 1 97.81 23 TRP B CA 1
ATOM 2544 C C . TRP B 1 23 ? 2.553 24.953 1.409 1 97.81 23 TRP B C 1
ATOM 2546 O O . TRP B 1 23 ? 2.424 25.547 0.332 1 97.81 23 TRP B O 1
ATOM 2556 N N . CYS B 1 24 ? 1.588 24.109 1.856 1 98.31 24 CYS B N 1
ATOM 2557 C CA . CYS B 1 24 ? 0.324 23.891 1.157 1 98.31 24 CYS B CA 1
ATOM 2558 C C . CYS B 1 24 ? -0.853 24.344 2.018 1 98.31 24 CYS B C 1
ATOM 2560 O O . CYS B 1 24 ? -1.84 24.875 1.504 1 98.31 24 CYS B O 1
ATOM 2562 N N . GLY B 1 25 ? -0.781 24.062 3.307 1 98.19 25 GLY B N 1
ATOM 2563 C CA . GLY B 1 25 ? -1.937 24.094 4.188 1 98.19 25 GLY B CA 1
ATOM 2564 C C . GLY B 1 25 ? -2.197 25.469 4.785 1 98.19 25 GLY B C 1
ATOM 2565 O O . GLY B 1 25 ? -2.168 25.625 6.008 1 98.19 25 GLY B O 1
ATOM 2566 N N . GLY B 1 26 ? -2.455 26.5 4.059 1 98.5 26 GLY B N 1
ATOM 2567 C CA . GLY B 1 26 ? -2.883 27.812 4.535 1 98.5 26 GLY B CA 1
ATOM 2568 C C . GLY B 1 26 ? -4.379 27.891 4.777 1 98.5 26 GLY B C 1
ATOM 2569 O O . GLY B 1 26 ? -5.098 26.906 4.613 1 98.5 26 GLY B O 1
ATOM 2570 N N . TRP B 1 27 ? -4.867 29.109 5.191 1 98.75 27 TRP B N 1
ATOM 2571 C CA . TRP B 1 27 ? -6.258 29.281 5.594 1 98.75 27 TRP B CA 1
ATOM 2572 C C . TRP B 1 27 ? -7.195 29.109 4.402 1 98.75 27 TRP B C 1
ATOM 2574 O O . TRP B 1 27 ? -8.328 28.656 4.559 1 98.75 27 TRP B O 1
ATOM 2584 N N . ARG B 1 28 ? -6.781 29.438 3.148 1 98.88 28 ARG B N 1
ATOM 2585 C CA . ARG B 1 28 ? -7.656 29.297 1.988 1 98.88 28 ARG B CA 1
ATOM 2586 C C . ARG B 1 28 ? -8.016 27.844 1.737 1 98.88 28 ARG B C 1
ATOM 2588 O O . ARG B 1 28 ? -9.18 27.516 1.498 1 98.88 28 ARG B O 1
ATOM 2595 N N . LEU B 1 29 ? -6.984 26.984 1.815 1 98.94 29 LEU B N 1
ATOM 2596 C CA . LEU B 1 29 ? -7.223 25.547 1.611 1 98.94 29 LEU B CA 1
ATOM 2597 C C . LEU B 1 29 ? -8.039 24.969 2.76 1 98.94 29 LEU B C 1
ATOM 2599 O O . LEU B 1 29 ? -9.031 24.281 2.531 1 98.94 29 LEU B O 1
ATOM 2603 N N . ALA B 1 30 ? -7.633 25.25 3.979 1 98.94 30 ALA B N 1
ATOM 2604 C CA . ALA B 1 30 ? -8.289 24.688 5.152 1 98.94 30 ALA B CA 1
ATOM 2605 C C . ALA B 1 30 ? -9.766 25.062 5.188 1 98.94 30 ALA B C 1
ATOM 2607 O O . ALA B 1 30 ? -10.641 24.219 5.367 1 98.94 30 ALA B O 1
ATOM 2608 N N . SER B 1 31 ? -10.062 26.375 5.012 1 98.94 31 SER B N 1
ATOM 2609 C CA . SER B 1 31 ? -11.445 26.844 5.07 1 98.94 31 SER B CA 1
ATOM 2610 C C . SER B 1 31 ? -12.266 26.281 3.91 1 98.94 31 SER B C 1
ATOM 2612 O O . SER B 1 31 ? -13.445 25.969 4.07 1 98.94 31 SER B O 1
ATOM 2614 N N . ALA B 1 32 ? -11.633 26.141 2.705 1 98.94 32 ALA B N 1
ATOM 2615 C CA . ALA B 1 32 ? -12.336 25.594 1.546 1 98.94 32 ALA B CA 1
ATOM 2616 C C . ALA B 1 32 ? -12.766 24.156 1.788 1 98.94 32 ALA B C 1
ATOM 2618 O O . ALA B 1 32 ? -13.883 23.766 1.443 1 98.94 32 ALA B O 1
ATOM 2619 N N . VAL B 1 33 ? -11.898 23.344 2.369 1 98.94 33 VAL B N 1
ATOM 2620 C CA . VAL B 1 33 ? -12.211 21.953 2.66 1 98.94 33 VAL B CA 1
ATOM 2621 C C . VAL B 1 33 ? -13.312 21.875 3.715 1 98.94 33 VAL B C 1
ATOM 2623 O O . VAL B 1 33 ? -14.258 21.109 3.57 1 98.94 33 VAL B O 1
ATOM 2626 N N . SER B 1 34 ? -13.18 22.688 4.781 1 98.94 34 SER B N 1
ATOM 2627 C CA . SER B 1 34 ? -14.195 22.703 5.828 1 98.94 34 SER B CA 1
ATOM 2628 C C . SER B 1 34 ? -15.555 23.109 5.27 1 98.94 34 SER B C 1
ATOM 2630 O O . SER B 1 34 ? -16.562 22.469 5.555 1 98.94 34 SER B O 1
ATOM 2632 N N . ASN B 1 35 ? -15.531 24.156 4.473 1 98.94 35 ASN B N 1
ATOM 2633 C CA . ASN B 1 35 ? -16.781 24.641 3.873 1 98.94 35 ASN B CA 1
ATOM 2634 C C . ASN B 1 35 ? -17.406 23.578 2.977 1 98.94 35 ASN B C 1
ATOM 2636 O O . ASN B 1 35 ? -18.625 23.531 2.824 1 98.94 35 ASN B O 1
ATOM 2640 N N . ALA B 1 36 ? -16.578 22.719 2.398 1 98.88 36 ALA B N 1
ATOM 2641 C CA . ALA B 1 36 ? -17.062 21.688 1.492 1 98.88 36 ALA B CA 1
ATOM 2642 C C . ALA B 1 36 ? -17.562 20.469 2.268 1 98.88 36 ALA B C 1
ATOM 2644 O O . ALA B 1 36 ? -18.094 19.516 1.678 1 98.88 36 ALA B O 1
ATOM 2645 N N . GLY B 1 37 ? -17.406 20.469 3.594 1 98.75 37 GLY B N 1
ATOM 2646 C CA . GLY B 1 37 ? -17.984 19.406 4.41 1 98.75 37 GLY B CA 1
ATOM 2647 C C . GLY B 1 37 ? -16.938 18.5 5.035 1 98.75 37 GLY B C 1
ATOM 2648 O O . GLY B 1 37 ? -17.266 17.625 5.84 1 98.75 37 GLY B O 1
ATOM 2649 N N . GLY B 1 38 ? -15.633 18.625 4.668 1 98.81 38 GLY B N 1
ATOM 2650 C CA . GLY B 1 38 ? -14.539 17.922 5.32 1 98.81 38 GLY B CA 1
ATOM 2651 C C . GLY B 1 38 ? -13.93 18.703 6.473 1 98.81 38 GLY B C 1
ATOM 2652 O O . GLY B 1 38 ? -14.555 19.625 6.996 1 98.81 38 GLY B O 1
ATOM 2653 N N . LEU B 1 39 ? -12.844 18.266 6.953 1 98.94 39 LEU B N 1
ATOM 2654 C CA . LEU B 1 39 ? -12.07 18.984 7.957 1 98.94 39 LEU B CA 1
ATOM 2655 C C . LEU B 1 39 ? -10.789 19.547 7.348 1 98.94 39 LEU B C 1
ATOM 2657 O O . LEU B 1 39 ? -9.938 18.797 6.879 1 98.94 39 LEU B O 1
ATOM 2661 N N . GLY B 1 40 ? -10.711 20.844 7.309 1 98.88 40 GLY B N 1
ATOM 2662 C CA . GLY B 1 40 ? -9.484 21.484 6.875 1 98.88 40 GLY B CA 1
ATOM 2663 C C . GLY B 1 40 ? -8.508 21.734 8.016 1 98.88 40 GLY B C 1
ATOM 2664 O O . GLY B 1 40 ? -8.914 22.078 9.125 1 98.88 40 GLY B O 1
ATOM 2665 N N . LEU B 1 41 ? -7.199 21.625 7.746 1 98.94 41 LEU B N 1
ATOM 2666 C CA . LEU B 1 41 ? -6.164 21.875 8.742 1 98.94 41 LEU B CA 1
ATOM 2667 C C . LEU B 1 41 ? -5.238 23 8.289 1 98.94 41 LEU B C 1
ATOM 2669 O O . LEU B 1 41 ? -4.672 22.938 7.195 1 98.94 41 LEU B O 1
ATOM 2673 N N . VAL B 1 42 ? -5.082 23.969 9.102 1 98.81 42 VAL B N 1
ATOM 2674 C CA . VAL B 1 42 ? -3.998 24.938 8.93 1 98.81 42 VAL B CA 1
ATOM 2675 C C . VAL B 1 42 ? -2.682 24.312 9.398 1 98.81 42 VAL B C 1
ATOM 2677 O O . VAL B 1 42 ? -2.574 23.859 10.547 1 98.81 42 VAL B O 1
ATOM 2680 N N . SER B 1 43 ? -1.699 24.312 8.547 1 98.06 43 SER B N 1
ATOM 2681 C CA . SER B 1 43 ? -0.447 23.609 8.836 1 98.06 43 SER B CA 1
ATOM 2682 C C . SER B 1 43 ? 0.601 24.578 9.383 1 98.06 43 SER B C 1
ATOM 2684 O O . SER B 1 43 ? 1.08 25.453 8.664 1 98.06 43 SER B O 1
ATOM 2686 N N . ALA B 1 44 ? 1.108 24.359 10.508 1 97.06 44 ALA B N 1
ATOM 2687 C CA . ALA B 1 44 ? 2.01 25.281 11.195 1 97.06 44 ALA B CA 1
ATOM 2688 C C . ALA B 1 44 ? 3.453 25.078 10.742 1 97.06 44 ALA B C 1
ATOM 2690 O O . ALA B 1 44 ? 4.27 26 10.828 1 97.06 44 ALA B O 1
ATOM 2691 N N . GLY B 1 45 ? 3.791 23.875 10.258 1 93.5 45 GLY B N 1
ATOM 2692 C CA . GLY B 1 45 ? 5.156 23.391 10.156 1 93.5 45 GLY B CA 1
ATOM 2693 C C . GLY B 1 45 ? 6.047 24.281 9.312 1 93.5 45 GLY B C 1
ATOM 2694 O O . GLY B 1 45 ? 7.266 24.297 9.508 1 93.5 45 GLY B O 1
ATOM 2695 N N . SER B 1 46 ? 5.465 25.047 8.367 1 92.19 46 SER B N 1
ATOM 2696 C CA . SER B 1 46 ? 6.27 25.875 7.48 1 92.19 46 SER B CA 1
ATOM 2697 C C . SER B 1 46 ? 6.043 27.359 7.754 1 92.19 46 SER B C 1
ATOM 2699 O O . SER B 1 46 ? 6.336 28.203 6.906 1 92.19 46 SER B O 1
ATOM 2701 N N . MET B 1 47 ? 5.535 27.734 8.93 1 95.88 47 MET B N 1
ATOM 2702 C CA . MET B 1 47 ? 5.137 29.109 9.211 1 95.88 47 MET B CA 1
ATOM 2703 C C . MET B 1 47 ? 5.887 29.656 10.422 1 95.88 47 MET B C 1
ATOM 2705 O O . MET B 1 47 ? 6.043 28.969 11.43 1 95.88 47 MET B O 1
ATOM 2709 N N . ASN B 1 48 ? 6.344 30.891 10.227 1 96.44 48 ASN B N 1
ATOM 2710 C CA . ASN B 1 48 ? 6.641 31.625 11.453 1 96.44 48 ASN B CA 1
ATOM 2711 C C . ASN B 1 48 ? 5.391 31.828 12.305 1 96.44 48 ASN B C 1
ATOM 2713 O O . ASN B 1 48 ? 4.27 31.766 11.797 1 96.44 48 ASN B O 1
ATOM 2717 N N . PHE B 1 49 ? 5.66 32.031 13.578 1 97.62 49 PHE B N 1
ATOM 2718 C CA . PHE B 1 49 ? 4.547 32.094 14.516 1 97.62 49 PHE B CA 1
ATOM 2719 C C . PHE B 1 49 ? 3.535 33.156 14.109 1 97.62 49 PHE B C 1
ATOM 2721 O O . PHE B 1 49 ? 2.326 32.938 14.211 1 97.62 49 PHE B O 1
ATOM 2728 N N . ASP B 1 50 ? 3.98 34.344 13.664 1 98.19 50 ASP B N 1
ATOM 2729 C CA . ASP B 1 50 ? 3.082 35.406 13.258 1 98.19 50 ASP B CA 1
ATOM 2730 C C . ASP B 1 50 ? 2.258 35 12.039 1 98.19 50 ASP B C 1
ATOM 2732 O O . ASP B 1 50 ? 1.078 35.344 11.938 1 98.19 50 ASP B O 1
ATOM 2736 N N . VAL B 1 51 ? 2.869 34.281 11.133 1 98.31 51 VAL B N 1
ATOM 2737 C CA . VAL B 1 51 ? 2.18 33.812 9.945 1 98.31 51 VAL B CA 1
ATOM 2738 C C . VAL B 1 51 ? 1.147 32.75 10.336 1 98.31 51 VAL B C 1
ATOM 2740 O O . VAL B 1 51 ? 0.038 32.719 9.797 1 98.31 51 VAL B O 1
ATOM 2743 N N . PHE B 1 52 ? 1.529 31.906 11.258 1 98.44 52 PHE B N 1
ATOM 2744 C CA . PHE B 1 52 ? 0.605 30.906 11.789 1 98.44 52 PHE B CA 1
ATOM 2745 C C . PHE B 1 52 ? -0.619 31.578 12.398 1 98.44 52 PHE B C 1
ATOM 2747 O O . PHE B 1 52 ? -1.754 31.203 12.102 1 98.44 52 PHE B O 1
ATOM 2754 N N . GLN B 1 53 ? -0.382 32.594 13.219 1 98.56 53 GLN B N 1
ATOM 2755 C CA . GLN B 1 53 ? -1.479 33.344 13.828 1 98.56 53 GLN B CA 1
ATOM 2756 C C . GLN B 1 53 ? -2.387 33.969 12.758 1 98.56 53 GLN B C 1
ATOM 2758 O O . GLN B 1 53 ? -3.613 33.938 12.883 1 98.56 53 GLN B O 1
ATOM 2763 N N . HIS B 1 54 ? -1.761 34.5 11.766 1 98.62 54 HIS B N 1
ATOM 2764 C CA . HIS B 1 54 ? -2.506 35.094 10.664 1 98.62 54 HIS B CA 1
ATOM 2765 C C . HIS B 1 54 ? -3.424 34.062 10.008 1 98.62 54 HIS B C 1
ATOM 2767 O O . HIS B 1 54 ? -4.605 34.344 9.781 1 98.62 54 HIS B O 1
ATOM 2773 N N . HIS B 1 55 ? -2.941 32.906 9.742 1 98.75 55 HIS B N 1
ATOM 2774 C CA . HIS B 1 55 ? -3.719 31.891 9.031 1 98.75 55 HIS B CA 1
ATOM 2775 C C . HIS B 1 55 ? -4.848 31.359 9.906 1 98.75 55 HIS B C 1
ATOM 2777 O O . HIS B 1 55 ? -5.945 31.094 9.414 1 98.75 55 HIS B O 1
ATOM 2783 N N . VAL B 1 56 ? -4.602 31.172 11.195 1 98.75 56 VAL B N 1
ATOM 2784 C CA . VAL B 1 56 ? -5.656 30.719 12.102 1 98.75 56 VAL B CA 1
ATOM 2785 C C . VAL B 1 56 ? -6.77 31.766 12.148 1 98.75 56 VAL B C 1
ATOM 2787 O O . VAL B 1 56 ? -7.949 31.422 12.023 1 98.75 56 VAL B O 1
ATOM 2790 N N . SER B 1 57 ? -6.383 33.031 12.305 1 98.44 57 SER B N 1
ATOM 2791 C CA . SER B 1 57 ? -7.352 34.094 12.367 1 98.44 57 SER B CA 1
ATOM 2792 C C . SER B 1 57 ? -8.172 34.188 11.086 1 98.44 57 SER B C 1
ATOM 2794 O O . SER B 1 57 ? -9.398 34.312 11.133 1 98.44 57 SER B O 1
ATOM 2796 N N . ARG B 1 58 ? -7.504 34.094 9.961 1 98.69 58 ARG B N 1
ATOM 2797 C CA . ARG B 1 58 ? -8.188 34.188 8.672 1 98.69 58 ARG B CA 1
ATOM 2798 C C . ARG B 1 58 ? -9.109 33 8.453 1 98.69 58 ARG B C 1
ATOM 2800 O O . ARG B 1 58 ? -10.18 33.156 7.848 1 98.69 58 ARG B O 1
ATOM 2807 N N . CYS B 1 59 ? -8.688 31.875 8.859 1 98.69 59 CYS B N 1
ATOM 2808 C CA . CYS B 1 59 ? -9.531 30.688 8.719 1 98.69 59 CYS B CA 1
ATOM 2809 C C . CYS B 1 59 ? -10.82 30.828 9.516 1 98.69 59 CYS B C 1
ATOM 2811 O O . CYS B 1 59 ? -11.898 30.484 9.039 1 98.69 59 CYS B O 1
ATOM 2813 N N . LYS B 1 60 ? -10.773 31.344 10.742 1 98.19 60 LYS B N 1
ATOM 2814 C CA . LYS B 1 60 ? -11.945 31.594 11.586 1 98.19 60 LYS B CA 1
ATOM 2815 C C . LYS B 1 60 ? -12.93 32.531 10.898 1 98.19 60 LYS B C 1
ATOM 2817 O O . LYS B 1 60 ? -14.148 32.406 11.062 1 98.19 60 LYS B O 1
ATOM 2822 N N . GLU B 1 61 ? -12.383 33.438 10.18 1 98.38 61 GLU B N 1
ATOM 2823 C CA . GLU B 1 61 ? -13.227 34.375 9.469 1 98.38 61 GLU B CA 1
ATOM 2824 C C . GLU B 1 61 ? -13.852 33.75 8.227 1 98.38 61 GLU B C 1
ATOM 2826 O O . GLU B 1 61 ? -14.977 34.094 7.855 1 98.38 61 GLU B O 1
ATOM 2831 N N . ALA B 1 62 ? -13.156 32.844 7.625 1 98.62 62 ALA B N 1
ATOM 2832 C CA . ALA B 1 62 ? -13.516 32.375 6.297 1 98.62 62 ALA B CA 1
ATOM 2833 C C . ALA B 1 62 ? -14.5 31.203 6.387 1 98.62 62 ALA B C 1
ATOM 2835 O O . ALA B 1 62 ? -15.125 30.828 5.391 1 98.62 62 ALA B O 1
ATOM 2836 N N . THR B 1 63 ? -14.672 30.609 7.562 1 98.5 63 THR B N 1
ATOM 2837 C CA . THR B 1 63 ? -15.602 29.5 7.684 1 98.5 63 THR B CA 1
ATOM 2838 C C . THR B 1 63 ? -16.25 29.484 9.062 1 98.5 63 THR B C 1
ATOM 2840 O O . THR B 1 63 ? -15.609 29.844 10.062 1 98.5 63 THR B O 1
ATOM 2843 N N . LYS B 1 64 ? -17.438 29.016 9.148 1 97.88 64 LYS B N 1
ATOM 2844 C CA . LYS B 1 64 ? -18.141 28.766 10.406 1 97.88 64 LYS B CA 1
ATOM 2845 C C . LYS B 1 64 ? -18.156 27.281 10.742 1 97.88 64 LYS B C 1
ATOM 2847 O O . LYS B 1 64 ? -18.703 26.875 11.773 1 97.88 64 LYS B O 1
ATOM 2852 N N . LYS B 1 65 ? -17.594 26.469 9.812 1 98.44 65 LYS B N 1
ATOM 2853 C CA . LYS B 1 65 ? -17.469 25.031 10.016 1 98.44 65 LYS B CA 1
ATOM 2854 C C . LYS B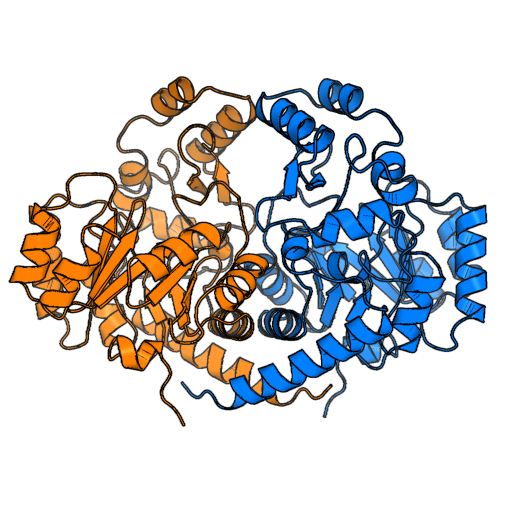 1 65 ? -16.219 24.688 10.812 1 98.44 65 LYS B C 1
ATOM 2856 O O . LYS B 1 65 ? -15.297 25.516 10.906 1 98.44 65 LYS B O 1
ATOM 2861 N N . PRO B 1 66 ? -16.203 23.516 11.391 1 98.19 66 PRO B N 1
ATOM 2862 C CA . PRO B 1 66 ? -15.008 23.125 12.141 1 98.19 66 PRO B CA 1
ATOM 2863 C C . PRO B 1 66 ? -13.766 23.062 11.258 1 98.19 66 PRO B C 1
ATOM 2865 O O . PRO B 1 66 ? -13.836 22.625 10.109 1 98.19 66 PRO B O 1
ATOM 2868 N N . PHE B 1 67 ? -12.672 23.547 11.766 1 98.69 67 PHE B N 1
ATOM 2869 C CA . PHE B 1 67 ? -11.344 23.344 11.211 1 98.69 67 PHE B CA 1
ATOM 2870 C C . PHE B 1 67 ? -10.336 23.031 12.312 1 98.69 67 PHE B C 1
ATOM 2872 O O . PHE B 1 67 ? -10.672 23.094 13.5 1 98.69 67 PHE B O 1
ATOM 2879 N N . GLY B 1 68 ? -9.156 22.531 11.969 1 98.81 68 GLY B N 1
ATOM 2880 C CA . GLY B 1 68 ? -8.094 22.25 12.93 1 98.81 68 GLY B CA 1
ATOM 2881 C C . GLY B 1 68 ? -6.754 22.828 12.516 1 98.81 68 GLY B C 1
ATOM 2882 O O . GLY B 1 68 ? -6.676 23.641 11.594 1 98.81 68 GLY B O 1
ATOM 2883 N N . VAL B 1 69 ? -5.809 22.547 13.336 1 98.81 69 VAL B N 1
ATOM 2884 C CA . VAL B 1 69 ? -4.426 22.906 13.023 1 98.81 69 VAL B CA 1
ATOM 2885 C C . VAL B 1 69 ? -3.545 21.656 13.102 1 98.81 69 VAL B C 1
ATOM 2887 O O . VAL B 1 69 ? -3.867 20.703 13.82 1 98.81 69 VAL B O 1
ATOM 2890 N N . ASN B 1 70 ? -2.582 21.594 12.312 1 98.75 70 ASN B N 1
ATOM 2891 C CA . ASN B 1 70 ? -1.548 20.578 12.359 1 98.75 70 ASN B CA 1
ATOM 2892 C C . ASN B 1 70 ? -0.238 21.125 12.922 1 98.75 70 ASN B C 1
ATOM 2894 O O . ASN B 1 70 ? 0.301 22.094 12.398 1 98.75 70 ASN B O 1
ATOM 2898 N N . ILE B 1 71 ? 0.269 20.547 13.969 1 98.25 71 ILE B N 1
ATOM 2899 C CA . ILE B 1 71 ? 1.494 20.969 14.641 1 98.25 71 ILE B CA 1
ATOM 2900 C C . ILE B 1 71 ? 2.414 19.766 14.844 1 98.25 71 ILE B C 1
ATOM 2902 O O . ILE B 1 71 ? 2.07 18.828 15.562 1 98.25 71 ILE B O 1
ATOM 2906 N N . SER B 1 72 ? 3.59 19.781 14.219 1 95.88 72 SER B N 1
ATOM 2907 C CA . SER B 1 72 ? 4.602 18.75 14.438 1 95.88 72 SER B CA 1
ATOM 2908 C C . SER B 1 72 ? 5.328 18.969 15.758 1 95.88 72 SER B C 1
ATOM 2910 O O . SER B 1 72 ? 5.719 20.094 16.094 1 95.88 72 SER B O 1
ATOM 2912 N N . LEU B 1 73 ? 5.559 17.938 16.516 1 94.56 73 LEU B N 1
ATOM 2913 C CA . LEU B 1 73 ? 6.156 18.031 17.844 1 94.56 73 LEU B CA 1
ATOM 2914 C C . LEU B 1 73 ? 7.668 17.828 17.766 1 94.56 73 LEU B C 1
ATOM 2916 O O . LEU B 1 73 ? 8.234 17.078 18.562 1 94.56 73 LEU B O 1
ATOM 2920 N N . THR B 1 74 ? 8.32 18.422 16.844 1 87.62 74 THR B N 1
ATOM 2921 C CA . THR B 1 74 ? 9.758 18.266 16.641 1 87.62 74 THR B CA 1
ATOM 2922 C C . THR B 1 74 ? 10.539 19.219 17.547 1 87.62 74 THR B C 1
ATOM 2924 O O . THR B 1 74 ? 11.734 19.031 17.766 1 87.62 74 THR B O 1
ATOM 2927 N N . GLY B 1 75 ? 9.992 20.219 18.172 1 88 75 GLY B N 1
ATOM 2928 C CA . GLY B 1 75 ? 10.625 21.188 19.062 1 88 75 GLY B CA 1
ATOM 2929 C C . GLY B 1 75 ? 9.68 21.719 20.125 1 88 75 GLY B C 1
ATOM 2930 O O . GLY B 1 75 ? 8.75 21.016 20.531 1 88 75 GLY B O 1
ATOM 2931 N N . ASP B 1 76 ? 10.078 22.828 20.688 1 92.06 76 ASP B N 1
ATOM 2932 C CA . ASP B 1 76 ? 9.211 23.484 21.672 1 92.06 76 ASP B CA 1
ATOM 2933 C C . ASP B 1 76 ? 8.031 24.172 20.984 1 92.06 76 ASP B C 1
ATOM 2935 O O . ASP B 1 76 ? 8.195 25.203 20.328 1 92.06 76 ASP B O 1
ATOM 2939 N N . MET B 1 77 ? 6.898 23.562 21.219 1 95.25 77 MET B N 1
ATOM 2940 C CA . MET B 1 77 ? 5.707 24.078 20.562 1 95.25 77 MET B CA 1
ATOM 2941 C C . MET B 1 77 ? 4.781 24.766 21.562 1 95.25 77 MET B C 1
ATOM 2943 O O . MET B 1 77 ? 3.582 24.906 21.297 1 95.25 77 MET B O 1
A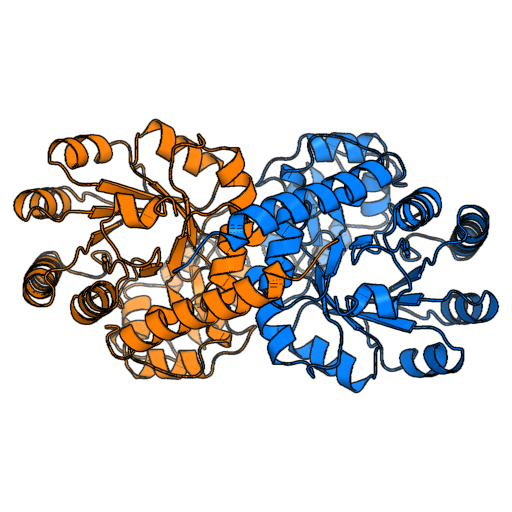TOM 2947 N N . SER B 1 78 ? 5.344 25.172 22.672 1 96.62 78 SER B N 1
ATOM 2948 C CA . SER B 1 78 ? 4.535 25.75 23.734 1 96.62 78 SER B CA 1
ATOM 2949 C C . SER B 1 78 ? 3.771 26.984 23.25 1 96.62 78 SER B C 1
ATOM 2951 O O . SER B 1 78 ? 2.58 27.125 23.531 1 96.62 78 SER B O 1
ATOM 2953 N N . GLN B 1 79 ? 4.453 27.844 22.516 1 97.25 79 GLN B N 1
ATOM 2954 C CA . GLN B 1 79 ? 3.828 29.062 22.016 1 97.25 79 GLN B CA 1
ATOM 2955 C C . GLN B 1 79 ? 2.645 28.75 21.109 1 97.25 79 GLN B C 1
ATOM 2957 O O . GLN B 1 79 ? 1.592 29.375 21.203 1 97.25 79 GLN B O 1
ATOM 2962 N N . HIS B 1 80 ? 2.82 27.797 20.234 1 98.12 80 HIS B N 1
ATOM 2963 C CA . HIS B 1 80 ? 1.76 27.391 19.312 1 98.12 80 HIS B CA 1
ATOM 2964 C C . HIS B 1 80 ? 0.581 26.797 20.078 1 98.12 80 HIS B C 1
ATOM 2966 O O . HIS B 1 80 ? -0.574 27.125 19.812 1 98.12 80 HIS B O 1
ATOM 2972 N N . MET B 1 81 ? 0.9 25.938 21.062 1 98.06 81 MET B N 1
ATOM 2973 C CA . MET B 1 81 ? -0.14 25.25 21.812 1 98.06 81 MET B CA 1
ATOM 2974 C C . MET B 1 81 ? -0.938 26.219 22.672 1 98.06 81 MET B C 1
ATOM 2976 O O . MET B 1 81 ? -2.166 26.141 22.734 1 98.06 81 MET B O 1
ATOM 2980 N N . GLU B 1 82 ? -0.253 27.078 23.281 1 98.06 82 GLU B N 1
ATOM 2981 C CA . GLU B 1 82 ? -0.938 28.094 24.094 1 98.06 82 GLU B CA 1
ATOM 2982 C C . GLU B 1 82 ? -1.85 28.969 23.234 1 98.06 82 GLU B C 1
ATOM 2984 O O . GLU B 1 82 ? -2.965 29.297 23.641 1 98.06 82 GLU B O 1
ATOM 2989 N N . TYR B 1 83 ? -1.347 29.344 22.109 1 98.5 83 TYR B N 1
ATOM 2990 C CA . TYR B 1 83 ? -2.145 30.156 21.188 1 98.5 83 TYR B CA 1
ATOM 2991 C C . TYR B 1 83 ? -3.396 29.391 20.766 1 98.5 83 TYR B C 1
ATOM 2993 O O . TYR B 1 83 ? -4.488 29.969 20.703 1 98.5 83 TYR B O 1
ATOM 3001 N N . VAL B 1 84 ? -3.301 28.156 20.422 1 98.06 84 VAL B N 1
ATOM 3002 C CA . VAL B 1 84 ? -4.414 27.312 19.984 1 98.06 84 VAL B CA 1
ATOM 3003 C C . VAL B 1 84 ? -5.461 27.234 21.094 1 98.06 84 VAL B C 1
ATOM 3005 O O . VAL B 1 84 ? -6.664 27.281 20.828 1 98.06 84 VAL B O 1
ATOM 3008 N N . ILE B 1 85 ? -5.008 27.094 22.344 1 98.19 85 ILE B N 1
ATOM 3009 C CA . ILE B 1 85 ? -5.902 27.047 23.484 1 98.19 85 ILE B CA 1
ATOM 3010 C C . ILE B 1 85 ? -6.641 28.375 23.609 1 98.19 85 ILE B C 1
ATOM 3012 O O . ILE B 1 85 ? -7.867 28.406 23.75 1 98.19 85 ILE B O 1
ATOM 3016 N N . ASP B 1 86 ? -5.836 29.453 23.516 1 98.31 86 ASP B N 1
ATOM 3017 C CA . ASP B 1 86 ? -6.395 30.797 23.656 1 98.31 86 ASP B CA 1
ATOM 3018 C C . ASP B 1 86 ? -7.438 31.078 22.578 1 98.31 86 ASP B C 1
ATOM 3020 O O . ASP B 1 86 ? -8.469 31.688 22.859 1 98.31 86 ASP B O 1
ATOM 3024 N N . GLN B 1 87 ? -7.145 30.625 21.375 1 97.88 87 GLN B N 1
ATOM 3025 C CA . GLN B 1 87 ? -8.016 30.875 20.234 1 97.88 87 GLN B CA 1
ATOM 3026 C C . GLN B 1 87 ? -9.156 29.875 20.172 1 97.88 87 GLN B C 1
ATOM 3028 O O . GLN B 1 87 ? -10.055 29.984 19.328 1 97.88 87 GLN B O 1
ATOM 3033 N N . LYS B 1 88 ? -9.133 28.859 21.016 1 97.06 88 LYS B N 1
ATOM 3034 C CA . LYS B 1 88 ? -10.156 27.828 21.109 1 97.06 88 LYS B CA 1
ATOM 3035 C C . LYS B 1 88 ? -10.32 27.078 19.781 1 97.06 88 LYS B C 1
ATOM 3037 O O . LYS B 1 88 ? -11.438 26.906 19.297 1 97.06 88 LYS B O 1
ATOM 3042 N N . VAL B 1 89 ? -9.211 26.844 19.141 1 97.81 89 VAL B N 1
ATOM 3043 C CA . VAL B 1 89 ? -9.242 25.938 18 1 97.81 89 VAL B CA 1
ATOM 3044 C C . VAL B 1 89 ? -9.781 24.578 18.422 1 97.81 89 VAL B C 1
ATOM 3046 O O . VAL B 1 89 ? -9.305 24 19.391 1 97.81 89 VAL B O 1
ATOM 3049 N N . PRO B 1 90 ? -10.719 24.047 17.719 1 98 90 PRO B N 1
ATOM 3050 C CA . PRO B 1 90 ? -11.43 22.891 18.25 1 98 90 PRO B CA 1
ATOM 3051 C C . PRO B 1 90 ? -10.625 21.594 18.125 1 98 90 PRO B C 1
ATOM 3053 O O . PRO B 1 90 ? -10.836 20.656 18.891 1 98 90 PRO B O 1
ATOM 3056 N N . ILE B 1 91 ? -9.711 21.484 17.172 1 98.81 91 ILE B N 1
ATOM 3057 C CA . ILE B 1 91 ? -9.055 20.219 16.859 1 98.81 91 ILE B CA 1
ATOM 3058 C C . ILE B 1 91 ? -7.582 20.453 16.547 1 98.81 91 ILE B C 1
ATOM 3060 O O . ILE B 1 91 ? -7.238 21.375 15.805 1 98.81 91 ILE B O 1
ATOM 3064 N N . VAL B 1 92 ? -6.691 19.625 17.094 1 98.81 92 VAL B N 1
ATOM 3065 C CA . VAL B 1 92 ? -5.258 19.703 16.828 1 98.81 92 VAL B CA 1
ATOM 3066 C C . VAL B 1 92 ? -4.754 18.328 16.359 1 98.81 92 VAL B C 1
ATOM 3068 O O . VAL B 1 92 ? -4.988 17.312 17.016 1 98.81 92 VAL B O 1
ATOM 3071 N N . PHE B 1 93 ? -4.164 18.297 15.203 1 98.88 93 PHE B N 1
ATOM 3072 C CA . PHE B 1 93 ? -3.412 17.156 14.711 1 98.88 93 PHE B CA 1
ATOM 3073 C C . PHE B 1 93 ? -1.929 17.297 15.031 1 98.88 93 PHE B C 1
ATOM 3075 O O . PHE B 1 93 ? -1.328 18.328 14.727 1 98.88 93 PHE B O 1
ATOM 3082 N N . THR B 1 94 ? -1.358 16.328 15.656 1 98.31 94 THR B N 1
ATOM 3083 C CA . THR B 1 94 ? 0.07 16.344 15.945 1 98.31 94 THR B CA 1
ATOM 3084 C C . THR B 1 94 ? 0.783 15.203 15.227 1 98.31 94 THR B C 1
ATOM 3086 O O . THR B 1 94 ? 0.14 14.266 14.742 1 98.31 94 THR B O 1
ATOM 3089 N N . SER B 1 95 ? 2.133 15.367 15.062 1 95.06 95 SER B N 1
ATOM 3090 C CA . SER B 1 95 ? 2.994 14.367 14.438 1 95.06 95 SER B CA 1
ATOM 3091 C C . SER B 1 95 ? 4.434 14.5 14.922 1 95.06 95 SER B C 1
ATOM 3093 O O . SER B 1 95 ? 4.754 15.406 15.695 1 95.06 95 SER B O 1
ATOM 3095 N N . ALA B 1 96 ? 5.43 13.648 14.469 1 89.62 96 ALA B N 1
ATOM 3096 C CA . ALA B 1 96 ? 6.883 13.672 14.617 1 89.62 96 ALA B CA 1
ATOM 3097 C C . ALA B 1 96 ? 7.285 13.805 16.078 1 89.62 96 ALA B C 1
ATOM 3099 O O . ALA B 1 96 ? 8.367 14.305 16.391 1 89.62 96 ALA B O 1
ATOM 3100 N N . GLY B 1 97 ? 6.719 13.18 17.031 1 90 97 GLY B N 1
ATOM 3101 C CA . GLY B 1 97 ? 6.988 13.234 18.453 1 90 97 GLY B CA 1
ATOM 3102 C C . GLY B 1 97 ? 5.945 12.508 19.281 1 90 97 GLY B C 1
ATOM 3103 O O . GLY B 1 97 ? 5.004 11.93 18.734 1 90 97 GLY B O 1
ATOM 3104 N N . SER B 1 98 ? 6.156 12.672 20.578 1 93.44 98 SER B N 1
ATOM 3105 C CA . SER B 1 98 ? 5.238 11.992 21.484 1 93.44 98 SER B CA 1
ATOM 3106 C C . SER B 1 98 ? 4.016 12.852 21.781 1 93.44 98 SER B C 1
ATOM 3108 O O . SER B 1 98 ? 4.148 14.016 22.172 1 93.44 98 SER B O 1
ATOM 3110 N N . PRO B 1 99 ? 2.871 12.258 21.609 1 94.44 99 PRO B N 1
ATOM 3111 C CA . PRO B 1 99 ? 1.661 13.023 21.922 1 94.44 99 PRO B CA 1
ATOM 3112 C C . PRO B 1 99 ? 1.402 13.109 23.422 1 94.44 99 PRO B C 1
ATOM 3114 O O . PRO B 1 99 ? 0.446 13.758 23.859 1 94.44 99 PRO B O 1
ATOM 3117 N N . LYS B 1 100 ? 2.215 12.562 24.266 1 94.44 100 LYS B N 1
ATOM 3118 C CA . LYS B 1 100 ? 1.961 12.422 25.703 1 94.44 100 LYS B CA 1
ATOM 3119 C C . LYS B 1 100 ? 1.857 13.781 26.375 1 94.44 100 LYS B C 1
ATOM 3121 O O . LYS B 1 100 ? 0.972 14 27.203 1 94.44 100 LYS B O 1
ATOM 3126 N N . LEU B 1 101 ? 2.684 14.664 26.016 1 92.62 101 LEU B N 1
ATOM 3127 C CA . LEU B 1 101 ? 2.836 15.922 26.734 1 92.62 101 LEU B CA 1
ATOM 3128 C C . LEU B 1 101 ? 1.602 16.797 26.562 1 92.62 101 LEU B C 1
ATOM 3130 O O . LEU B 1 101 ? 1.123 17.406 27.516 1 92.62 101 LEU B O 1
ATOM 3134 N N . TRP B 1 102 ? 1.064 16.875 25.422 1 96 102 TRP B N 1
ATOM 3135 C CA . TRP B 1 102 ? 0.11 17.938 25.125 1 96 102 TRP B CA 1
ATOM 3136 C C . TRP B 1 102 ? -1.314 17.391 25.094 1 96 102 TRP B C 1
ATOM 3138 O O . TRP B 1 102 ? -2.279 18.156 25.172 1 96 102 TRP B O 1
ATOM 3148 N N . THR B 1 103 ? -1.527 16.125 24.938 1 98.19 103 THR B N 1
ATOM 3149 C CA . THR B 1 103 ? -2.848 15.555 24.688 1 98.19 103 THR B CA 1
ATOM 3150 C C . THR B 1 103 ? -3.811 15.922 25.812 1 98.19 103 THR B C 1
ATOM 3152 O O . THR B 1 103 ? -4.852 16.547 25.578 1 98.19 103 THR B O 1
ATOM 3155 N N . GLN B 1 104 ? -3.459 15.664 27.047 1 97.75 104 GLN B N 1
ATOM 3156 C CA . GLN B 1 104 ? -4.352 15.898 28.172 1 97.75 104 GLN B CA 1
ATOM 3157 C C . GLN B 1 104 ? -4.594 17.391 28.375 1 97.75 104 GLN B C 1
ATOM 3159 O O . GLN B 1 104 ? -5.711 17.812 28.703 1 97.75 104 GLN B O 1
ATOM 3164 N N . LYS B 1 105 ? -3.508 18.141 28.25 1 97.31 105 LYS B N 1
ATOM 3165 C CA . LYS B 1 105 ? -3.648 19.578 28.406 1 97.31 105 LYS B CA 1
ATOM 3166 C C . LYS B 1 105 ? -4.652 20.156 27.422 1 97.31 105 LYS B C 1
ATOM 3168 O O . LYS B 1 105 ? -5.539 20.922 27.797 1 97.31 105 LYS B O 1
ATOM 3173 N N . LEU B 1 106 ? -4.52 19.812 26.172 1 98.56 106 LEU B N 1
ATOM 3174 C CA . LEU B 1 106 ? -5.414 20.297 25.141 1 98.56 106 LEU B CA 1
ATOM 3175 C C . LEU B 1 106 ? -6.844 19.828 25.375 1 98.56 106 LEU B C 1
ATOM 3177 O O . LEU B 1 106 ? -7.789 20.609 25.281 1 98.56 106 LEU B O 1
ATOM 3181 N N . GLN B 1 107 ? -6.977 18.594 25.719 1 98.56 107 GLN B N 1
ATOM 3182 C CA . GLN B 1 107 ? -8.297 18.031 25.984 1 98.56 107 GLN B CA 1
ATOM 3183 C C . GLN B 1 107 ? -8.961 18.688 27.172 1 98.56 107 GLN B C 1
ATOM 3185 O O . GLN B 1 107 ? -10.18 18.844 27.203 1 98.56 107 GLN B O 1
ATOM 3190 N N . GLY B 1 108 ? -8.18 19.047 28.156 1 98.31 108 GLY B N 1
ATOM 3191 C CA . GLY B 1 108 ? -8.695 19.766 29.297 1 98.31 108 GLY B CA 1
ATOM 3192 C C . GLY B 1 108 ? -9.344 21.078 28.938 1 98.31 108 GLY B C 1
ATOM 3193 O O . GLY B 1 108 ? -10.156 21.625 29.688 1 98.31 108 GLY B O 1
ATOM 3194 N N . HIS B 1 109 ? -9 21.625 27.828 1 98.38 109 HIS B N 1
ATOM 3195 C CA . HIS B 1 109 ? -9.586 22.859 27.344 1 98.38 109 HIS B CA 1
ATOM 3196 C C . HIS B 1 109 ? -10.625 22.594 26.266 1 98.38 109 HIS B C 1
ATOM 3198 O O . HIS B 1 109 ? -10.992 23.5 25.5 1 98.38 109 HIS B O 1
ATOM 3204 N N . GLY B 1 110 ? -11.008 21.312 26.109 1 98.06 110 GLY B N 1
ATOM 3205 C CA . GLY B 1 110 ? -12.07 20.938 25.172 1 98.06 110 GLY B CA 1
ATOM 3206 C C . GLY B 1 110 ? -11.578 20.734 23.766 1 98.06 110 GLY B C 1
ATOM 3207 O O . GLY B 1 110 ? -12.383 20.641 22.828 1 98.06 110 GLY B O 1
ATOM 3208 N N . ILE B 1 111 ? -10.32 20.672 23.531 1 98.69 111 ILE B N 1
ATOM 3209 C CA . ILE B 1 111 ? -9.734 20.516 22.203 1 98.69 111 ILE B CA 1
ATOM 3210 C C . ILE B 1 111 ? -9.508 19.047 21.891 1 98.69 111 ILE B C 1
ATOM 3212 O O . ILE B 1 111 ? -8.969 18.312 22.734 1 98.69 111 ILE B O 1
ATOM 3216 N N . LYS B 1 112 ? -9.953 18.562 20.719 1 98.75 112 LYS B N 1
ATOM 3217 C CA . LYS B 1 112 ? -9.703 17.188 20.281 1 98.75 112 LYS B CA 1
ATOM 3218 C C . LYS B 1 112 ? -8.289 17.031 19.75 1 98.75 112 LYS B C 1
ATOM 3220 O O . LYS B 1 112 ? -7.785 17.906 19.047 1 98.75 112 LYS B O 1
ATOM 3225 N N . VAL B 1 113 ? -7.652 15.922 20.125 1 98.81 113 VAL B N 1
ATOM 3226 C CA . VAL B 1 113 ? -6.27 15.68 19.719 1 98.81 113 VAL B CA 1
ATOM 3227 C C . VAL B 1 113 ? -6.195 14.414 18.875 1 98.81 113 VAL B C 1
ATOM 3229 O O . VAL B 1 113 ? -6.672 13.352 19.281 1 98.81 113 VAL B O 1
ATOM 3232 N N . VAL B 1 114 ? -5.672 14.539 17.688 1 98.88 114 VAL B N 1
ATOM 3233 C CA . VAL B 1 114 ? -5.398 13.438 16.766 1 98.88 114 VAL B CA 1
ATOM 3234 C C . VAL B 1 114 ? -3.898 13.359 16.484 1 98.88 114 VAL B C 1
ATOM 3236 O O . VAL B 1 114 ? -3.223 14.391 16.391 1 98.88 114 VAL B O 1
ATOM 3239 N N . HIS B 1 115 ? -3.33 12.164 16.375 1 98.88 115 HIS B N 1
ATOM 3240 C CA . HIS B 1 115 ? -1.897 12.023 16.141 1 98.88 115 HIS B CA 1
ATOM 3241 C C . HIS B 1 115 ? -1.616 11.102 14.953 1 98.88 115 HIS B C 1
ATOM 3243 O O . HIS B 1 115 ? -2.256 10.055 14.812 1 98.88 115 HIS B O 1
ATOM 3249 N N . VAL B 1 116 ? -0.712 11.508 14.109 1 98.69 116 VAL B N 1
ATOM 3250 C CA . VAL B 1 116 ? -0.338 10.758 12.914 1 98.69 116 VAL B CA 1
ATOM 3251 C C . VAL B 1 116 ? 0.812 9.805 13.242 1 98.69 116 VAL B C 1
ATOM 3253 O O . VAL B 1 116 ? 1.826 10.219 13.812 1 98.69 116 VAL B O 1
ATOM 3256 N N . VAL B 1 117 ? 0.668 8.547 12.883 1 98.5 117 VAL B N 1
ATOM 3257 C CA . VAL B 1 117 ? 1.711 7.559 13.156 1 98.5 117 VAL B CA 1
ATOM 3258 C C . VAL B 1 117 ? 1.959 6.715 11.906 1 98.5 117 VAL B C 1
ATOM 3260 O O . VAL B 1 117 ? 1.049 6.5 11.102 1 98.5 117 VAL B O 1
ATOM 3263 N N . PRO B 1 118 ? 3.152 6.133 11.75 1 98.12 118 PRO B N 1
ATOM 3264 C CA . PRO B 1 118 ? 3.477 5.285 10.602 1 98.12 118 PRO B CA 1
ATOM 3265 C C . PRO B 1 118 ? 3.504 3.801 10.953 1 98.12 118 PRO B C 1
ATOM 3267 O O . PRO B 1 118 ? 3.975 2.982 10.156 1 98.12 118 PRO B O 1
ATOM 3270 N N . SER B 1 119 ? 3.047 3.379 12.195 1 97.94 119 SER B N 1
ATOM 3271 C CA . SER B 1 119 ? 3.178 1.983 12.609 1 97.94 119 SER B CA 1
ATOM 3272 C C . SER B 1 119 ? 2.18 1.633 13.703 1 97.94 119 SER B C 1
ATOM 3274 O O . SER B 1 119 ? 1.628 2.521 14.359 1 97.94 119 SER B O 1
ATOM 3276 N N . CYS B 1 120 ? 1.984 0.377 13.82 1 97.31 120 CYS B N 1
ATOM 3277 C CA . CYS B 1 120 ? 1.117 -0.133 14.875 1 97.31 120 CYS B CA 1
ATOM 3278 C C . CYS B 1 120 ? 1.709 0.151 16.25 1 97.31 120 CYS B C 1
ATOM 3280 O O . CYS B 1 120 ? 0.985 0.52 17.172 1 97.31 120 CYS B O 1
ATOM 3282 N N . LYS B 1 121 ? 2.965 -0.073 16.344 1 96.19 121 LYS B N 1
ATOM 3283 C CA . LYS B 1 121 ? 3.656 0.186 17.609 1 96.19 121 LYS B CA 1
ATOM 3284 C C . LYS B 1 121 ? 3.404 1.612 18.094 1 96.19 121 LYS B C 1
ATOM 3286 O O . LYS B 1 121 ? 3.078 1.829 19.266 1 96.19 121 LYS B O 1
ATOM 3291 N N . LEU B 1 122 ? 3.527 2.562 17.234 1 97.81 122 LEU B N 1
ATOM 3292 C CA . LEU B 1 122 ? 3.344 3.963 17.609 1 97.81 122 LEU B CA 1
ATOM 3293 C C . LEU B 1 122 ? 1.865 4.285 17.797 1 97.81 122 LEU B C 1
ATOM 3295 O O . LEU B 1 122 ? 1.512 5.152 18.594 1 97.81 122 LEU B O 1
ATOM 3299 N N . ALA B 1 123 ? 0.998 3.584 17.078 1 98.5 123 ALA B N 1
ATOM 3300 C CA . ALA B 1 123 ? -0.438 3.746 17.281 1 98.5 123 ALA B CA 1
ATOM 3301 C C . ALA B 1 123 ? -0.826 3.385 18.719 1 98.5 123 ALA B C 1
ATOM 3303 O O . ALA B 1 123 ? -1.646 4.066 19.328 1 98.5 123 ALA B O 1
ATOM 3304 N N . LEU B 1 124 ? -0.263 2.33 19.188 1 98.12 124 LEU B N 1
ATOM 3305 C CA . LEU B 1 124 ? -0.561 1.897 20.547 1 98.12 124 LEU B CA 1
ATOM 3306 C C . LEU B 1 124 ? -0.071 2.924 21.562 1 98.12 124 LEU B C 1
ATOM 3308 O O . LEU B 1 124 ? -0.697 3.117 22.609 1 98.12 124 LEU B O 1
ATOM 3312 N N . LYS B 1 125 ? 1.037 3.572 21.266 1 97.62 125 LYS B N 1
ATOM 3313 C CA . LYS B 1 125 ? 1.516 4.652 22.125 1 97.62 125 LYS B CA 1
ATOM 3314 C C . LYS B 1 125 ? 0.536 5.824 22.141 1 97.62 125 LYS B C 1
ATOM 3316 O O . LYS B 1 125 ? 0.376 6.5 23.156 1 97.62 125 LYS B O 1
ATOM 3321 N N . CYS B 1 126 ? -0.052 6.109 20.984 1 98.31 126 CYS B N 1
ATOM 3322 C CA . CYS B 1 126 ? -1.073 7.145 20.906 1 98.31 126 CYS B CA 1
ATOM 3323 C C . CYS B 1 126 ? -2.277 6.801 21.766 1 98.31 126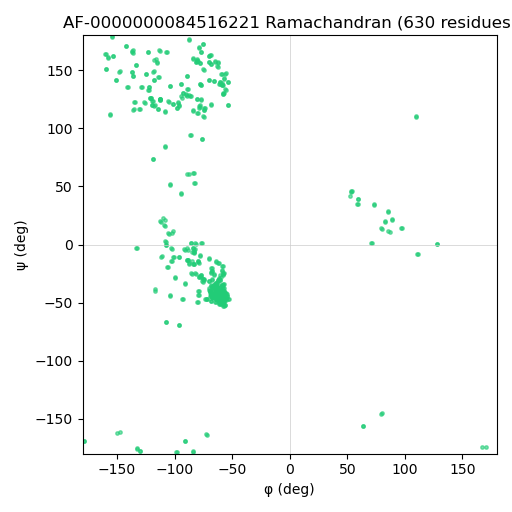 CYS B C 1
ATOM 3325 O O . CYS B 1 126 ? -2.818 7.664 22.469 1 98.31 126 CYS B O 1
ATOM 3327 N N . GLU B 1 127 ? -2.701 5.543 21.656 1 98.25 127 GLU B N 1
ATOM 3328 C CA . GLU B 1 127 ? -3.801 5.098 22.516 1 98.25 127 GLU B CA 1
ATOM 3329 C C . GLU B 1 127 ? -3.475 5.305 23.984 1 98.25 127 GLU B C 1
ATOM 3331 O O . GLU B 1 127 ? -4.305 5.809 24.75 1 98.25 127 GLU B O 1
ATOM 3336 N N . ALA B 1 128 ? -2.252 4.93 24.391 1 98.06 128 ALA B N 1
ATOM 3337 C CA . ALA B 1 128 ? -1.811 5.09 25.781 1 98.06 128 ALA B CA 1
ATOM 3338 C C . ALA B 1 128 ? -1.793 6.559 26.172 1 98.06 128 ALA B C 1
ATOM 3340 O O . ALA B 1 128 ? -2.059 6.895 27.344 1 98.06 128 ALA B O 1
ATOM 3341 N N . ALA B 1 129 ? -1.541 7.441 25.234 1 98.12 129 ALA B N 1
ATOM 3342 C CA . ALA B 1 129 ? -1.49 8.875 25.484 1 98.12 129 ALA B CA 1
ATOM 3343 C C . ALA B 1 129 ? -2.895 9.477 25.547 1 98.12 129 ALA B C 1
ATOM 3345 O O . ALA B 1 129 ? -3.07 10.625 25.953 1 98.12 129 ALA B O 1
ATOM 3346 N N . GLY B 1 130 ? -3.881 8.711 25.094 1 98.38 130 GLY B N 1
ATOM 3347 C CA . GLY B 1 130 ? -5.27 9.125 25.234 1 98.38 130 GLY B CA 1
ATOM 3348 C C . GLY B 1 130 ? -5.738 10.039 24.109 1 98.38 130 GLY B C 1
ATOM 3349 O O . GLY B 1 130 ? -6.637 10.852 24.312 1 98.38 130 GLY B O 1
ATOM 3350 N N . VAL B 1 131 ? -5.164 9.914 22.953 1 98.69 131 VAL B N 1
ATOM 3351 C CA . VAL B 1 131 ? -5.59 10.766 21.859 1 98.69 131 VAL B CA 1
ATOM 3352 C C . VAL B 1 131 ? -7.039 10.453 21.484 1 98.69 131 VAL B C 1
ATOM 3354 O O . VAL B 1 131 ? -7.559 9.391 21.828 1 98.69 131 VAL B O 1
ATOM 3357 N N . ASN B 1 132 ? -7.703 11.406 20.859 1 98.81 132 ASN B N 1
ATOM 3358 C CA . ASN B 1 132 ? -9.102 11.227 20.469 1 98.81 132 ASN B CA 1
ATOM 3359 C C . ASN B 1 132 ? -9.234 10.344 19.234 1 98.81 132 ASN B C 1
ATOM 3361 O O . ASN B 1 132 ? -10.258 9.688 19.047 1 98.81 132 ASN B O 1
ATOM 3365 N N . ALA B 1 133 ? -8.234 10.312 18.375 1 98.88 133 ALA B N 1
ATOM 3366 C CA . ALA B 1 133 ? -8.164 9.492 17.156 1 98.88 133 ALA B CA 1
ATOM 3367 C C . ALA B 1 133 ? -6.723 9.336 16.688 1 98.88 133 ALA B C 1
ATOM 3369 O O . ALA B 1 133 ? -5.832 10.055 17.141 1 98.88 133 ALA B O 1
ATOM 3370 N N . VAL B 1 134 ? -6.5 8.367 15.82 1 98.94 134 VAL B N 1
ATOM 3371 C CA . VAL B 1 134 ? -5.18 8.094 15.266 1 98.94 134 VAL B CA 1
ATOM 3372 C C . VAL B 1 134 ? -5.234 8.172 13.734 1 98.94 134 VAL B C 1
ATOM 3374 O O . VAL B 1 134 ? -6.191 7.703 13.117 1 98.94 134 VAL B O 1
ATOM 3377 N N . VAL B 1 135 ? -4.301 8.852 13.133 1 98.94 135 VAL B N 1
ATOM 3378 C CA . VAL B 1 135 ? -4.062 8.742 11.695 1 98.94 135 VAL B CA 1
ATOM 3379 C C . VAL B 1 135 ? -2.914 7.77 11.438 1 98.94 135 VAL B C 1
ATOM 3381 O O . VAL B 1 135 ? -1.799 7.973 11.922 1 98.94 135 VAL B O 1
ATOM 3384 N N . ALA B 1 136 ? -3.182 6.691 10.758 1 98.88 136 ALA B N 1
ATOM 3385 C CA . ALA B 1 136 ? -2.113 5.805 10.305 1 98.88 136 ALA B CA 1
ATOM 3386 C C . ALA B 1 136 ? -1.716 6.117 8.867 1 98.88 136 ALA B C 1
ATOM 3388 O O . ALA B 1 136 ? -2.547 6.047 7.957 1 98.88 136 ALA B O 1
ATOM 3389 N N . GLU B 1 137 ? -0.487 6.461 8.703 1 98.81 137 GLU B N 1
ATOM 3390 C CA . GLU B 1 137 ? -0.007 6.949 7.414 1 98.81 137 GLU B CA 1
ATOM 3391 C C . GLU B 1 137 ? 0.98 5.969 6.785 1 98.81 137 GLU B C 1
ATOM 3393 O O . GLU B 1 137 ? 2.002 5.637 7.391 1 98.81 137 GLU B O 1
ATOM 3398 N N . GLY B 1 138 ? 0.697 5.523 5.535 1 98.69 138 GLY B N 1
ATOM 3399 C CA . GLY B 1 138 ? 1.466 4.477 4.875 1 98.69 138 GLY B CA 1
ATOM 3400 C C . GLY B 1 138 ? 2.662 5.012 4.113 1 98.69 138 GLY B C 1
ATOM 3401 O O . GLY B 1 138 ? 2.799 6.223 3.928 1 98.69 138 GLY B O 1
ATOM 3402 N N . PHE B 1 139 ? 3.42 4.098 3.574 1 98.5 139 PHE B N 1
ATOM 3403 C CA . PHE B 1 139 ? 4.695 4.238 2.883 1 98.5 139 PHE B CA 1
ATOM 3404 C C . PHE B 1 139 ? 4.566 5.18 1.692 1 98.5 139 PHE B C 1
ATOM 3406 O O . PHE B 1 139 ? 5.508 5.902 1.362 1 98.5 139 PHE B O 1
ATOM 3413 N N . GLU B 1 140 ? 3.445 5.203 1.022 1 97.94 140 GLU B N 1
ATOM 3414 C CA . GLU B 1 140 ? 3.273 5.906 -0.246 1 97.94 140 GLU B CA 1
ATOM 3415 C C . GLU B 1 140 ? 2.918 7.371 -0.022 1 97.94 140 GLU B C 1
ATOM 3417 O O . GLU B 1 140 ? 2.715 8.117 -0.98 1 97.94 140 GLU B O 1
ATOM 3422 N N . ALA B 1 141 ? 2.852 7.805 1.27 1 98.62 141 ALA B N 1
ATOM 3423 C CA . ALA B 1 141 ? 2.555 9.203 1.582 1 98.62 141 ALA B CA 1
ATOM 3424 C C . ALA B 1 141 ? 3.699 10.117 1.154 1 98.62 141 ALA B C 1
ATOM 3426 O O . ALA B 1 141 ? 4.844 9.672 1.026 1 98.62 141 ALA B O 1
ATOM 3427 N N . GLY B 1 142 ? 3.42 11.344 0.917 1 98.19 142 GLY B N 1
ATOM 3428 C CA . GLY B 1 142 ? 4.43 12.352 0.63 1 98.19 142 GLY B CA 1
ATOM 3429 C C . GLY B 1 142 ? 5.109 12.883 1.876 1 98.19 142 GLY B C 1
ATOM 3430 O O . GLY B 1 142 ? 4.547 12.828 2.971 1 98.19 142 GLY B O 1
ATOM 3431 N N . GLY B 1 143 ? 6.242 13.43 1.63 1 96.88 143 GLY B N 1
ATOM 3432 C CA . GLY B 1 143 ? 6.949 14.039 2.744 1 96.88 143 GLY B CA 1
ATOM 3433 C C . GLY B 1 143 ? 7.672 13.031 3.615 1 96.88 143 GLY B C 1
ATOM 3434 O O . GLY B 1 143 ? 8.266 12.078 3.107 1 96.88 143 GLY B O 1
ATOM 3435 N N . HIS B 1 144 ? 7.727 13.281 4.883 1 94.56 144 HIS B N 1
ATOM 3436 C CA . HIS B 1 144 ? 8.492 12.469 5.82 1 94.56 144 HIS B CA 1
ATOM 3437 C C . HIS B 1 144 ? 7.73 11.203 6.203 1 94.56 144 HIS B C 1
ATOM 3439 O O . HIS B 1 144 ? 6.594 11.273 6.676 1 94.56 144 HIS B O 1
ATOM 3445 N N . ASN B 1 145 ? 8.375 10.094 6.012 1 94.88 145 ASN B N 1
ATOM 3446 C CA . ASN B 1 145 ? 7.754 8.789 6.215 1 94.88 145 ASN B CA 1
ATOM 3447 C C . ASN B 1 145 ? 8.375 8.047 7.395 1 94.88 145 ASN B C 1
ATOM 3449 O O . ASN B 1 145 ? 9.406 8.469 7.926 1 94.88 145 ASN B O 1
ATOM 3453 N N . GLY B 1 146 ? 7.617 7.012 7.746 1 92.31 146 GLY B N 1
ATOM 3454 C CA . GLY B 1 146 ? 8.148 6.133 8.773 1 92.31 146 GLY B CA 1
ATOM 3455 C C . GLY B 1 146 ? 9.336 5.312 8.305 1 92.31 146 GLY B C 1
ATOM 3456 O O . GLY B 1 146 ? 9.516 5.098 7.105 1 92.31 146 GLY B O 1
ATOM 3457 N N . LEU B 1 147 ? 10.039 4.82 9.266 1 91.12 147 LEU B N 1
ATOM 3458 C CA . LEU B 1 147 ? 11.273 4.09 9 1 91.12 147 LEU B CA 1
ATOM 3459 C C . LEU B 1 147 ? 10.977 2.699 8.445 1 91.12 147 LEU B C 1
ATOM 3461 O O . LEU B 1 147 ? 11.734 2.172 7.633 1 91.12 147 LEU B O 1
ATOM 3465 N N . GLU B 1 148 ? 9.906 2.125 8.797 1 95.25 148 GLU B N 1
ATOM 3466 C CA . GLU B 1 148 ? 9.656 0.705 8.555 1 95.25 148 GLU B CA 1
ATOM 3467 C C . GLU B 1 148 ? 9.008 0.481 7.195 1 95.25 148 GLU B C 1
ATOM 3469 O O . GLU B 1 148 ? 8.805 -0.661 6.781 1 95.25 148 GLU B O 1
ATOM 3474 N N . GLU B 1 149 ? 8.672 1.53 6.457 1 97.38 149 GLU B N 1
ATOM 3475 C CA . GLU B 1 149 ? 8.164 1.486 5.086 1 97.38 149 GLU B CA 1
ATOM 3476 C C . GLU B 1 149 ? 6.949 0.572 4.98 1 97.38 149 GLU B C 1
ATOM 3478 O O . GLU B 1 149 ? 6.875 -0.271 4.082 1 97.38 149 GLU B O 1
ATOM 3483 N N . ILE B 1 150 ? 5.984 0.685 5.914 1 98.62 150 ILE B N 1
ATOM 3484 C CA . ILE B 1 150 ? 4.766 -0.114 5.918 1 98.62 150 ILE B CA 1
ATOM 3485 C C . ILE B 1 150 ? 3.707 0.554 5.043 1 98.62 150 ILE B C 1
ATOM 3487 O O . ILE B 1 150 ? 3.414 1.74 5.207 1 98.62 150 ILE B O 1
ATOM 3491 N N . THR B 1 151 ? 3.137 -0.189 4.117 1 98.81 151 THR B N 1
ATOM 3492 C CA . THR B 1 151 ? 2.215 0.368 3.133 1 98.81 151 THR B CA 1
ATOM 3493 C C . THR B 1 151 ? 0.817 0.52 3.727 1 98.81 151 THR B C 1
ATOM 3495 O O . THR B 1 151 ? 0.469 -0.165 4.691 1 98.81 151 THR B O 1
ATOM 3498 N N . THR B 1 152 ? 0.041 1.392 3.168 1 98.88 152 THR B N 1
ATOM 3499 C CA . THR B 1 152 ? -1.32 1.632 3.635 1 98.88 152 THR B CA 1
ATOM 3500 C C . THR B 1 152 ? -2.137 0.343 3.605 1 98.88 152 THR B C 1
ATOM 3502 O O . THR B 1 152 ? -2.863 0.041 4.555 1 98.88 152 THR B O 1
ATOM 3505 N N . MET B 1 153 ? -1.971 -0.473 2.568 1 98.88 153 MET B N 1
ATOM 3506 C CA . MET B 1 153 ? -2.697 -1.729 2.4 1 98.88 153 MET B CA 1
ATOM 3507 C C . MET B 1 153 ? -2.449 -2.662 3.58 1 98.88 153 MET B C 1
ATOM 3509 O O . MET B 1 153 ? -3.35 -3.391 4 1 98.88 153 MET B O 1
ATOM 3513 N N . THR B 1 154 ? -1.242 -2.641 4.133 1 98.88 154 THR B N 1
ATOM 3514 C CA . THR B 1 154 ? -0.891 -3.57 5.199 1 98.88 154 THR B CA 1
ATOM 3515 C C . THR B 1 154 ? -0.988 -2.893 6.562 1 98.88 154 THR B C 1
ATOM 3517 O O . THR B 1 154 ? -1.31 -3.537 7.562 1 98.88 154 THR B O 1
ATOM 3520 N N . LEU B 1 155 ? -0.794 -1.598 6.645 1 98.88 155 LEU B N 1
ATOM 3521 C CA . LEU B 1 155 ? -0.736 -0.842 7.891 1 98.88 155 LEU B CA 1
ATOM 3522 C C . LEU B 1 155 ? -2.121 -0.719 8.516 1 98.88 155 LEU B C 1
ATOM 3524 O O . LEU B 1 155 ? -2.287 -0.951 9.719 1 98.88 155 LEU B O 1
ATOM 3528 N N . ILE B 1 156 ? -3.16 -0.362 7.75 1 98.88 156 ILE B N 1
ATOM 3529 C CA . ILE B 1 156 ? -4.465 0.018 8.281 1 98.88 156 ILE B CA 1
ATOM 3530 C C . ILE B 1 156 ? -5.102 -1.176 8.984 1 98.88 156 ILE B C 1
ATOM 3532 O O . ILE B 1 156 ? -5.555 -1.06 10.125 1 98.88 156 ILE B O 1
ATOM 3536 N N . PRO B 1 157 ? -5.125 -2.383 8.305 1 98.69 157 PRO B N 1
ATOM 3537 C CA . PRO B 1 157 ? -5.754 -3.496 9.016 1 98.69 157 PRO B CA 1
ATOM 3538 C C . PRO B 1 157 ? -5.004 -3.881 10.297 1 98.69 157 PRO B C 1
ATOM 3540 O O . PRO B 1 157 ? -5.625 -4.289 11.281 1 98.69 157 PRO B O 1
ATOM 3543 N N . GLN B 1 158 ? -3.699 -3.742 10.289 1 98.25 158 GLN B N 1
ATOM 3544 C CA . GLN B 1 158 ? -2.918 -4.086 11.477 1 98.25 158 GLN B CA 1
ATOM 3545 C C . GLN B 1 158 ? -3.174 -3.098 12.609 1 98.25 158 GLN B C 1
ATOM 3547 O O . GLN B 1 158 ? -3.344 -3.498 13.758 1 98.25 158 GLN B O 1
ATOM 3552 N N . VAL B 1 159 ? -3.201 -1.828 12.297 1 98.81 159 VAL B N 1
ATOM 3553 C CA . VAL B 1 159 ? -3.461 -0.806 13.305 1 98.81 159 VAL B CA 1
ATOM 3554 C C . VAL B 1 159 ? -4.879 -0.969 13.852 1 98.81 159 VAL B C 1
ATOM 3556 O O . VAL B 1 159 ? -5.102 -0.856 15.055 1 98.81 159 VAL B O 1
ATOM 3559 N N . ARG B 1 160 ? -5.848 -1.181 12.953 1 98.62 160 ARG B N 1
ATOM 3560 C CA . ARG B 1 160 ? -7.223 -1.375 13.398 1 98.62 160 ARG B CA 1
ATOM 3561 C C . ARG B 1 160 ? -7.32 -2.521 14.398 1 98.62 160 ARG B C 1
ATOM 3563 O O . ARG B 1 160 ? -8.016 -2.41 15.406 1 98.62 160 ARG B O 1
ATOM 3570 N N . GLN B 1 161 ? -6.672 -3.621 14.07 1 97.56 161 GLN B N 1
ATOM 3571 C CA . GLN B 1 161 ? -6.699 -4.793 14.938 1 97.56 161 GLN B CA 1
ATOM 3572 C C . GLN B 1 161 ? -6.027 -4.496 16.281 1 97.56 161 GLN B C 1
ATOM 3574 O O . GLN B 1 161 ? -6.438 -5.023 17.312 1 97.56 161 GLN B O 1
ATOM 3579 N N . ALA B 1 162 ? -5.035 -3.688 16.266 1 97.81 162 ALA B N 1
ATOM 3580 C CA . ALA B 1 162 ? -4.227 -3.428 17.453 1 97.81 162 ALA B CA 1
ATOM 3581 C C . ALA B 1 162 ? -4.93 -2.443 18.391 1 97.81 162 ALA B C 1
ATOM 3583 O O . ALA B 1 162 ? -4.887 -2.602 19.609 1 97.81 162 ALA B O 1
ATOM 3584 N N . LEU B 1 163 ? -5.559 -1.426 17.844 1 98.5 163 LEU B N 1
ATOM 3585 C CA . LEU B 1 163 ? -6.191 -0.377 18.641 1 98.5 163 LEU B CA 1
ATOM 3586 C C . LEU B 1 163 ? -7.492 -0.875 19.25 1 98.5 163 LEU B C 1
ATOM 3588 O O . LEU B 1 163 ? -8.172 -1.729 18.688 1 98.5 163 LEU B O 1
ATOM 3592 N N . SER B 1 164 ? -7.832 -0.312 20.406 1 97.94 164 SER B N 1
ATOM 3593 C CA . SER B 1 164 ? -9.18 -0.51 20.938 1 97.94 164 SER B CA 1
ATOM 3594 C C . SER B 1 164 ? -10.234 -0.118 19.906 1 97.94 164 SER B C 1
ATOM 3596 O O . SER B 1 164 ? -10.086 0.885 19.203 1 97.94 164 SER B O 1
ATOM 3598 N N . PRO B 1 165 ? -11.289 -0.937 19.859 1 95.88 165 PRO B N 1
ATOM 3599 C CA . PRO B 1 165 ? -12.32 -0.669 18.859 1 95.88 165 PRO B CA 1
ATOM 3600 C C . PRO B 1 165 ? -12.945 0.718 19 1 95.88 165 PRO B C 1
ATOM 3602 O O . PRO B 1 165 ? -13.523 1.246 18.047 1 95.88 165 PRO B O 1
ATOM 3605 N N . GLU B 1 166 ? -12.805 1.341 20.109 1 96.38 166 GLU B N 1
ATOM 3606 C CA . GLU B 1 166 ? -13.453 2.617 20.391 1 96.38 166 GLU B CA 1
ATOM 3607 C C . GLU B 1 166 ? -12.648 3.783 19.828 1 96.38 166 GLU B C 1
ATOM 3609 O O . GLU B 1 166 ? -13.148 4.906 19.734 1 96.38 166 GLU B O 1
ATOM 3614 N N . ILE B 1 167 ? -11.391 3.572 19.5 1 98.31 167 ILE B N 1
ATOM 3615 C CA . ILE B 1 167 ? -10.539 4.648 19 1 98.31 167 ILE B CA 1
ATOM 3616 C C . ILE B 1 167 ? -10.742 4.816 17.5 1 98.31 167 ILE B C 1
ATOM 3618 O O . ILE B 1 167 ? -10.43 3.912 16.719 1 98.31 167 ILE B O 1
ATOM 3622 N N . PRO B 1 168 ? -11.281 5.988 17.047 1 98.81 168 PRO B N 1
ATOM 3623 C CA . PRO B 1 168 ? -11.414 6.223 15.602 1 98.81 168 PRO B CA 1
ATOM 3624 C C . PRO B 1 168 ? -10.07 6.203 14.883 1 98.81 168 PRO B C 1
ATOM 3626 O O . PRO B 1 168 ? -9.062 6.676 15.422 1 98.81 168 PRO B O 1
ATOM 3629 N N . LEU B 1 169 ? -10.055 5.609 13.711 1 98.94 169 LEU B N 1
ATOM 3630 C CA . LEU B 1 169 ? -8.852 5.465 12.898 1 98.94 169 LEU B CA 1
ATOM 3631 C C . LEU B 1 169 ? -9.031 6.125 11.539 1 98.94 169 LEU B C 1
ATOM 3633 O O . LEU B 1 169 ? -10.031 5.895 10.859 1 98.94 169 LEU B O 1
ATOM 3637 N N . LEU B 1 170 ? -8.109 7.004 11.203 1 98.94 170 LEU B N 1
ATOM 3638 C CA . LEU B 1 170 ? -8.016 7.582 9.867 1 98.94 170 LEU B CA 1
ATOM 3639 C C . LEU B 1 170 ? -6.867 6.965 9.086 1 98.94 170 LEU B C 1
ATOM 3641 O O . LEU B 1 170 ? -5.785 6.742 9.633 1 98.94 170 LEU B O 1
ATOM 3645 N N . ALA B 1 171 ? -7.145 6.641 7.805 1 98.94 171 ALA B N 1
ATOM 3646 C CA . ALA B 1 171 ? -6.09 6.164 6.914 1 98.94 171 ALA B CA 1
ATOM 3647 C C . ALA B 1 171 ? -5.496 7.312 6.105 1 98.94 171 ALA B C 1
ATOM 3649 O O . ALA B 1 171 ? -6.223 8.195 5.637 1 98.94 171 ALA B O 1
ATOM 3650 N N . ALA B 1 172 ? -4.215 7.297 5.984 1 98.88 172 ALA B N 1
ATOM 3651 C CA . ALA B 1 172 ? -3.512 8.258 5.137 1 98.88 172 ALA B CA 1
ATOM 3652 C C . ALA B 1 172 ? -2.424 7.574 4.316 1 98.88 172 ALA B C 1
ATOM 3654 O O . ALA B 1 172 ? -1.8 6.613 4.777 1 98.88 172 ALA B O 1
ATOM 3655 N N . GLY B 1 173 ? -2.162 8.102 3.102 1 98.69 173 GLY B N 1
ATOM 3656 C CA . GLY B 1 173 ? -1.168 7.566 2.186 1 98.69 173 GLY B CA 1
ATOM 3657 C C . GLY B 1 173 ? -1.778 6.906 0.964 1 98.69 173 GLY B C 1
ATOM 3658 O O . GLY B 1 173 ? -2.379 5.832 1.066 1 98.69 173 GLY B O 1
ATOM 3659 N N . GLY B 1 174 ? -1.625 7.523 -0.179 1 98.75 174 GLY B N 1
ATOM 3660 C CA . GLY B 1 174 ? -2.031 6.906 -1.431 1 98.75 174 GLY B CA 1
ATOM 3661 C C . GLY B 1 174 ? -3.51 7.066 -1.724 1 98.75 174 GLY B C 1
ATOM 3662 O O . GLY B 1 174 ? -4.082 6.301 -2.5 1 98.75 174 GLY B O 1
ATOM 3663 N N . ILE B 1 175 ? -4.188 8.008 -1.132 1 98.88 175 ILE B N 1
ATOM 3664 C CA . ILE B 1 175 ? -5.629 8.164 -1.283 1 98.88 175 ILE B CA 1
ATOM 3665 C C . ILE B 1 175 ? -5.93 9.484 -1.995 1 98.88 175 ILE B C 1
ATOM 3667 O O . ILE B 1 175 ? -5.621 10.562 -1.48 1 98.88 175 ILE B O 1
ATOM 3671 N N . ALA B 1 176 ? -6.543 9.383 -3.205 1 98.75 176 ALA B N 1
ATOM 3672 C CA . ALA B 1 176 ? -6.855 10.594 -3.949 1 98.75 176 ALA B CA 1
ATOM 3673 C C . ALA B 1 176 ? -8.281 10.555 -4.488 1 98.75 176 ALA B C 1
ATOM 3675 O O . ALA B 1 176 ? -8.75 11.523 -5.098 1 98.75 176 ALA B O 1
ATOM 3676 N N . THR B 1 177 ? -9.047 9.43 -4.277 1 98.81 177 THR B N 1
ATOM 3677 C CA . THR B 1 177 ? -10.375 9.258 -4.848 1 98.81 177 THR B CA 1
ATOM 3678 C C . THR B 1 177 ? -11.336 8.68 -3.811 1 98.81 177 THR B C 1
ATOM 3680 O O . THR B 1 177 ? -10.906 8.203 -2.758 1 98.81 177 THR B O 1
ATOM 3683 N N . GLY B 1 178 ? -12.609 8.758 -4.172 1 98.81 178 GLY B N 1
ATOM 3684 C CA . GLY B 1 178 ? -13.625 8.164 -3.32 1 98.81 178 GLY B CA 1
ATOM 3685 C C . GLY B 1 178 ? -13.531 6.648 -3.256 1 98.81 178 GLY B C 1
ATOM 3686 O O . GLY B 1 178 ? -13.828 6.051 -2.221 1 98.81 178 GLY B O 1
ATOM 3687 N N . SER B 1 179 ? -13.164 6.031 -4.359 1 98.75 179 SER B N 1
ATOM 3688 C CA . SER B 1 179 ? -12.977 4.586 -4.367 1 98.75 179 SER B CA 1
ATOM 3689 C C . SER B 1 179 ? -11.836 4.172 -3.441 1 98.75 179 SER B C 1
ATOM 3691 O O . SER B 1 179 ? -11.93 3.148 -2.76 1 98.75 179 SER B O 1
ATOM 3693 N N . ALA B 1 180 ? -10.758 4.957 -3.428 1 98.94 180 ALA B N 1
ATOM 3694 C CA . ALA B 1 180 ? -9.656 4.68 -2.512 1 98.94 180 ALA B CA 1
ATOM 3695 C C . ALA B 1 180 ? -10.078 4.891 -1.062 1 98.94 180 ALA B C 1
ATOM 3697 O O . ALA B 1 180 ? -9.617 4.184 -0.164 1 98.94 180 ALA B O 1
ATOM 3698 N N . MET B 1 181 ? -10.93 5.926 -0.817 1 98.88 181 MET B N 1
ATOM 3699 C CA . MET B 1 181 ? -11.492 6.105 0.518 1 98.88 181 MET B CA 1
ATOM 3700 C C . MET B 1 181 ? -12.281 4.871 0.946 1 98.88 181 MET B C 1
ATOM 3702 O O . MET B 1 181 ? -12.133 4.395 2.072 1 98.88 181 MET B O 1
ATOM 3706 N N . LEU B 1 182 ? -13.109 4.344 0.025 1 98.88 182 LEU B N 1
ATOM 3707 C CA . LEU B 1 182 ? -13.859 3.127 0.322 1 98.88 182 LEU B CA 1
ATOM 3708 C C . LEU B 1 182 ? -12.922 1.968 0.626 1 98.88 182 LEU B C 1
ATOM 3710 O O . LEU B 1 182 ? -13.164 1.188 1.549 1 98.88 182 LEU B O 1
ATOM 3714 N N . ALA B 1 183 ? -11.875 1.831 -0.16 1 98.94 183 ALA B N 1
ATOM 3715 C CA . ALA B 1 183 ? -10.867 0.795 0.08 1 98.94 183 ALA B CA 1
ATOM 3716 C C . ALA B 1 183 ? -10.281 0.918 1.481 1 98.94 183 ALA B C 1
ATOM 3718 O O . ALA B 1 183 ? -10.164 -0.075 2.203 1 98.94 183 ALA B O 1
ATOM 3719 N N . ALA B 1 184 ? -9.922 2.148 1.857 1 98.94 184 ALA B N 1
ATOM 3720 C CA . ALA B 1 184 ? -9.352 2.387 3.184 1 98.94 184 ALA B CA 1
ATOM 3721 C C . ALA B 1 184 ? -10.336 1.986 4.277 1 98.94 184 ALA B C 1
ATOM 3723 O O . ALA B 1 184 ? -9.938 1.415 5.297 1 98.94 184 ALA B O 1
ATOM 3724 N N . MET B 1 185 ? -11.555 2.32 4.09 1 98.81 185 MET B N 1
ATOM 3725 C CA . MET B 1 185 ? -12.562 1.986 5.086 1 98.81 185 MET B CA 1
ATOM 3726 C C . MET B 1 185 ? -12.797 0.48 5.145 1 98.81 185 MET B C 1
ATOM 3728 O O . MET B 1 185 ? -13.047 -0.074 6.215 1 98.81 185 MET B O 1
ATOM 3732 N N . ALA B 1 186 ? -12.719 -0.222 3.98 1 98.88 186 ALA B N 1
ATOM 3733 C CA . ALA B 1 186 ? -12.781 -1.682 3.967 1 98.88 186 ALA B CA 1
ATOM 3734 C C . ALA B 1 186 ? -11.641 -2.289 4.777 1 98.88 186 ALA B C 1
ATOM 3736 O O . ALA B 1 186 ? -11.797 -3.352 5.383 1 98.88 186 ALA B O 1
ATOM 3737 N N . LEU B 1 187 ? -10.547 -1.634 4.832 1 98.88 187 LEU B N 1
ATOM 3738 C CA . LEU B 1 187 ? -9.375 -2.115 5.559 1 98.88 187 LEU B CA 1
ATOM 3739 C C . LEU B 1 187 ? -9.523 -1.861 7.055 1 98.88 187 LEU B C 1
ATOM 3741 O O . LEU B 1 187 ? -8.727 -2.355 7.855 1 98.88 187 LEU B O 1
ATOM 3745 N N . GLY B 1 188 ? -10.461 -1.003 7.449 1 98.62 188 GLY B N 1
ATOM 3746 C CA . GLY B 1 188 ? -10.734 -0.841 8.867 1 98.62 188 GLY B CA 1
ATOM 3747 C C . GLY B 1 188 ? -10.703 0.607 9.32 1 98.62 188 GLY B C 1
ATOM 3748 O O . GLY B 1 188 ? -10.93 0.901 10.492 1 98.62 188 GLY B O 1
ATOM 3749 N N . ALA B 1 189 ? -10.445 1.55 8.43 1 98.88 189 ALA B N 1
ATOM 3750 C CA . ALA B 1 189 ? -10.445 2.963 8.797 1 98.88 189 ALA B CA 1
ATOM 3751 C C . ALA B 1 189 ? -11.875 3.5 8.914 1 98.88 189 ALA B C 1
ATOM 3753 O O . ALA B 1 189 ? -12.797 2.951 8.305 1 98.88 189 ALA B O 1
ATOM 3754 N N . ASP B 1 190 ? -12.039 4.59 9.695 1 98.69 190 ASP B N 1
ATOM 3755 C CA . ASP B 1 190 ? -13.328 5.254 9.844 1 98.69 190 ASP B CA 1
ATOM 3756 C C . ASP B 1 190 ? -13.445 6.445 8.898 1 98.69 190 ASP B C 1
ATOM 3758 O O . ASP B 1 190 ? -14.523 7.023 8.742 1 98.69 190 ASP B O 1
ATOM 3762 N N . GLY B 1 191 ? -12.422 6.852 8.273 1 98.81 191 GLY B N 1
ATOM 3763 C CA . GLY B 1 191 ? -12.273 7.965 7.348 1 98.81 191 GLY B CA 1
ATOM 3764 C C . GLY B 1 191 ? -10.867 8.094 6.797 1 98.81 191 GLY B C 1
ATOM 3765 O O . GLY B 1 191 ? -10.055 7.188 6.938 1 98.81 191 GLY B O 1
ATOM 3766 N N . VAL B 1 192 ? -10.633 9.242 6.121 1 98.94 192 VAL B N 1
ATOM 3767 C CA . VAL B 1 192 ? -9.336 9.344 5.457 1 98.94 192 VAL B CA 1
ATOM 3768 C C . VAL B 1 192 ? -8.742 10.727 5.695 1 98.94 192 VAL B C 1
ATOM 3770 O O . VAL B 1 192 ? -9.477 11.703 5.863 1 98.94 192 VAL B O 1
ATOM 3773 N N . GLN B 1 193 ? -7.445 10.789 5.832 1 98.94 193 GLN B N 1
ATOM 3774 C CA . GLN B 1 193 ? -6.641 12 5.691 1 98.94 193 GLN B CA 1
ATOM 3775 C C . GLN B 1 193 ? -5.953 12.047 4.328 1 98.94 193 GLN B C 1
ATOM 3777 O O . GLN B 1 193 ? -5.172 11.148 3.994 1 98.94 193 GLN B O 1
ATOM 3782 N N . VAL B 1 194 ? -6.246 13.086 3.58 1 98.94 194 VAL B N 1
ATOM 3783 C CA . VAL B 1 194 ? -5.789 13.219 2.201 1 98.94 194 VAL B CA 1
ATOM 3784 C C . VAL B 1 194 ? -4.789 14.367 2.094 1 98.94 194 VAL B C 1
ATOM 3786 O O . VAL B 1 194 ? -5.07 15.484 2.527 1 98.94 194 VAL B O 1
ATOM 3789 N N . GLY B 1 195 ? -3.625 14.07 1.575 1 98.81 195 GLY B N 1
ATOM 3790 C CA . GLY B 1 195 ? -2.592 15.078 1.398 1 98.81 195 GLY B CA 1
ATOM 3791 C C . GLY B 1 195 ? -2.385 15.469 -0.052 1 98.81 195 GLY B C 1
ATOM 3792 O O . GLY B 1 195 ? -2.945 16.469 -0.518 1 98.81 195 GLY B O 1
ATOM 3793 N N . THR B 1 196 ? -1.895 14.562 -0.887 1 98.94 196 THR B N 1
ATOM 3794 C CA . THR B 1 196 ? -1.446 14.812 -2.254 1 98.94 196 THR B CA 1
ATOM 3795 C C . THR B 1 196 ? -2.566 15.422 -3.088 1 98.94 196 THR B C 1
ATOM 3797 O O . THR B 1 196 ? -2.359 16.422 -3.775 1 98.94 196 THR B O 1
ATOM 3800 N N . ARG B 1 197 ? -3.727 14.898 -3.074 1 98.94 197 ARG B N 1
ATOM 3801 C CA . ARG B 1 197 ? -4.809 15.398 -3.918 1 98.94 197 ARG B CA 1
ATOM 3802 C C . ARG B 1 197 ? -5.164 16.828 -3.557 1 98.94 197 ARG B C 1
ATOM 3804 O O . ARG B 1 197 ? -5.473 17.641 -4.434 1 98.94 197 ARG B O 1
ATOM 3811 N N . PHE B 1 198 ? -5.105 17.172 -2.236 1 98.94 198 PHE B N 1
ATOM 3812 C CA . PHE B 1 198 ? -5.441 18.516 -1.803 1 98.94 198 PHE B CA 1
ATOM 3813 C C . PHE B 1 198 ? -4.281 19.469 -2.059 1 98.94 198 PHE B C 1
ATOM 3815 O O . PHE B 1 198 ? -4.488 20.672 -2.266 1 98.94 198 PHE B O 1
ATOM 3822 N N . ALA B 1 199 ? -3.02 18.953 -2.064 1 98.94 199 ALA B N 1
ATOM 3823 C CA . ALA B 1 199 ? -1.87 19.797 -2.389 1 98.94 199 ALA B CA 1
ATOM 3824 C C . ALA B 1 199 ? -1.986 20.359 -3.799 1 98.94 199 ALA B C 1
ATOM 3826 O O . ALA B 1 199 ? -1.453 21.438 -4.086 1 98.94 199 ALA B O 1
ATOM 3827 N N . VAL B 1 200 ? -2.719 19.625 -4.668 1 98.88 200 VAL B N 1
ATOM 3828 C CA . VAL B 1 200 ? -2.857 20 -6.07 1 98.88 200 VAL B CA 1
ATOM 3829 C C . VAL B 1 200 ? -4.238 20.609 -6.305 1 98.88 200 VAL B C 1
ATOM 3831 O O . VAL B 1 200 ? -4.984 20.156 -7.176 1 98.88 200 VAL B O 1
ATOM 3834 N N . THR B 1 201 ? -4.617 21.562 -5.535 1 98.94 201 THR B N 1
ATOM 3835 C CA . THR B 1 201 ? -5.863 22.312 -5.672 1 98.94 201 THR B CA 1
ATOM 3836 C C . THR B 1 201 ? -5.594 23.797 -5.805 1 98.94 201 THR B C 1
ATOM 3838 O O . THR B 1 201 ? -4.492 24.266 -5.5 1 98.94 201 THR B O 1
ATOM 3841 N N . LYS B 1 202 ? -6.613 24.562 -6.227 1 98.88 202 LYS B N 1
ATOM 3842 C CA . LYS B 1 202 ? -6.5 26 -6.457 1 98.88 202 LYS B CA 1
ATOM 3843 C C . LYS B 1 202 ? -6.164 26.734 -5.164 1 98.88 202 LYS B C 1
ATOM 3845 O O . LYS B 1 202 ? -5.422 27.719 -5.18 1 98.88 202 LYS B O 1
ATOM 3850 N N . GLU B 1 203 ? -6.648 26.25 -4.008 1 98.94 203 GLU B N 1
ATOM 3851 C CA . GLU B 1 203 ? -6.555 26.969 -2.742 1 98.94 203 GLU B CA 1
ATOM 3852 C C . GLU B 1 203 ? -5.258 26.625 -2.01 1 98.94 203 GLU B C 1
ATOM 3854 O O . GLU B 1 203 ? -4.902 27.281 -1.031 1 98.94 203 GLU B O 1
ATOM 3859 N N . SER B 1 204 ? -4.531 25.547 -2.451 1 98.88 204 SER B N 1
ATOM 3860 C CA . SER B 1 204 ? -3.248 25.219 -1.84 1 98.88 204 SER B CA 1
ATOM 3861 C C . SER B 1 204 ? -2.273 26.391 -1.916 1 98.88 204 SER B C 1
ATOM 3863 O O . SER B 1 204 ? -2.201 27.078 -2.938 1 98.88 204 SER B O 1
ATOM 3865 N N . SER B 1 205 ? -1.494 26.562 -0.903 1 98.69 205 SER B N 1
ATOM 3866 C CA . SER B 1 205 ? -0.539 27.656 -0.851 1 98.69 205 SER B CA 1
ATOM 3867 C C . SER B 1 205 ? 0.692 27.359 -1.701 1 98.69 205 SER B C 1
ATOM 3869 O O . SER B 1 205 ? 1.538 28.234 -1.904 1 98.69 205 SER B O 1
ATOM 3871 N N . ALA B 1 206 ? 0.845 26.156 -2.189 1 98.75 206 ALA B N 1
ATOM 3872 C CA . ALA B 1 206 ? 2.006 25.766 -2.986 1 98.75 206 ALA B CA 1
ATOM 3873 C C . ALA B 1 206 ? 2.084 26.578 -4.273 1 98.75 206 ALA B C 1
ATOM 3875 O O . ALA B 1 206 ? 1.064 27.062 -4.77 1 98.75 206 ALA B O 1
ATOM 3876 N N . ALA B 1 207 ? 3.234 26.75 -4.781 1 98.88 207 ALA B N 1
ATOM 3877 C CA . ALA B 1 207 ? 3.453 27.484 -6.027 1 98.88 207 ALA B CA 1
ATOM 3878 C C . ALA B 1 207 ? 2.684 26.844 -7.18 1 98.88 207 ALA B C 1
ATOM 3880 O O . ALA B 1 207 ? 2.562 25.609 -7.25 1 98.88 207 ALA B O 1
ATOM 3881 N N . GLU B 1 208 ? 2.229 27.734 -8.117 1 98.75 208 GLU B N 1
ATOM 3882 C CA . GLU B 1 208 ? 1.544 27.234 -9.305 1 98.75 208 GLU B CA 1
ATOM 3883 C C . GLU B 1 208 ? 2.434 26.281 -10.094 1 98.75 208 GLU B C 1
ATOM 3885 O O . GLU B 1 208 ? 1.958 25.281 -10.633 1 98.75 208 GLU B O 1
ATOM 3890 N N . ALA B 1 209 ? 3.703 26.562 -10.156 1 98.88 209 ALA B N 1
ATOM 3891 C CA . ALA B 1 209 ? 4.645 25.719 -10.891 1 98.88 209 ALA B CA 1
ATOM 3892 C C . ALA B 1 209 ? 4.723 24.312 -10.266 1 98.88 209 ALA B C 1
ATOM 3894 O O . ALA B 1 209 ? 4.832 23.312 -10.984 1 98.88 209 ALA B O 1
ATOM 3895 N N . PHE B 1 210 ? 4.746 24.312 -8.977 1 98.88 210 PHE B N 1
ATOM 3896 C CA . PHE B 1 210 ? 4.754 23.031 -8.273 1 98.88 210 PHE B CA 1
ATOM 3897 C C . PHE B 1 210 ? 3.504 22.219 -8.602 1 98.88 210 PHE B C 1
ATOM 3899 O O . PHE B 1 210 ? 3.592 21.047 -8.945 1 98.88 210 PHE B O 1
ATOM 3906 N N . LYS B 1 211 ? 2.326 22.828 -8.5 1 98.94 211 LYS B N 1
ATOM 3907 C CA . LYS B 1 211 ? 1.065 22.156 -8.797 1 98.94 211 LYS 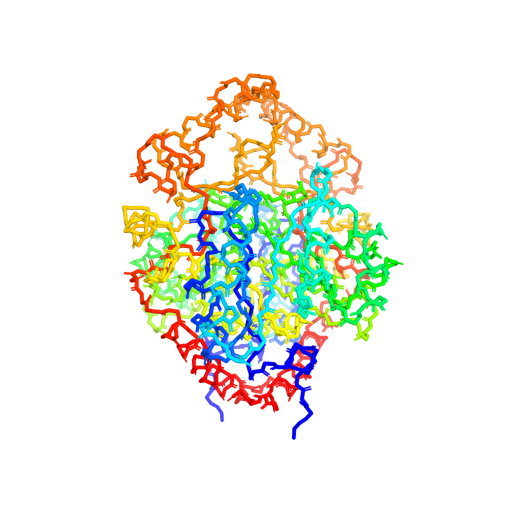B CA 1
ATOM 3908 C C . LYS B 1 211 ? 1.04 21.641 -10.227 1 98.94 211 LYS B C 1
ATOM 3910 O O . LYS B 1 211 ? 0.634 20.5 -10.477 1 98.94 211 LYS B O 1
ATOM 3915 N N . LYS B 1 212 ? 1.467 22.438 -11.125 1 98.88 212 LYS B N 1
ATOM 3916 C CA . LYS B 1 212 ? 1.502 22.031 -12.523 1 98.88 212 LYS B CA 1
ATOM 3917 C C . LYS B 1 212 ? 2.443 20.844 -12.734 1 98.88 212 LYS B C 1
ATOM 3919 O O . LYS B 1 212 ? 2.129 19.906 -13.477 1 98.88 212 LYS B O 1
ATOM 3924 N N . ARG B 1 213 ? 3.621 20.891 -12.102 1 98.81 213 ARG B N 1
ATOM 3925 C CA . ARG B 1 213 ? 4.566 19.781 -12.195 1 98.81 213 ARG B CA 1
ATOM 3926 C C . ARG B 1 213 ? 3.949 18.484 -11.672 1 98.81 213 ARG B C 1
ATOM 3928 O O . ARG B 1 213 ? 4.195 17.406 -12.227 1 98.81 213 ARG B O 1
ATOM 3935 N N . CYS B 1 214 ? 3.191 18.562 -10.625 1 98.88 214 CYS B N 1
ATOM 3936 C CA . CYS B 1 214 ? 2.518 17.406 -10.047 1 98.88 214 CYS B CA 1
ATOM 3937 C C . CYS B 1 214 ? 1.566 16.766 -11.062 1 98.88 214 CYS B C 1
ATOM 3939 O O . CYS B 1 214 ? 1.482 15.539 -11.156 1 98.88 214 CYS B O 1
ATOM 3941 N N . THR B 1 215 ? 0.84 17.594 -11.883 1 98.75 215 THR B N 1
ATOM 3942 C CA . THR B 1 215 ? -0.184 17.078 -12.789 1 98.75 215 THR B CA 1
ATOM 3943 C C . THR B 1 215 ? 0.449 16.297 -13.93 1 98.75 215 THR B C 1
ATOM 3945 O O . THR B 1 215 ? -0.242 15.57 -14.648 1 98.75 215 THR B O 1
ATOM 3948 N N . THR B 1 216 ? 1.815 16.391 -14.102 1 98.31 216 THR B N 1
ATOM 3949 C CA . THR B 1 216 ? 2.486 15.695 -15.195 1 98.31 216 THR B CA 1
ATOM 3950 C C . THR B 1 216 ? 3.283 14.508 -14.664 1 98.31 216 THR B C 1
ATOM 3952 O O . THR B 1 216 ? 3.912 13.781 -15.445 1 98.31 216 THR B O 1
ATOM 3955 N N . ALA B 1 217 ? 3.264 14.297 -13.406 1 98.44 217 ALA B N 1
ATOM 3956 C CA . ALA B 1 217 ? 4.031 13.219 -12.789 1 98.44 217 ALA B CA 1
ATOM 3957 C C . ALA B 1 217 ? 3.438 11.859 -13.148 1 98.44 217 ALA B C 1
ATOM 3959 O O . ALA B 1 217 ? 2.215 11.695 -13.188 1 98.44 217 ALA B O 1
ATOM 3960 N N . GLY B 1 218 ? 4.305 10.883 -13.383 1 97.56 218 GLY B N 1
ATOM 3961 C CA . GLY B 1 218 ? 3.891 9.508 -13.625 1 97.56 218 GLY B CA 1
ATOM 3962 C C . GLY B 1 218 ? 3.996 8.625 -12.398 1 97.56 218 GLY B C 1
ATOM 3963 O O . GLY B 1 218 ? 4.367 9.094 -11.32 1 97.56 218 GLY B O 1
ATOM 3964 N N . GLU B 1 219 ? 3.666 7.371 -12.555 1 95.94 219 GLU B N 1
ATOM 3965 C CA . GLU B 1 219 ? 3.537 6.43 -11.445 1 95.94 219 GLU B CA 1
ATOM 3966 C C . GLU B 1 219 ? 4.883 6.184 -10.773 1 95.94 219 GLU B C 1
ATOM 3968 O O . GLU B 1 219 ? 4.938 5.863 -9.578 1 95.94 219 GLU B O 1
ATOM 3973 N N . ALA B 1 220 ? 5.945 6.371 -11.484 1 95.81 220 ALA B N 1
ATOM 3974 C CA . ALA B 1 220 ? 7.27 6.055 -10.961 1 95.81 220 ALA B CA 1
ATOM 3975 C C . ALA B 1 220 ? 8.07 7.324 -10.688 1 95.81 220 ALA B C 1
ATOM 3977 O O . ALA B 1 220 ? 9.289 7.27 -10.492 1 95.81 220 ALA B O 1
ATOM 3978 N N . ASP B 1 221 ? 7.398 8.445 -10.617 1 98.12 221 ASP B N 1
ATOM 3979 C CA . ASP B 1 221 ? 8.117 9.719 -10.578 1 98.12 221 ASP B CA 1
ATOM 3980 C C . ASP B 1 221 ? 8.391 10.148 -9.141 1 98.12 221 ASP B C 1
ATOM 3982 O O . ASP B 1 221 ? 9.039 11.164 -8.906 1 98.12 221 ASP B O 1
ATOM 3986 N N . THR B 1 222 ? 7.945 9.461 -8.133 1 98.56 222 THR B N 1
ATOM 3987 C CA . THR B 1 222 ? 8.312 9.766 -6.754 1 98.56 222 THR B CA 1
ATOM 3988 C C . THR B 1 222 ? 9.109 8.617 -6.141 1 98.56 222 THR B C 1
ATOM 3990 O O . THR B 1 222 ? 9 7.473 -6.578 1 98.56 222 THR B O 1
ATOM 3993 N N . TRP B 1 223 ? 9.852 8.922 -5.176 1 98.06 223 TRP B N 1
ATOM 3994 C CA . TRP B 1 223 ? 10.68 7.938 -4.48 1 98.06 223 TRP B CA 1
ATOM 3995 C C . TRP B 1 223 ? 10.883 8.336 -3.023 1 98.06 223 TRP B C 1
ATOM 3997 O O . TRP B 1 223 ? 10.922 9.523 -2.695 1 98.06 223 TRP B O 1
ATOM 4007 N N . LEU B 1 224 ? 10.867 7.383 -2.137 1 98 224 LEU B N 1
ATOM 4008 C CA . LEU B 1 224 ? 11.336 7.629 -0.776 1 98 224 LEU B CA 1
ATOM 4009 C C . LEU B 1 224 ? 12.859 7.594 -0.705 1 98 224 LEU B C 1
ATOM 4011 O O . LEU B 1 224 ? 13.469 6.547 -0.94 1 98 224 LEU B O 1
ATOM 4015 N N . THR B 1 225 ? 13.484 8.672 -0.439 1 97.06 225 THR B N 1
ATOM 4016 C CA . THR B 1 225 ? 14.938 8.773 -0.407 1 97.06 225 THR B CA 1
ATOM 4017 C C . THR B 1 225 ? 15.398 9.5 0.853 1 97.06 225 THR B C 1
ATOM 4019 O O . THR B 1 225 ? 14.641 9.633 1.812 1 97.06 225 THR B O 1
ATOM 4022 N N . LEU B 1 226 ? 16.688 9.781 1.02 1 97.31 226 LEU B N 1
ATOM 4023 C CA . LEU B 1 226 ? 17.312 10.43 2.174 1 97.31 226 LEU B CA 1
ATOM 4024 C C . LEU B 1 226 ? 17.047 9.633 3.447 1 97.31 226 LEU B C 1
ATOM 4026 O O . LEU B 1 226 ? 16.812 10.211 4.512 1 97.31 226 LEU B O 1
ATOM 4030 N N . LYS B 1 227 ? 17 8.383 3.4 1 94.88 227 LYS B N 1
ATOM 4031 C CA . LYS B 1 227 ? 16.578 7.527 4.508 1 94.88 227 LYS B CA 1
ATOM 4032 C C . LYS B 1 227 ? 17.562 7.609 5.672 1 94.88 227 LYS B C 1
ATOM 4034 O O . LYS B 1 227 ? 17.156 7.512 6.836 1 94.88 227 LYS B O 1
ATOM 4039 N N . GLN B 1 228 ? 18.844 7.754 5.359 1 94.44 228 GLN B N 1
ATOM 4040 C CA . GLN B 1 228 ? 19.859 7.848 6.402 1 94.44 228 GLN B CA 1
ATOM 4041 C C . GLN B 1 228 ? 19.719 9.156 7.184 1 94.44 228 GLN B C 1
ATOM 4043 O O . GLN B 1 228 ? 20.219 9.266 8.305 1 94.44 228 GLN B O 1
ATOM 4048 N N . LEU B 1 229 ? 19.156 10.164 6.633 1 95.62 229 LEU B N 1
ATOM 4049 C CA . LEU B 1 229 ? 18.906 11.445 7.273 1 95.62 229 LEU B CA 1
ATOM 4050 C C . LEU B 1 229 ? 17.484 11.508 7.824 1 95.62 229 LEU B C 1
ATOM 4052 O O . LEU B 1 229 ? 17.25 11.242 9.008 1 95.62 229 LEU B O 1
ATOM 4056 N N . MET B 1 230 ? 16.531 11.562 6.98 1 95 230 MET B N 1
ATOM 4057 C CA . MET B 1 230 ? 15.094 11.547 7.223 1 95 230 MET B CA 1
ATOM 4058 C C . MET B 1 230 ? 14.344 11.047 5.996 1 95 230 MET B C 1
ATOM 4060 O O . MET B 1 230 ? 14.289 11.734 4.973 1 95 230 MET B O 1
ATOM 4064 N N . PRO B 1 231 ? 13.781 9.883 6.176 1 96.88 231 PRO B N 1
ATOM 4065 C CA . PRO B 1 231 ? 13.07 9.375 5 1 96.88 231 PRO B CA 1
ATOM 4066 C C . PRO B 1 231 ? 12.055 10.367 4.441 1 96.88 231 PRO B C 1
ATOM 4068 O O . PRO B 1 231 ? 11.133 10.781 5.148 1 96.88 231 PRO B O 1
ATOM 4071 N N . THR B 1 232 ? 12.234 10.773 3.186 1 98.12 232 THR B N 1
ATOM 4072 C CA . THR B 1 232 ? 11.398 11.789 2.549 1 98.12 232 THR B CA 1
ATOM 4073 C C . THR B 1 232 ? 10.992 11.352 1.145 1 98.12 232 THR B C 1
ATOM 4075 O O . THR B 1 232 ? 11.844 11.031 0.315 1 98.12 232 THR B O 1
ATOM 4078 N N . ARG B 1 233 ? 9.719 11.289 0.901 1 98.69 233 ARG B N 1
ATOM 4079 C CA . ARG B 1 233 ? 9.258 11.016 -0.457 1 98.69 233 ARG B CA 1
ATOM 4080 C C . ARG B 1 233 ? 9.102 12.305 -1.253 1 98.69 233 ARG B C 1
ATOM 4082 O O . ARG B 1 233 ? 8.461 13.25 -0.787 1 98.69 233 ARG B O 1
ATOM 4089 N N . MET B 1 234 ? 9.609 12.266 -2.436 1 98.81 234 MET B N 1
ATOM 4090 C CA . MET B 1 234 ? 9.602 13.461 -3.279 1 98.81 234 MET B CA 1
ATOM 4091 C C . MET B 1 234 ? 9.625 13.078 -4.758 1 98.81 234 MET B C 1
ATOM 4093 O O . MET B 1 234 ? 9.906 11.93 -5.102 1 98.81 234 MET B O 1
ATOM 4097 N N . ILE B 1 235 ? 9.273 13.984 -5.641 1 98.81 235 ILE B N 1
ATOM 4098 C CA . ILE B 1 235 ? 9.391 13.805 -7.086 1 98.81 235 ILE B CA 1
ATOM 4099 C C . ILE B 1 235 ? 10.867 13.719 -7.473 1 98.81 235 ILE B C 1
ATOM 4101 O O . ILE B 1 235 ? 11.695 14.469 -6.953 1 98.81 235 ILE B O 1
ATOM 4105 N N . LEU B 1 236 ? 11.156 12.867 -8.391 1 98.31 236 LEU B N 1
ATOM 4106 C CA . LEU B 1 236 ? 12.508 12.711 -8.914 1 98.31 236 LEU B CA 1
ATOM 4107 C C . LEU B 1 236 ? 12.789 13.742 -10 1 98.31 236 LEU B C 1
ATOM 4109 O O . LEU B 1 236 ? 13.031 13.383 -11.156 1 98.31 236 LEU B O 1
ATOM 4113 N N . ASN B 1 237 ? 12.734 14.969 -9.656 1 98.5 237 ASN B N 1
ATOM 4114 C CA . ASN B 1 237 ? 13.305 16 -10.508 1 98.5 237 ASN B CA 1
ATOM 4115 C C . ASN B 1 237 ? 14.828 15.969 -10.477 1 98.5 237 ASN B C 1
ATOM 4117 O O . ASN B 1 237 ? 15.43 14.977 -10.07 1 98.5 237 ASN B O 1
ATOM 4121 N N . GLU B 1 238 ? 15.555 17.031 -10.914 1 98.56 238 GLU B N 1
ATOM 4122 C CA . GLU B 1 238 ? 17.016 17.031 -10.906 1 98.56 238 GLU B CA 1
ATOM 4123 C C . GLU B 1 238 ? 17.562 16.812 -9.5 1 98.56 238 GLU B C 1
ATOM 4125 O O . GLU B 1 238 ? 18.422 15.953 -9.289 1 98.56 238 GLU B O 1
ATOM 4130 N N . TYR B 1 239 ? 17.078 17.578 -8.57 1 98.56 239 TYR B N 1
ATOM 4131 C CA . TYR B 1 239 ? 17.5 17.438 -7.176 1 98.56 239 TYR B CA 1
ATOM 4132 C C . TYR B 1 239 ? 17.141 16.047 -6.637 1 98.56 239 TYR B C 1
ATOM 4134 O O . TYR B 1 239 ? 17.969 15.406 -5.98 1 98.56 239 TYR B O 1
ATOM 4142 N N . GLY B 1 240 ? 15.867 15.609 -6.809 1 98.62 240 GLY B N 1
ATOM 4143 C CA . GLY B 1 240 ? 15.414 14.32 -6.293 1 98.62 240 GLY B CA 1
ATOM 4144 C C . GLY B 1 240 ? 16.25 13.156 -6.793 1 98.62 240 GLY B C 1
ATOM 4145 O O . GLY B 1 240 ? 16.562 12.234 -6.035 1 98.62 240 GLY B O 1
ATOM 4146 N N . LYS B 1 241 ? 16.578 13.188 -8.07 1 98.5 241 LYS B N 1
ATOM 4147 C CA . LYS B 1 241 ? 17.406 12.133 -8.648 1 98.5 241 LYS B CA 1
ATOM 4148 C C . LYS B 1 241 ? 18.781 12.102 -7.984 1 98.5 241 LYS B C 1
ATOM 4150 O O . LYS B 1 241 ? 19.312 11.023 -7.695 1 98.5 241 LYS B O 1
ATOM 4155 N N . GLU B 1 242 ? 19.375 13.273 -7.801 1 98.44 242 GLU B N 1
ATOM 4156 C CA . GLU B 1 242 ? 20.672 13.352 -7.129 1 98.44 242 GLU B CA 1
ATOM 4157 C C . GLU B 1 242 ? 20.578 12.852 -5.688 1 98.44 242 GLU B C 1
ATOM 4159 O O . GLU B 1 242 ? 21.469 12.141 -5.211 1 98.44 242 GLU B O 1
ATOM 4164 N N . ALA B 1 243 ? 19.562 13.273 -4.992 1 98.38 243 ALA B N 1
ATOM 4165 C CA . ALA B 1 243 ? 19.328 12.828 -3.619 1 98.38 243 ALA B CA 1
ATOM 4166 C C . ALA B 1 243 ? 19.25 11.312 -3.541 1 98.38 243 ALA B C 1
ATOM 4168 O O . ALA B 1 243 ? 19.844 10.695 -2.646 1 98.38 243 ALA B O 1
ATOM 4169 N N . ARG B 1 244 ? 18.484 10.742 -4.438 1 97.44 244 ARG B N 1
ATOM 4170 C CA . ARG B 1 244 ? 18.328 9.289 -4.484 1 97.44 244 ARG B CA 1
ATOM 4171 C C . ARG B 1 244 ? 19.656 8.609 -4.746 1 97.44 244 ARG B C 1
ATOM 4173 O O . ARG B 1 244 ? 20.016 7.637 -4.07 1 97.44 244 ARG B O 1
ATOM 4180 N N . GLN B 1 245 ? 20.391 9.102 -5.715 1 97.19 245 GLN B N 1
ATOM 4181 C CA . GLN B 1 245 ? 21.672 8.523 -6.07 1 97.19 245 GLN B CA 1
ATOM 4182 C C . GLN B 1 245 ? 22.641 8.555 -4.883 1 97.19 245 GLN B C 1
ATOM 4184 O O . GLN B 1 245 ? 23.312 7.562 -4.598 1 97.19 245 GLN B O 1
ATOM 4189 N N . LEU B 1 246 ? 22.703 9.695 -4.25 1 97.31 246 LEU B N 1
ATOM 4190 C CA . LEU B 1 246 ? 23.578 9.844 -3.094 1 97.31 246 LEU B CA 1
ATOM 4191 C C . LEU B 1 246 ? 23.172 8.898 -1.972 1 97.31 246 LEU B C 1
ATOM 4193 O O . LEU B 1 246 ? 24.016 8.273 -1.338 1 97.31 246 LEU B O 1
ATOM 4197 N N . SER B 1 247 ? 21.906 8.836 -1.706 1 95.88 247 SER B N 1
ATOM 4198 C CA . SER B 1 247 ? 21.391 7.941 -0.679 1 95.88 247 SER B CA 1
ATOM 4199 C C . SER B 1 247 ? 21.734 6.492 -0.982 1 95.88 247 SER B C 1
ATOM 4201 O O . SER B 1 247 ? 22.172 5.75 -0.092 1 95.88 247 SER B O 1
ATOM 4203 N N . ASP B 1 248 ? 21.531 6.047 -2.195 1 93.44 248 ASP B N 1
ATOM 4204 C CA . ASP B 1 248 ? 21.734 4.664 -2.619 1 93.44 248 ASP B CA 1
ATOM 4205 C C . ASP B 1 248 ? 23.219 4.305 -2.602 1 93.44 248 ASP B C 1
ATOM 4207 O O . ASP B 1 248 ? 23.578 3.125 -2.58 1 93.44 248 ASP B O 1
ATOM 4211 N N . SER B 1 249 ? 24.094 5.316 -2.627 1 94.62 249 SER B N 1
ATOM 4212 C CA . SER B 1 249 ? 25.531 5.078 -2.652 1 94.62 249 SER B CA 1
ATOM 4213 C C . SER B 1 249 ? 26.078 4.859 -1.247 1 94.62 249 SER B C 1
ATOM 4215 O O . SER B 1 249 ? 27.281 4.641 -1.072 1 94.62 249 SER B O 1
ATOM 4217 N N . GLY B 1 250 ? 25.156 4.98 -0.23 1 93.75 250 GLY B N 1
ATOM 4218 C CA . GLY B 1 250 ? 25.594 4.742 1.14 1 93.75 250 GLY B CA 1
ATOM 4219 C C . GLY B 1 250 ? 26.125 5.984 1.819 1 93.75 250 GLY B C 1
ATOM 4220 O O . GLY B 1 250 ? 26.922 5.891 2.762 1 93.75 250 GLY B O 1
ATOM 4221 N N . ALA B 1 251 ? 25.75 7.156 1.304 1 96.19 251 ALA B N 1
ATOM 4222 C CA . ALA B 1 251 ? 26.172 8.414 1.919 1 96.19 251 ALA B CA 1
ATOM 4223 C C . ALA B 1 251 ? 25.766 8.461 3.393 1 96.19 251 ALA B C 1
ATOM 4225 O O . ALA B 1 251 ? 24.719 7.938 3.775 1 96.19 251 ALA B O 1
ATOM 4226 N N . SER B 1 252 ? 26.578 9.117 4.176 1 96.56 252 SER B N 1
ATOM 4227 C CA . SER B 1 252 ? 26.297 9.266 5.602 1 96.56 252 SER B CA 1
ATOM 4228 C C . SER B 1 252 ? 25.234 10.328 5.844 1 96.56 252 SER B C 1
ATOM 4230 O O . SER B 1 252 ? 24.891 11.086 4.938 1 96.56 252 SER B O 1
ATOM 4232 N N . LYS B 1 253 ? 24.75 10.297 7.031 1 96.94 253 LYS B N 1
ATOM 4233 C CA . LYS B 1 253 ? 23.781 11.312 7.453 1 96.94 253 LYS B CA 1
ATOM 4234 C C . LYS B 1 253 ? 24.344 12.719 7.242 1 96.94 253 LYS B C 1
ATOM 4236 O O . LYS B 1 253 ? 23.641 13.609 6.77 1 96.94 253 LYS B O 1
ATOM 4241 N N . GLU B 1 254 ? 25.594 12.977 7.602 1 97.88 254 GLU B N 1
ATOM 4242 C CA . GLU B 1 254 ? 26.25 14.273 7.48 1 97.88 254 GLU B CA 1
ATOM 4243 C C . GLU B 1 254 ? 26.359 14.703 6.02 1 97.88 254 GLU B C 1
ATOM 4245 O O . GLU B 1 254 ? 26.109 15.867 5.688 1 97.88 254 GLU B O 1
ATOM 4250 N N . GLN B 1 255 ? 26.719 13.734 5.176 1 97.81 255 GLN B N 1
ATOM 4251 C CA . GLN B 1 255 ? 26.844 14.016 3.748 1 97.81 255 GLN B CA 1
ATOM 4252 C C . GLN B 1 255 ? 25.5 14.422 3.15 1 97.81 255 GLN B C 1
ATOM 4254 O O . GLN B 1 255 ? 25.422 15.359 2.354 1 97.81 255 GLN B O 1
ATOM 4259 N N . LEU B 1 256 ? 24.469 13.719 3.551 1 97.88 256 LEU B N 1
ATOM 4260 C CA . LEU B 1 256 ? 23.141 14.008 3.035 1 97.88 256 LEU B CA 1
ATOM 4261 C C . LEU B 1 256 ? 22.641 15.352 3.559 1 97.88 256 LEU B C 1
ATOM 4263 O O . LEU B 1 256 ? 21.969 16.094 2.834 1 97.88 256 LEU B O 1
ATOM 4267 N N . ALA B 1 257 ? 22.906 15.648 4.812 1 97.81 257 ALA B N 1
ATOM 4268 C CA . ALA B 1 257 ? 22.516 16.938 5.383 1 97.81 257 ALA B CA 1
ATOM 4269 C C . ALA B 1 257 ? 23.172 18.094 4.645 1 97.81 257 ALA B C 1
ATOM 4271 O O . ALA B 1 257 ? 22.547 19.109 4.371 1 97.81 257 ALA B O 1
ATOM 4272 N N . GLU B 1 258 ? 24.469 17.906 4.398 1 98 258 GLU B N 1
ATOM 4273 C CA . GLU B 1 258 ? 25.203 18.922 3.648 1 98 258 GLU B CA 1
ATOM 4274 C C . GLU B 1 258 ? 24.641 19.094 2.244 1 98 258 GLU B C 1
ATOM 4276 O O . GLU B 1 258 ? 24.469 20.219 1.77 1 98 258 GLU B O 1
ATOM 4281 N N . PHE B 1 259 ? 24.359 18 1.608 1 98 259 PHE B N 1
ATOM 4282 C CA . PHE B 1 259 ? 23.797 18.016 0.266 1 98 259 PHE B CA 1
ATOM 4283 C C . PHE B 1 259 ? 22.453 18.719 0.255 1 98 259 PHE B C 1
ATOM 4285 O O . PHE B 1 259 ? 22.188 19.578 -0.601 1 98 259 PHE B O 1
ATOM 4292 N N . ARG B 1 260 ? 21.547 18.297 1.171 1 97.19 260 ARG B N 1
ATOM 4293 C CA . ARG B 1 260 ? 20.188 18.828 1.216 1 97.19 260 ARG B CA 1
ATOM 4294 C C . ARG B 1 260 ? 20.188 20.328 1.497 1 97.19 260 ARG B C 1
ATOM 4296 O O . ARG B 1 260 ? 19.422 21.078 0.896 1 97.19 260 ARG B O 1
ATOM 4303 N N . GLY B 1 261 ? 21.094 20.719 2.436 1 95.75 261 GLY B N 1
ATOM 4304 C CA . GLY B 1 261 ? 21.125 22.109 2.832 1 95.75 261 GLY B CA 1
ATOM 4305 C C . GLY B 1 261 ? 19.844 22.578 3.498 1 95.75 261 GLY B C 1
ATOM 4306 O O . GLY B 1 261 ? 19.125 21.781 4.098 1 95.75 261 GLY B O 1
ATOM 4307 N N . LYS B 1 262 ? 19.641 23.938 3.412 1 94.56 262 LYS B N 1
ATOM 4308 C CA . LYS B 1 262 ? 18.469 24.531 4.062 1 94.56 262 LYS B CA 1
ATOM 4309 C C . LYS B 1 262 ? 17.5 25.094 3.037 1 94.56 262 LYS B C 1
ATOM 4311 O O . LYS B 1 262 ? 17.906 25.562 1.971 1 94.56 262 LYS B O 1
ATOM 4316 N N . GLY B 1 263 ? 16.203 24.953 3.355 1 95.81 263 GLY B N 1
ATOM 4317 C CA . GLY B 1 263 ? 15.164 25.656 2.617 1 95.81 263 GLY B CA 1
ATOM 4318 C C . GLY B 1 263 ? 14.828 25 1.293 1 95.81 263 GLY B C 1
ATOM 4319 O O . GLY B 1 263 ? 14.258 25.641 0.403 1 95.81 263 GLY B O 1
ATOM 4320 N N . ARG B 1 264 ? 15.258 23.734 1.058 1 96.12 264 ARG B N 1
ATOM 4321 C CA . ARG B 1 264 ? 15.07 23.047 -0.219 1 96.12 264 ARG B CA 1
ATOM 4322 C C . ARG B 1 264 ? 13.586 22.844 -0.507 1 96.12 264 ARG B C 1
ATOM 4324 O O . ARG B 1 264 ? 13.148 22.953 -1.655 1 96.12 264 ARG B O 1
ATOM 4331 N N . THR B 1 265 ? 12.836 22.516 0.511 1 97.62 265 THR B N 1
ATOM 4332 C CA . THR B 1 265 ? 11.406 22.297 0.318 1 97.62 265 THR B CA 1
ATOM 4333 C C . THR B 1 265 ? 10.695 23.609 -0.02 1 97.62 265 THR B C 1
ATOM 4335 O O . THR B 1 265 ? 9.82 23.641 -0.883 1 97.62 265 THR B O 1
ATOM 4338 N N . ARG B 1 266 ? 11.031 24.719 0.689 1 98.19 266 ARG B N 1
ATOM 4339 C CA . ARG B 1 266 ? 10.469 26.016 0.347 1 98.19 266 ARG B CA 1
ATOM 4340 C C . ARG B 1 266 ? 10.773 26.375 -1.102 1 98.19 266 ARG B C 1
ATOM 4342 O O . ARG B 1 266 ? 9.891 26.812 -1.842 1 98.19 266 ARG B O 1
ATOM 4349 N N . ARG B 1 267 ? 12.008 26.203 -1.489 1 98.31 267 ARG B N 1
ATOM 4350 C CA . ARG B 1 267 ? 12.469 26.516 -2.838 1 98.31 267 ARG B CA 1
ATOM 4351 C C . ARG B 1 267 ? 11.633 25.781 -3.885 1 98.31 267 ARG B C 1
ATOM 4353 O O . ARG B 1 267 ? 11.273 26.375 -4.914 1 98.31 267 ARG B O 1
ATOM 4360 N N . GLY B 1 268 ? 11.312 24.531 -3.658 1 98.62 268 GLY B N 1
ATOM 4361 C CA . GLY B 1 268 ? 10.57 23.734 -4.613 1 98.62 268 GLY B CA 1
ATOM 4362 C C . GLY B 1 268 ? 9.078 24 -4.578 1 98.62 268 GLY B C 1
ATOM 4363 O O . GLY B 1 268 ? 8.477 24.328 -5.605 1 98.62 268 GLY B O 1
ATOM 4364 N N . MET B 1 269 ? 8.5 23.969 -3.391 1 98.69 269 MET B N 1
ATOM 4365 C CA . MET B 1 269 ? 7.051 23.891 -3.248 1 98.69 269 MET B CA 1
ATOM 4366 C C . MET B 1 269 ? 6.438 25.281 -3.162 1 98.69 269 MET B C 1
ATOM 4368 O O . MET B 1 269 ? 5.32 25.5 -3.639 1 98.69 269 MET B O 1
ATOM 4372 N N . PHE B 1 270 ? 7.098 26.219 -2.588 1 98.5 270 PHE B N 1
ATOM 4373 C CA . PHE B 1 270 ? 6.516 27.531 -2.355 1 98.5 270 PHE B CA 1
ATOM 4374 C C . PHE B 1 270 ? 7.055 28.547 -3.355 1 98.5 270 PHE B C 1
ATOM 4376 O O . PHE B 1 270 ? 6.297 29.359 -3.895 1 98.5 270 PHE B O 1
ATOM 4383 N N . ASP B 1 271 ? 8.414 28.484 -3.578 1 98.44 271 ASP B N 1
ATOM 4384 C CA . ASP B 1 271 ? 9.031 29.438 -4.508 1 98.44 271 ASP B CA 1
ATOM 4385 C C . ASP B 1 271 ? 8.859 28.969 -5.953 1 98.44 271 ASP B C 1
ATOM 4387 O O . ASP B 1 271 ? 9 29.766 -6.883 1 98.44 271 ASP B O 1
ATOM 4391 N N . GLY B 1 272 ? 8.688 27.641 -6.195 1 98.62 272 GLY B N 1
ATOM 4392 C CA . GLY B 1 272 ? 8.297 27.141 -7.508 1 98.62 272 GLY B CA 1
ATOM 4393 C C . GLY B 1 272 ? 9.477 26.672 -8.344 1 98.62 272 GLY B C 1
ATOM 4394 O O . GLY B 1 272 ? 9.367 26.547 -9.562 1 98.62 272 GLY B O 1
ATOM 4395 N N . ASP B 1 273 ? 10.617 26.484 -7.773 1 98.75 273 ASP B N 1
ATOM 4396 C CA . ASP B 1 273 ? 11.734 25.875 -8.492 1 98.75 273 ASP B CA 1
ATOM 4397 C C . ASP B 1 273 ? 11.539 24.375 -8.617 1 98.75 273 ASP B C 1
ATOM 4399 O O . ASP B 1 273 ? 12.094 23.594 -7.824 1 98.75 273 ASP B O 1
ATOM 4403 N N . VAL B 1 274 ? 10.945 23.938 -9.625 1 98.69 274 VAL B N 1
ATOM 4404 C CA . VAL B 1 274 ? 10.531 22.547 -9.773 1 98.69 274 VAL B CA 1
ATOM 4405 C C . VAL B 1 274 ? 11.695 21.703 -10.273 1 98.69 274 VAL B C 1
ATOM 4407 O O . VAL B 1 274 ? 11.594 20.484 -10.375 1 98.69 274 VAL B O 1
ATOM 4410 N N . ASN B 1 275 ? 12.82 22.297 -10.617 1 98.25 275 ASN B N 1
ATOM 4411 C CA . ASN B 1 275 ? 13.984 21.562 -11.109 1 98.25 275 ASN B CA 1
ATOM 4412 C C . ASN B 1 275 ? 14.953 21.234 -9.977 1 98.25 275 ASN B C 1
ATOM 4414 O O . ASN B 1 275 ? 15.406 20.094 -9.859 1 98.25 275 ASN B O 1
ATOM 4418 N N . LYS B 1 276 ? 15.234 22.281 -9.133 1 97.88 276 LYS B N 1
ATOM 4419 C CA . LYS B 1 276 ? 16.281 22.094 -8.133 1 97.88 276 LYS B CA 1
ATOM 4420 C C . LYS B 1 276 ? 15.703 22.062 -6.727 1 97.88 276 LYS B C 1
ATOM 4422 O O . LYS B 1 276 ? 16.406 21.734 -5.766 1 97.88 276 LYS B O 1
ATOM 4427 N N . GLY B 1 277 ? 14.461 22.406 -6.578 1 98.62 277 GLY B N 1
ATOM 4428 C CA . GLY B 1 277 ? 13.82 22.344 -5.273 1 98.62 277 GLY B CA 1
ATOM 4429 C C . GLY B 1 277 ? 13.383 20.938 -4.887 1 98.62 277 GLY B C 1
ATOM 4430 O O . GLY B 1 277 ? 13.312 20.047 -5.73 1 98.62 277 GLY B O 1
ATOM 4431 N N . GLU B 1 278 ? 13.211 20.719 -3.561 1 98.69 278 GLU B N 1
ATOM 4432 C CA . GLU B 1 278 ? 12.641 19.484 -3.051 1 98.69 278 GLU B CA 1
ATOM 4433 C C . GLU B 1 278 ? 11.117 19.484 -3.193 1 98.69 278 GLU B C 1
ATOM 4435 O O . GLU B 1 278 ? 10.438 20.359 -2.656 1 98.69 278 GLU B O 1
ATOM 4440 N N . LEU B 1 279 ? 10.57 18.578 -3.947 1 98.88 279 LEU B N 1
ATOM 4441 C CA . LEU B 1 279 ? 9.141 18.5 -4.238 1 98.88 279 LEU B CA 1
ATOM 4442 C C . LEU B 1 279 ? 8.5 17.312 -3.51 1 98.88 279 LEU B C 1
ATOM 4444 O O . LEU B 1 279 ? 8.305 16.25 -4.102 1 98.88 279 LEU B O 1
ATOM 4448 N N . GLU B 1 280 ? 8.141 17.516 -2.258 1 98.75 280 GLU B N 1
ATOM 4449 C CA . GLU B 1 280 ? 7.531 16.469 -1.442 1 98.75 280 GLU B CA 1
ATOM 4450 C C . GLU B 1 280 ? 6.086 16.219 -1.855 1 98.75 280 GLU B C 1
ATOM 4452 O O . GLU B 1 280 ? 5.254 17.141 -1.811 1 98.75 280 GLU B O 1
ATOM 4457 N N . ILE B 1 281 ? 5.816 15.008 -2.312 1 98.88 281 ILE B N 1
ATOM 4458 C CA . ILE B 1 281 ? 4.473 14.633 -2.744 1 98.88 281 ILE B CA 1
ATOM 4459 C C . ILE B 1 281 ? 4.328 13.117 -2.736 1 98.88 281 ILE B C 1
ATOM 4461 O O . ILE B 1 281 ? 5.32 12.391 -2.846 1 98.88 281 ILE B O 1
ATOM 4465 N N . GLY B 1 282 ? 3.141 12.625 -2.521 1 98.81 282 GLY B N 1
ATOM 4466 C CA . GLY B 1 282 ? 2.898 11.195 -2.4 1 98.81 282 GLY B CA 1
ATOM 4467 C C . GLY B 1 282 ? 2.859 10.484 -3.738 1 98.81 282 GLY B C 1
ATOM 4468 O O . GLY B 1 282 ? 2.777 11.125 -4.789 1 98.81 282 GLY B O 1
ATOM 4469 N N . GLN B 1 283 ? 2.863 9.172 -3.682 1 98.69 283 GLN B N 1
ATOM 4470 C CA . GLN B 1 283 ? 2.963 8.312 -4.852 1 98.69 283 GLN B CA 1
ATOM 4471 C C . GLN B 1 283 ? 1.716 8.414 -5.723 1 98.69 283 GLN B C 1
ATOM 4473 O O . GLN B 1 283 ? 1.784 8.227 -6.941 1 98.69 283 GLN B O 1
ATOM 4478 N N . ILE B 1 284 ? 0.594 8.828 -5.176 1 98.75 284 ILE B N 1
ATOM 4479 C CA . ILE B 1 284 ? -0.677 8.828 -5.891 1 98.75 284 ILE B CA 1
ATOM 4480 C C . ILE B 1 284 ? -0.77 10.07 -6.777 1 98.75 284 ILE B C 1
ATOM 4482 O O . ILE B 1 284 ? -1.761 10.258 -7.484 1 98.75 284 ILE B O 1
ATOM 4486 N N . VAL B 1 285 ? 0.295 10.922 -6.758 1 98.81 285 VAL B N 1
ATOM 4487 C CA . VAL B 1 285 ? 0.315 12.133 -7.562 1 98.81 285 VAL B CA 1
ATOM 4488 C C . VAL B 1 285 ? 0.12 11.789 -9.039 1 98.81 285 VAL B C 1
ATOM 4490 O O . VAL B 1 285 ? -0.428 12.578 -9.805 1 98.81 285 VAL B O 1
ATOM 4493 N N . SER B 1 286 ? 0.456 10.586 -9.398 1 98.12 286 SER B N 1
ATOM 4494 C CA . SER B 1 286 ? 0.35 10.125 -10.781 1 98.12 286 SER B CA 1
ATOM 4495 C C . SER B 1 286 ? -1.101 10.117 -11.25 1 98.12 286 SER B C 1
ATOM 4497 O O . SER B 1 286 ? -1.367 10.094 -12.453 1 98.12 286 SER B O 1
ATOM 4499 N N . MET B 1 287 ? -2.043 10.211 -10.312 1 97.88 287 MET B N 1
ATOM 4500 C CA . MET B 1 287 ? -3.457 10.211 -10.68 1 97.88 287 MET B CA 1
ATOM 4501 C C . MET B 1 287 ? -4.02 11.633 -10.664 1 97.88 287 MET B C 1
ATOM 4503 O O . MET B 1 287 ? -5.172 11.852 -11.047 1 97.88 287 MET B O 1
ATOM 4507 N N . CYS B 1 288 ? -3.281 12.562 -10.148 1 98.44 288 CYS B N 1
ATOM 4508 C CA . CYS B 1 288 ? -3.721 13.945 -10.07 1 98.44 288 CYS B CA 1
ATOM 4509 C C . CYS B 1 288 ? -3.393 14.695 -11.359 1 98.44 288 CYS B C 1
ATOM 4511 O O . CYS B 1 288 ? -2.342 15.328 -11.469 1 98.44 288 CYS B O 1
ATOM 4513 N N . LYS B 1 289 ? -4.332 14.789 -12.328 1 98.38 289 LYS B N 1
ATOM 4514 C CA . LYS B 1 289 ? -4.027 15.289 -13.664 1 98.38 289 LYS B CA 1
ATOM 4515 C C . LYS B 1 289 ? -4.629 16.672 -13.875 1 98.38 289 LYS B C 1
ATOM 4517 O O . LYS B 1 289 ? -4.559 17.219 -14.977 1 98.38 289 LYS B O 1
ATOM 4522 N N . ASP B 1 290 ? -5.258 17.25 -12.883 1 98.81 290 ASP B N 1
ATOM 4523 C CA . ASP B 1 290 ? -5.852 18.594 -12.938 1 98.81 290 ASP B CA 1
ATOM 4524 C C . ASP B 1 290 ? -5.672 19.328 -11.609 1 98.81 290 ASP B C 1
ATOM 4526 O O . ASP B 1 290 ? -5.117 18.766 -10.656 1 98.81 290 ASP B O 1
ATOM 4530 N N . ILE B 1 291 ? -6.012 20.609 -11.625 1 98.88 291 ILE B N 1
ATOM 4531 C CA . ILE B 1 291 ? -5.922 21.453 -10.43 1 98.88 291 ILE B CA 1
ATOM 4532 C C . ILE B 1 291 ? -7.305 21.984 -10.07 1 98.88 291 ILE B C 1
ATOM 4534 O O . ILE B 1 291 ? -7.582 23.172 -10.266 1 98.88 291 ILE B O 1
ATOM 4538 N N . PRO B 1 292 ? -8.172 21.188 -9.555 1 98.94 292 PRO B N 1
ATOM 4539 C CA . PRO B 1 292 ? -9.523 21.625 -9.188 1 98.94 292 PRO B CA 1
ATOM 4540 C C . PRO B 1 292 ? -9.555 22.453 -7.914 1 98.94 292 PRO B C 1
ATOM 4542 O O . PRO B 1 292 ? -8.516 22.625 -7.258 1 98.94 292 PRO B O 1
ATOM 4545 N N . SER B 1 293 ? -10.711 23.016 -7.586 1 98.94 293 SER B N 1
ATOM 4546 C CA . SER B 1 293 ? -10.906 23.578 -6.254 1 98.94 293 SER B CA 1
ATOM 4547 C C . SER B 1 293 ? -10.977 22.484 -5.195 1 98.94 293 SER B C 1
ATOM 4549 O O . SER B 1 293 ? -11.273 21.328 -5.512 1 98.94 293 SER B O 1
ATOM 4551 N N . ALA B 1 294 ? -10.688 22.844 -3.9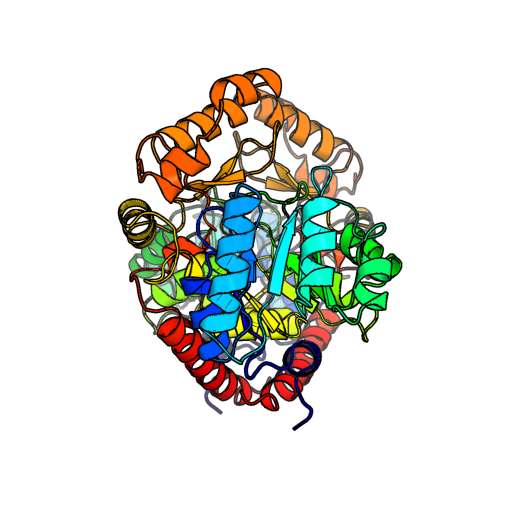65 1 98.94 294 ALA B N 1
ATOM 4552 C CA . ALA B 1 294 ? -10.812 21.891 -2.857 1 98.94 294 ALA B CA 1
ATOM 4553 C C . ALA B 1 294 ? -12.242 21.359 -2.75 1 98.94 294 ALA B C 1
ATOM 4555 O O . ALA B 1 294 ? -12.445 20.172 -2.479 1 98.94 294 ALA B O 1
ATOM 4556 N N . ALA B 1 295 ? -13.188 22.219 -2.949 1 98.94 295 ALA B N 1
ATOM 4557 C CA . ALA B 1 295 ? -14.594 21.828 -2.898 1 98.94 295 ALA B CA 1
ATOM 4558 C C . ALA B 1 295 ? -14.898 20.766 -3.947 1 98.94 295 ALA B C 1
ATOM 4560 O O . ALA B 1 295 ? -15.617 19.797 -3.672 1 98.94 295 ALA B O 1
ATOM 4561 N N . GLU B 1 296 ? -14.391 20.969 -5.164 1 98.94 296 GLU B N 1
ATOM 4562 C CA . GLU B 1 296 ? -14.586 19.984 -6.23 1 98.94 296 GLU B CA 1
ATOM 4563 C C . GLU B 1 296 ? -13.984 18.641 -5.855 1 98.94 296 GLU B C 1
ATOM 4565 O O . GLU B 1 296 ? -14.547 17.578 -6.172 1 98.94 296 GLU B O 1
ATOM 4570 N N . VAL B 1 297 ? -12.805 18.625 -5.234 1 98.94 297 VAL B N 1
ATOM 4571 C CA . VAL B 1 297 ? -12.156 17.391 -4.809 1 98.94 297 VAL B CA 1
ATOM 4572 C C . VAL B 1 297 ? -13.062 16.641 -3.83 1 98.94 297 VAL B C 1
ATOM 4574 O O . VAL B 1 297 ? -13.289 15.438 -3.982 1 98.94 297 VAL B O 1
ATOM 4577 N N . VAL B 1 298 ? -13.594 17.359 -2.811 1 98.94 298 VAL B N 1
ATOM 4578 C CA . VAL B 1 298 ? -14.469 16.734 -1.827 1 98.94 298 VAL B CA 1
ATOM 4579 C C . VAL B 1 298 ? -15.703 16.156 -2.521 1 98.94 298 VAL B C 1
ATOM 4581 O O . VAL B 1 298 ? -16.094 15.016 -2.268 1 98.94 298 VAL B O 1
ATOM 4584 N N . GLU B 1 299 ? -16.281 16.922 -3.398 1 98.88 299 GLU B N 1
ATOM 4585 C CA . GLU B 1 299 ? -17.484 16.5 -4.125 1 98.88 299 GLU B CA 1
ATOM 4586 C C . GLU B 1 299 ? -17.188 15.242 -4.949 1 98.88 299 GLU B C 1
ATOM 4588 O O . GLU B 1 299 ? -17.984 14.297 -4.938 1 98.88 299 GLU B O 1
ATOM 4593 N N . ARG B 1 300 ? -16.094 15.25 -5.695 1 98.81 300 ARG B N 1
ATOM 4594 C CA . ARG B 1 300 ? -15.719 14.094 -6.504 1 98.81 300 ARG B CA 1
ATOM 4595 C C . ARG B 1 300 ? -15.531 12.859 -5.633 1 98.81 300 ARG B C 1
ATOM 4597 O O . ARG B 1 300 ? -15.984 11.766 -5.988 1 98.81 300 ARG B O 1
ATOM 4604 N N . MET B 1 301 ? -14.859 13.008 -4.504 1 98.88 301 MET B N 1
ATOM 4605 C CA . MET B 1 301 ? -14.578 11.875 -3.629 1 98.88 301 MET B CA 1
ATOM 4606 C C . MET B 1 301 ? -15.867 11.281 -3.068 1 98.88 301 MET B C 1
ATOM 4608 O O . MET B 1 301 ? -16.016 10.062 -3.018 1 98.88 301 MET B O 1
ATOM 4612 N N . VAL B 1 302 ? -16.766 12.18 -2.664 1 98.75 302 VAL B N 1
ATOM 4613 C CA . VAL B 1 302 ? -18.031 11.719 -2.098 1 98.75 302 VAL B CA 1
ATOM 4614 C C . VAL B 1 302 ? -18.828 10.961 -3.16 1 98.75 302 VAL B C 1
ATOM 4616 O O . VAL B 1 302 ? -19.359 9.883 -2.896 1 98.75 302 VAL B O 1
ATOM 4619 N N . LYS B 1 303 ? -18.875 11.516 -4.363 1 98.75 303 LYS B N 1
ATOM 4620 C CA . LYS B 1 303 ? -19.609 10.891 -5.457 1 98.75 303 LYS B CA 1
ATOM 4621 C C . LYS B 1 303 ? -19 9.539 -5.836 1 98.75 303 LYS B C 1
ATOM 4623 O O . LYS B 1 303 ? -19.719 8.555 -6.02 1 98.75 303 LYS B O 1
ATOM 4628 N N . GLU B 1 304 ? -17.703 9.516 -5.977 1 98.69 304 GLU B N 1
ATOM 4629 C CA . GLU B 1 304 ? -17.016 8.289 -6.352 1 98.69 304 GLU B CA 1
ATOM 4630 C C . GLU B 1 304 ? -17.172 7.215 -5.285 1 98.69 304 GLU B C 1
ATOM 4632 O O . GLU B 1 304 ? -17.328 6.031 -5.605 1 98.69 304 GLU B O 1
ATOM 4637 N N . PHE B 1 305 ? -17.094 7.633 -4.02 1 98.75 305 PHE B N 1
ATOM 4638 C CA . PHE B 1 305 ? -17.344 6.707 -2.918 1 98.75 305 PHE B CA 1
ATOM 4639 C C . PHE B 1 305 ? -18.719 6.059 -3.049 1 98.75 305 PHE B C 1
ATOM 4641 O O . PHE B 1 305 ? -18.844 4.836 -2.98 1 98.75 305 PHE B O 1
ATOM 4648 N N . ALA B 1 306 ? -19.719 6.891 -3.203 1 98.25 306 ALA B N 1
ATOM 4649 C CA . ALA B 1 306 ? -21.094 6.41 -3.275 1 98.25 306 ALA B CA 1
ATOM 4650 C C . ALA B 1 306 ? -21.297 5.469 -4.461 1 98.25 306 ALA B C 1
ATOM 4652 O O . ALA B 1 306 ? -21.906 4.41 -4.324 1 98.25 306 ALA B O 1
ATOM 4653 N N . ASP B 1 307 ? -20.781 5.84 -5.645 1 98.38 307 ASP B N 1
ATOM 4654 C CA . ASP B 1 307 ? -20.906 5.031 -6.852 1 98.38 307 ASP B CA 1
ATOM 4655 C C . ASP B 1 307 ? -20.234 3.676 -6.688 1 98.38 307 ASP B C 1
ATOM 4657 O O . ASP B 1 307 ? -20.797 2.639 -7.027 1 98.38 307 ASP B O 1
ATOM 4661 N N . CYS B 1 308 ? -19.016 3.695 -6.172 1 98.38 308 CYS B N 1
ATOM 4662 C CA . CYS B 1 308 ? -18.266 2.465 -5.98 1 98.38 308 CYS B CA 1
ATOM 4663 C C . CYS B 1 308 ? -18.938 1.564 -4.949 1 98.38 308 CYS B C 1
ATOM 4665 O O . CYS B 1 308 ? -19.016 0.349 -5.141 1 98.38 308 CYS B O 1
ATOM 4667 N N . ASN B 1 309 ? -19.328 2.166 -3.842 1 98.06 309 ASN B N 1
ATOM 4668 C CA . ASN B 1 309 ? -20 1.413 -2.787 1 98.06 309 ASN B CA 1
ATOM 4669 C C . ASN B 1 309 ? -21.266 0.731 -3.303 1 98.06 309 ASN B C 1
ATOM 4671 O O . ASN B 1 309 ? -21.531 -0.427 -2.975 1 98.06 309 ASN B O 1
ATOM 4675 N N . ALA B 1 310 ? -22.031 1.435 -4.105 1 97.31 310 ALA B N 1
ATOM 4676 C CA . ALA B 1 310 ? -23.25 0.878 -4.695 1 97.31 310 ALA B CA 1
ATOM 4677 C C . ALA B 1 310 ? -22.922 -0.311 -5.598 1 97.31 310 ALA B C 1
ATOM 4679 O O . ALA B 1 310 ? -23.656 -1.307 -5.605 1 97.31 310 ALA B O 1
ATOM 4680 N N . GLN B 1 311 ? -21.906 -0.193 -6.324 1 96.5 311 GLN B N 1
ATOM 4681 C CA . GLN B 1 311 ? -21.5 -1.264 -7.234 1 96.5 311 GLN B CA 1
ATOM 4682 C C . GLN B 1 311 ? -21.031 -2.494 -6.461 1 96.5 311 GLN B C 1
ATOM 4684 O O . GLN B 1 311 ? -21.438 -3.617 -6.773 1 96.5 311 GLN B O 1
ATOM 4689 N N . LEU B 1 312 ? -20.203 -2.316 -5.453 1 97.19 312 LEU B N 1
ATOM 4690 C CA . LEU B 1 312 ? -19.641 -3.428 -4.699 1 97.19 312 LEU B CA 1
ATOM 4691 C C . LEU B 1 312 ? -20.703 -4.117 -3.857 1 97.19 312 LEU B C 1
ATOM 4693 O O . LEU B 1 312 ? -20.609 -5.32 -3.6 1 97.19 312 LEU B O 1
ATOM 4697 N N . SER B 1 313 ? -21.703 -3.328 -3.402 1 96 313 SER B N 1
ATOM 4698 C CA . SER B 1 313 ? -22.75 -3.881 -2.555 1 96 313 SER B CA 1
ATOM 4699 C C . SER B 1 313 ? -23.531 -4.969 -3.283 1 96 313 SER B C 1
ATOM 4701 O O . SER B 1 313 ? -24.203 -5.789 -2.65 1 96 313 SER B O 1
ATOM 4703 N N . LYS B 1 314 ? -23.406 -5.035 -4.629 1 94.44 314 LYS B N 1
ATOM 4704 C CA . LYS B 1 314 ? -24.141 -6.012 -5.438 1 94.44 314 LYS B CA 1
ATOM 4705 C C . LYS B 1 314 ? -23.359 -7.324 -5.531 1 94.44 314 LYS B C 1
ATOM 4707 O O . LYS B 1 314 ? -23.922 -8.344 -5.953 1 94.44 314 LYS B O 1
ATOM 4712 N N . ILE B 1 315 ? -22.125 -7.297 -5.207 1 93.19 315 ILE B N 1
ATOM 4713 C CA . ILE B 1 315 ? -21.281 -8.484 -5.332 1 93.19 315 ILE B CA 1
ATOM 4714 C C . ILE B 1 315 ? -21.547 -9.43 -4.164 1 93.19 315 ILE B C 1
ATOM 4716 O O . ILE B 1 315 ? -21.438 -9.039 -3 1 93.19 315 ILE B O 1
ATOM 4720 N N . LYS B 1 316 ? -22 -10.664 -4.48 1 89.81 316 LYS B N 1
ATOM 4721 C CA . LYS B 1 316 ? -22.203 -11.734 -3.502 1 89.81 316 LYS B CA 1
ATOM 4722 C C . LYS B 1 316 ? -21.297 -12.922 -3.801 1 89.81 316 LYS B C 1
ATOM 4724 O O . LYS B 1 316 ? -21.266 -13.422 -4.926 1 89.81 316 LYS B O 1
ATOM 4729 N N . LEU B 1 317 ? -20.484 -13.203 -2.861 1 89.88 317 LEU B N 1
ATOM 4730 C CA . LEU B 1 317 ? -19.625 -14.367 -3.027 1 89.88 317 LEU B CA 1
ATOM 4731 C C . LEU B 1 317 ? -20.25 -15.594 -2.371 1 89.88 317 LEU B C 1
ATOM 4733 O O . LEU B 1 317 ? -20.969 -15.477 -1.378 1 89.88 317 LEU B O 1
#

Organism: Leptomonas pyrrhocoris (NCBI:txid157538)

Sequence (634 aa):
MQPNRITKLFGTKYPIVQGGMIWCGGWRLASAVSNAGGLGLVSAGSMNFDVFQHHVSRCKEATKKPFGVNISLTGDMSQHMEYVIDQKVPIVFTSAGSPKLWTQKLQGHGIKVVHVVPSCKLALKCEAAGVNAVVAEGFEAGGHNGLEEITTMTLIPQVRQALSPEIPLLAAGGIATGSAMLAAMALGADGVQVGTRFAVTKESSAAEAFKKRCTTAGEADTWLTLKQLMPTRMILNEYGKEARQLSDSGASKEQLAEFRGKGRTRRGMFDGDVNKGELEIGQIVSMCKDIPSAAEVVERMVKEFADCNAQLSKIKLMQPNRITKLFGTKYPIVQGGMIWCGGWRLASAVSNAGGLGLVSAGSMNFDVFQHHVSRCKEATKKPFGVNISLTGDMSQHMEYVIDQKVPIVFTSAGSPKLWTQKLQGHGIKVVHVVPSCKLALKCEAAGVNAVVAEGFEAGGHNGLEEITTMTLIPQVRQALSPEIPLLAAGGIATGSAMLAAMALGADGVQVGTRFAVTKESSAAEAFKKRCTTAGEADTWLTLKQLMPTRMILNEYGKEARQLSDSGASKEQLAEFRGKGRTRRGMFDGDVNKGELEIGQIVSMCKDIPSAAEVVERMVKEFADCNAQLSKIKL

Nearest PDB structures (foldseek):
  4iql-assembly1_B  TM=9.740E-01  e=3.418E-43  Porphyromonas gingivalis W83
  7l00-assembly1_B  TM=9.396E-01  e=8.812E-35  Clostridioides difficile
  2z6i-assembly1_A  TM=9.283E-01  e=1.189E-33  Streptococcus pneumoniae
  2z6i-assembly1_B  TM=9.208E-01  e=3.133E-33  Streptococcus pneumoniae
  6e2a-assembly1_A  TM=9.373E-01  e=8.719E-31  Pseudomonas aeruginosa PAO1

Solvent-accessible surface area (backbone atoms only — not comparable to full-atom values): 30278 Å² total; per-residue (Å²): 124,82,76,51,63,43,17,64,74,60,64,35,75,39,44,40,28,43,39,63,32,67,53,20,20,36,27,59,28,13,24,37,26,14,69,54,25,21,35,8,17,33,25,37,78,66,42,55,70,69,55,37,51,50,32,55,55,49,23,60,72,66,30,93,53,50,46,32,35,22,46,61,47,76,63,90,51,60,70,59,51,51,48,40,59,74,68,59,48,51,30,39,37,35,30,73,56,77,60,58,78,52,33,56,62,41,40,74,73,68,23,44,32,31,38,52,28,49,45,49,73,53,44,51,51,39,58,74,37,59,45,63,29,38,31,44,35,15,49,40,30,39,29,73,52,51,91,61,59,36,38,39,63,40,41,42,40,51,33,46,70,69,42,61,88,83,54,45,33,26,34,23,36,32,45,74,44,12,26,40,46,48,15,41,36,44,32,52,25,54,30,34,36,28,46,50,51,54,48,30,20,66,43,20,53,32,17,69,53,30,39,54,54,40,36,70,34,48,72,64,36,37,48,77,27,40,59,71,67,54,31,30,15,20,37,56,37,62,37,35,44,51,45,38,52,45,40,56,56,34,50,49,41,67,56,47,49,62,70,57,56,79,63,31,48,50,37,5,30,46,70,29,37,60,49,69,17,40,40,63,35,22,46,39,35,40,72,37,68,62,65,47,48,46,42,53,51,50,51,50,24,53,51,37,25,53,54,46,44,58,56,54,54,63,66,78,130,124,82,75,51,65,42,20,64,73,61,64,34,75,41,44,39,29,43,39,64,32,68,52,20,18,37,27,60,28,13,24,37,25,14,69,54,25,21,33,8,15,33,25,37,78,66,44,56,71,69,54,37,52,50,30,54,54,49,22,59,71,66,29,92,53,48,47,32,35,22,47,60,47,77,63,90,51,60,69,60,50,51,48,39,59,73,69,59,49,49,30,39,36,35,29,74,55,76,59,57,80,51,33,58,61,41,40,73,72,68,22,44,33,32,40,52,28,50,45,50,74,53,44,52,51,40,57,76,38,59,45,63,29,38,33,44,39,17,50,41,29,39,29,76,51,50,91,62,60,35,39,39,63,41,41,42,42,51,31,46,69,69,41,61,89,83,54,44,34,27,34,22,36,34,42,74,42,12,26,40,46,48,16,42,37,44,32,51,24,55,31,34,35,30,46,50,54,53,48,30,20,65,41,18,53,32,17,70,55,29,38,56,53,41,35,70,34,47,71,65,35,37,48,77,28,40,60,72,66,54,32,32,14,19,35,57,37,62,38,35,46,51,43,39,52,44,40,57,56,33,50,48,42,67,56,47,50,63,68,58,58,79,64,32,50,49,38,6,29,44,71,30,35,61,49,70,19,39,41,63,34,21,46,40,34,41,71,37,69,62,65,47,46,44,42,54,52,50,52,48,23,53,52,37,25,52,54,44,43,59,57,55,54,64,65,78,129

Foldseek 3Di:
DDDQLQCVLQVFQAQEEADADALFQFLLLQLLLQVLGYEGEREPVNDDPVRSVVRVVVNVVSHPGAYYYEDEPPDDCPVVLVVCLVVPRAEYEYEPDQPQPCQVVCVVSNHAYEYEDQALVVLVSCVVSPHQAYEHEALQFWFFHDLVRHGLLRGLLSNQVSDDVNHAYEYHALDQALVVQLVSVVSPHSGYHYYQNSSLAPRTSWDPLLNQVLLPDALPQWDQFLSLATTGIFGCAQQNVVRRVCRVVVHHNVRSCVSLDPCLQCVPTNVPPVRNGTGIGGSNSNVNNHHYHSSVSSVRSVVRNVVNCVVVVPDDD/DDDQLQCVLQVFQAQEEADADALFQFLLLQLLLQVLGYEGEREPVNDDPVRSVVRVVVNVVSHPGAYYYEDEPPDDCVVVLVVCLVVPRAEYEYEPDQPQPCQVVCVVSNHAYEYEDQALVVLVSCVVSPHQAYEHAALQFWFFHDLVRHGLLRGLLSNQVSDDVNHAYEYHALDQALVVQLVSVVSPHSGYHYYQNSSLAPRTSWDPLLNQVLLPDALPQWDQFLSQATTGIFGPAQQNVVRRVCRVVVHHNVRSCVSCDPCLQCVPTNVPPVRNGTGIGGSNSNVNNHHYHSSVSSVRSVVRNVVNCVVVVPDDD

pLDDT: mean 97.46, std 3.68, range [51.31, 98.94]

Secondary structure (DSSP, 8-state):
-PPPHHHHHHT-SSSEEE---TTT--HHHHHHHHHTTSBEEEEGGGS-HHHHHHHHHHHHHH-SS-EEEEEE-SS--HHHHHHHHHHT-SEEEEESS-THHHHHHHHHTT-EEEEEESSHHHHHHHHHHT-SEEEEE-TT-SEE--TT---HHHHHHHHHHHS-TTS-EEEESS--SHHHHHHHHHTT-SEEEE-HHHHTSTT-SS-HHHHHHHHT--TTSEEEE-TTT--EEEE-SHHHHHHHHHHHTT--HHHHHHHH-SSHHIIIIIS--TTTS--B--GGGGG--S---HHHHHHHHHHHHHHHHHHHTT---/-PPPHHHHHHT-SSSEEE---TTT--HHHHHHHHHTTSBEEEEGGGS-HHHHHHHHHHHHHH-SS-EEEEEE-SS--HHHHHHHHHHT-SEEEEESS-THHHHHHHHHTT-EEEEEESSHHHHHHHHHHT-SEEEEE-TT-SEE--TT---HHHHHHHHHHHS-TTS-EEEESS--SHHHHHHHHHTT-SEEEE-HHHHTSTT-SS-HHHHHHHHT--TTSEEEE-TTT--EEEE-SHHHHHHHHHHHTT--HHHHHHHH-SSHHIIIIIS--TTTS--B--GGGGG--S---HHHHHHHHHHHHHHHHHHHTT---

Radius of gyration: 24.3 Å; Cα contacts (8 Å, |Δi|>4): 1549; chains: 2; bounding box: 57×72×59 Å